Protein AF-0000000084493853 (afdb_homodimer)

Structure (mmCIF, N/CA/C/O backbone):
data_AF-0000000084493853-model_v1
#
loop_
_entity.id
_entity.type
_entity.pdbx_description
1 polymer 'Riboflavin biosynthesis protein RibD'
#
loop_
_atom_site.group_PDB
_atom_site.id
_atom_site.type_symbol
_atom_site.label_atom_id
_atom_site.label_alt_id
_atom_site.label_comp_id
_atom_site.label_asym_id
_atom_site.label_entity_id
_atom_site.label_seq_id
_atom_site.pdbx_PDB_ins_code
_atom_site.Cartn_x
_atom_site.Cartn_y
_atom_site.Cartn_z
_atom_site.occupancy
_atom_site.B_iso_or_equiv
_atom_site.auth_seq_id
_atom_site.auth_comp_id
_atom_site.auth_asym_i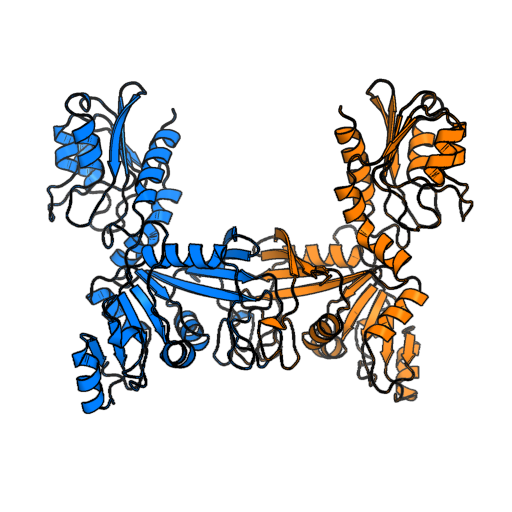d
_atom_site.auth_atom_id
_atom_site.pdbx_PDB_model_num
ATOM 1 N N . MET A 1 1 ? 32.688 21.094 0.429 1 74.06 1 MET A N 1
ATOM 2 C CA . MET A 1 1 ? 31.266 20.828 0.265 1 74.06 1 MET A CA 1
ATOM 3 C C . MET A 1 1 ? 30.656 21.766 -0.769 1 74.06 1 MET A C 1
ATOM 5 O O . MET A 1 1 ? 31.125 22.891 -0.943 1 74.06 1 MET A O 1
ATOM 9 N N . LYS A 1 2 ? 29.688 21.141 -1.555 1 86.5 2 LYS A N 1
ATOM 10 C CA . LYS A 1 2 ? 28.953 21.922 -2.557 1 86.5 2 LYS A CA 1
ATOM 11 C C . LYS A 1 2 ? 27.734 22.609 -1.949 1 86.5 2 LYS A C 1
ATOM 13 O O . LYS A 1 2 ? 27.344 22.297 -0.824 1 86.5 2 LYS A O 1
ATOM 18 N N . ASP A 1 3 ? 27.328 23.812 -2.479 1 94 3 ASP A N 1
ATOM 19 C CA . ASP A 1 3 ? 26.141 24.547 -2.029 1 94 3 ASP A CA 1
ATOM 20 C C . ASP A 1 3 ? 25.031 23.594 -1.615 1 94 3 ASP A C 1
ATOM 22 O O . ASP A 1 3 ? 24.375 23.812 -0.597 1 94 3 ASP A O 1
ATOM 26 N N . GLU A 1 4 ? 24.938 22.562 -2.34 1 94.12 4 GLU A N 1
ATOM 27 C CA . GLU A 1 4 ? 23.875 21.578 -2.094 1 94.12 4 GLU A CA 1
ATOM 28 C C . GLU A 1 4 ? 24.078 20.891 -0.749 1 94.12 4 GLU A C 1
ATOM 30 O O . GLU A 1 4 ? 23.094 20.594 -0.049 1 94.12 4 GLU A O 1
ATOM 35 N N . GLU A 1 5 ? 25.25 20.656 -0.415 1 91.38 5 GLU A N 1
ATOM 36 C CA . GLU A 1 5 ? 25.547 19.969 0.837 1 91.38 5 GLU A CA 1
ATOM 37 C C . GLU A 1 5 ? 25.25 20.859 2.041 1 91.38 5 GLU A C 1
ATOM 39 O O . GLU A 1 5 ? 24.688 20.391 3.041 1 91.38 5 GLU A O 1
ATOM 44 N N . TYR A 1 6 ? 25.656 22.125 1.976 1 92.56 6 TYR A N 1
ATOM 45 C CA . TYR A 1 6 ? 25.391 23.062 3.059 1 92.56 6 TYR A CA 1
ATOM 46 C C . TYR A 1 6 ? 23.891 23.297 3.207 1 92.56 6 TYR A C 1
ATOM 48 O O . TYR A 1 6 ? 23.359 23.344 4.324 1 92.56 6 TYR A O 1
ATOM 56 N N . MET A 1 7 ? 23.266 23.406 2.08 1 96.31 7 MET A N 1
ATOM 57 C CA . MET A 1 7 ? 21.828 23.578 2.113 1 96.31 7 MET A CA 1
ATOM 58 C C . MET A 1 7 ? 21.141 22.344 2.713 1 96.31 7 MET A C 1
ATOM 60 O O . MET A 1 7 ? 20.188 22.469 3.482 1 96.31 7 MET A O 1
ATOM 64 N N . LYS A 1 8 ? 21.594 21.156 2.348 1 94.06 8 LYS A N 1
ATOM 65 C CA . LYS A 1 8 ? 21.047 19.922 2.914 1 94.06 8 LYS A CA 1
ATOM 66 C C . LYS A 1 8 ? 21.141 19.938 4.438 1 94.06 8 LYS A C 1
ATOM 68 O O . LYS A 1 8 ? 20.219 19.484 5.125 1 94.06 8 LYS A O 1
ATOM 73 N N . LEU A 1 9 ? 22.219 20.438 4.898 1 89.25 9 LEU A N 1
ATOM 74 C CA . LEU A 1 9 ? 22.391 20.547 6.344 1 89.25 9 LEU A CA 1
ATOM 75 C C . LEU A 1 9 ? 21.375 21.516 6.941 1 89.25 9 LEU A C 1
ATOM 77 O O . LEU A 1 9 ? 20.75 21.203 7.961 1 89.25 9 LEU A O 1
ATOM 81 N N . ALA A 1 10 ? 21.188 22.688 6.352 1 94.19 10 ALA A N 1
ATOM 82 C CA . ALA A 1 10 ? 20.172 23.656 6.793 1 94.19 10 ALA A CA 1
ATOM 83 C C . ALA A 1 10 ? 18.781 23.031 6.793 1 94.19 10 ALA A C 1
ATOM 85 O O . ALA A 1 10 ? 18.016 23.203 7.746 1 94.19 10 ALA A O 1
ATOM 86 N N . LEU A 1 11 ? 18.547 22.297 5.758 1 95.19 11 LEU A N 1
ATOM 87 C CA . LEU A 1 11 ? 17.25 21.641 5.621 1 95.19 11 LEU A CA 1
ATOM 88 C C . LEU A 1 11 ? 17.047 20.609 6.734 1 95.19 11 LEU A C 1
ATOM 90 O O . LEU A 1 11 ? 15.953 20.531 7.309 1 95.19 11 LEU A O 1
ATOM 94 N N . ARG A 1 12 ? 18.047 19.875 7.043 1 89.56 12 ARG A N 1
ATOM 95 C CA . ARG A 1 12 ? 17.969 18.891 8.109 1 89.56 12 ARG A CA 1
ATOM 96 C C . ARG A 1 12 ? 17.688 19.547 9.453 1 89.56 12 ARG A C 1
ATOM 98 O O . ARG A 1 12 ? 16.875 19.062 10.242 1 89.56 12 ARG A O 1
ATOM 105 N N . MET A 1 13 ? 18.281 20.672 9.656 1 87.88 13 MET A N 1
ATOM 106 C CA . MET A 1 13 ? 18.062 21.422 10.891 1 87.88 13 MET A CA 1
ATOM 107 C C . MET A 1 13 ? 16.625 21.938 10.969 1 87.88 13 MET A C 1
ATOM 109 O O . MET A 1 13 ? 15.984 21.812 12.016 1 87.88 13 MET A O 1
ATOM 113 N N . ALA A 1 14 ? 16.203 22.438 9.891 1 92.12 14 ALA A N 1
ATOM 114 C CA . ALA A 1 14 ? 14.828 22.922 9.836 1 92.12 14 ALA A CA 1
ATOM 115 C C . ALA A 1 14 ? 13.844 21.797 10.117 1 92.12 14 ALA A C 1
ATOM 117 O O . ALA A 1 14 ? 12.93 21.953 10.938 1 92.12 14 ALA A O 1
ATOM 118 N N . LEU A 1 15 ? 14.062 20.672 9.539 1 90.25 15 LEU A N 1
ATOM 119 C CA . LEU A 1 15 ? 13.172 19.531 9.648 1 90.25 15 LEU A CA 1
ATOM 120 C C . LEU A 1 15 ? 13.086 19.031 11.094 1 90.25 15 LEU A C 1
ATOM 122 O O . LEU A 1 15 ? 12.047 18.531 11.523 1 90.25 15 LEU A O 1
ATOM 126 N N . SER A 1 16 ? 14.141 19.219 11.828 1 84.56 16 SER A N 1
ATOM 127 C CA . SER A 1 16 ? 14.188 18.766 13.211 1 84.56 16 SER A CA 1
ATOM 128 C C . SER A 1 16 ? 13.266 19.594 14.102 1 84.56 16 SER A C 1
ATOM 130 O O . SER A 1 16 ? 12.969 19.203 15.227 1 84.56 16 SER A O 1
ATOM 132 N N . MET A 1 17 ? 12.758 20.656 13.586 1 85.19 17 MET A N 1
ATOM 133 C CA . MET A 1 17 ? 11.906 21.562 14.367 1 85.19 17 MET A CA 1
ATOM 134 C C . MET A 1 17 ? 10.438 21.344 14.023 1 85.19 17 MET A C 1
ATOM 136 O O . MET A 1 17 ? 9.57 22.094 14.5 1 85.19 17 MET A O 1
ATOM 140 N N . LYS A 1 18 ? 10.172 20.359 13.25 1 86.75 18 LYS A N 1
ATOM 141 C CA . LYS A 1 18 ? 8.797 20.109 12.82 1 86.75 18 LYS A CA 1
ATOM 142 C C . LYS A 1 18 ? 7.871 19.922 14.016 1 86.75 18 LYS A C 1
ATOM 144 O O . LYS A 1 18 ? 8.156 19.125 14.914 1 86.75 18 LYS A O 1
ATOM 149 N N . GLY A 1 19 ? 6.738 20.781 14.023 1 82.56 19 GLY A N 1
ATOM 150 C CA . GLY A 1 19 ? 5.77 20.688 15.109 1 82.56 19 GLY A CA 1
ATOM 151 C C . GLY A 1 19 ? 6.008 21.703 16.203 1 82.56 19 GLY A C 1
ATOM 152 O O . GLY A 1 19 ? 5.148 21.906 17.062 1 82.56 19 GLY A O 1
ATOM 153 N N . GLN A 1 20 ? 7.094 22.375 16.125 1 80.75 20 GLN A N 1
ATOM 154 C CA . GLN A 1 20 ? 7.488 23.25 17.234 1 80.75 20 GLN A CA 1
ATOM 155 C C . GLN A 1 20 ? 7.277 24.719 16.875 1 80.75 20 GLN A C 1
ATOM 157 O O . GLN A 1 20 ? 7.117 25.562 17.766 1 80.75 20 GLN A O 1
ATOM 162 N N . THR A 1 21 ? 7.199 25 15.648 1 85.31 21 THR A N 1
ATOM 163 C CA . THR A 1 21 ? 7.262 26.406 15.258 1 85.31 21 THR A CA 1
ATOM 164 C C . THR A 1 21 ? 5.891 26.906 14.797 1 85.31 21 THR A C 1
ATOM 166 O O . THR A 1 21 ? 5.711 28.094 14.523 1 85.31 21 THR A O 1
ATOM 169 N N . ASN A 1 22 ? 4.926 26.031 14.758 1 85.19 22 ASN A N 1
ATOM 170 C CA . ASN A 1 22 ? 3.621 26.406 14.234 1 85.19 22 ASN A CA 1
ATOM 171 C C . ASN A 1 22 ? 3.057 27.625 14.969 1 85.19 22 ASN A C 1
ATOM 173 O O . ASN A 1 22 ? 3.223 27.75 16.188 1 85.19 22 ASN A O 1
ATOM 177 N N . PRO A 1 23 ? 2.533 28.547 14.242 1 88.62 23 PRO A N 1
ATOM 178 C CA . PRO A 1 23 ? 2.146 28.516 12.828 1 88.62 23 PRO A CA 1
ATOM 179 C C . PRO A 1 23 ? 3.232 29.078 11.914 1 88.62 23 PRO A C 1
ATOM 181 O O . PRO A 1 23 ? 2.982 29.312 10.727 1 88.62 23 PRO A O 1
ATOM 184 N N . ASN A 1 24 ? 4.375 29.422 12.492 1 85.75 24 ASN A N 1
ATOM 185 C CA . ASN A 1 24 ? 5.496 29.859 11.672 1 85.75 24 ASN A CA 1
ATOM 186 C C . ASN A 1 24 ? 6.098 28.703 10.883 1 85.75 24 ASN A C 1
ATOM 188 O O . ASN A 1 24 ? 5.922 27.547 11.258 1 85.75 24 ASN A O 1
ATOM 192 N N . PRO A 1 25 ? 6.789 28.984 9.828 1 90.88 25 PRO A N 1
ATOM 193 C CA . PRO A 1 25 ? 7.48 27.922 9.078 1 90.88 25 PRO A CA 1
ATOM 194 C C . PRO A 1 25 ? 8.719 27.406 9.805 1 90.88 25 PRO A C 1
ATOM 196 O O . PRO A 1 25 ? 9.219 28.047 10.727 1 90.88 25 PRO A O 1
ATOM 199 N N . ILE A 1 26 ? 9.047 26.203 9.43 1 91.38 26 ILE A N 1
ATOM 200 C CA . ILE A 1 26 ? 10.344 25.719 9.883 1 91.38 26 ILE A CA 1
ATOM 201 C C . ILE A 1 26 ? 11.445 26.219 8.953 1 91.38 26 ILE A C 1
ATOM 203 O O . ILE A 1 26 ? 11.305 26.156 7.727 1 91.38 26 ILE A O 1
ATOM 207 N N . VAL A 1 27 ? 12.516 26.781 9.523 1 93.31 27 VAL A N 1
ATOM 208 C CA . VAL A 1 27 ? 13.594 27.406 8.75 1 93.31 27 VAL A CA 1
ATOM 209 C C . VAL A 1 27 ? 14.945 27.016 9.344 1 93.31 27 VAL A C 1
ATOM 211 O O . VAL A 1 27 ? 15.102 26.969 10.57 1 93.31 27 VAL A O 1
ATOM 214 N N . GLY A 1 28 ? 15.82 26.594 8.516 1 94.44 28 GLY A N 1
ATOM 215 C CA . GLY A 1 28 ? 17.203 26.375 8.891 1 94.44 28 GLY A CA 1
ATOM 216 C C . GLY A 1 28 ? 18.172 27.281 8.164 1 94.44 28 GLY A C 1
ATOM 217 O O . GLY A 1 28 ? 17.875 27.781 7.078 1 94.44 28 GLY A O 1
ATOM 218 N N . ALA A 1 29 ? 19.344 27.5 8.852 1 96.06 29 ALA A N 1
ATOM 219 C CA . ALA A 1 29 ? 20.359 28.375 8.266 1 96.06 29 ALA A CA 1
ATOM 220 C C . ALA A 1 29 ? 21.766 27.922 8.648 1 96.06 29 ALA A C 1
ATOM 222 O O . ALA A 1 29 ? 21.969 27.422 9.758 1 96.06 29 ALA A O 1
ATOM 223 N N . VAL A 1 30 ? 22.641 28.094 7.715 1 95.12 30 VAL A N 1
ATOM 224 C CA . VAL A 1 30 ? 24.031 27.75 7.934 1 95.12 30 VAL A CA 1
ATOM 225 C C . VAL A 1 30 ? 24.922 28.875 7.391 1 95.12 30 VAL A C 1
ATOM 227 O O . VAL A 1 30 ? 24.688 29.391 6.301 1 95.12 30 VAL A O 1
ATOM 230 N N . VAL A 1 31 ? 25.906 29.281 8.188 1 95.62 31 VAL A N 1
ATOM 231 C CA . VAL A 1 31 ? 26.906 30.25 7.75 1 95.62 31 VAL A CA 1
ATOM 232 C C . VAL A 1 31 ? 28.234 29.531 7.469 1 95.62 31 VAL A C 1
ATOM 234 O O . VAL A 1 31 ? 28.719 28.766 8.305 1 95.62 31 VAL A O 1
ATOM 237 N N . VAL A 1 32 ? 28.75 29.734 6.305 1 95.38 32 VAL A N 1
ATOM 238 C CA . VAL A 1 32 ? 29.969 29.047 5.879 1 95.38 32 VAL A CA 1
ATOM 239 C C . VAL A 1 32 ? 31.016 30.078 5.469 1 95.38 32 VAL A C 1
ATOM 241 O O . VAL A 1 32 ? 30.719 31.031 4.754 1 95.38 32 VAL A O 1
ATOM 244 N N . LYS A 1 33 ? 32.219 29.922 5.934 1 94.31 33 LYS A N 1
ATOM 245 C CA . LYS A 1 33 ? 33.375 30.75 5.543 1 94.31 33 LYS A CA 1
ATOM 246 C C . LYS A 1 33 ? 34.594 29.891 5.227 1 94.31 33 LYS A C 1
ATOM 248 O O . LYS A 1 33 ? 35 29.078 6.051 1 94.31 33 LYS A O 1
ATOM 253 N N . ASN A 1 34 ? 35.125 30.047 4.074 1 91.75 34 ASN A N 1
ATOM 254 C CA . ASN A 1 34 ? 36.312 29.297 3.646 1 91.75 34 ASN A CA 1
ATOM 255 C C . ASN A 1 34 ? 36.094 27.797 3.811 1 91.75 34 ASN A C 1
ATOM 257 O O . ASN A 1 34 ? 36.969 27.109 4.355 1 91.75 34 ASN A O 1
ATOM 261 N N . GLY A 1 35 ? 34.875 27.406 3.5 1 91 35 GLY A N 1
ATOM 262 C CA . GLY A 1 35 ? 34.594 25.984 3.484 1 91 35 GLY A CA 1
ATOM 263 C C . GLY A 1 35 ? 34.281 25.422 4.859 1 91 35 GLY A C 1
ATOM 264 O O . GLY A 1 35 ? 34.031 24.219 5.008 1 91 35 GLY A O 1
ATOM 265 N N . GLN A 1 36 ? 34.25 26.281 5.805 1 90.75 36 GLN A N 1
ATOM 266 C CA . GLN A 1 36 ? 34 25.859 7.176 1 90.75 36 GLN A CA 1
ATOM 267 C C . GLN A 1 36 ? 32.656 26.406 7.668 1 90.75 36 GLN A C 1
ATOM 269 O O . GLN A 1 36 ? 32.344 27.578 7.422 1 90.75 36 GLN A O 1
ATOM 274 N N . ILE A 1 37 ? 31.969 25.516 8.297 1 92 37 ILE A N 1
ATOM 275 C CA . ILE A 1 37 ? 30.734 25.953 8.938 1 92 37 ILE A CA 1
ATOM 276 C C . ILE A 1 37 ? 31.047 26.719 10.211 1 92 37 ILE A C 1
ATOM 278 O O . ILE A 1 37 ? 31.688 26.203 11.117 1 92 37 ILE A O 1
ATOM 282 N N . ILE A 1 38 ? 30.578 27.922 10.289 1 92.5 38 ILE A N 1
ATOM 283 C CA . ILE A 1 38 ? 30.953 28.75 11.438 1 92.5 38 ILE A CA 1
ATOM 284 C C . ILE A 1 38 ? 29.703 29.172 12.203 1 92.5 38 ILE A C 1
ATOM 286 O O . ILE A 1 38 ? 29.797 29.828 13.234 1 92.5 38 ILE A O 1
ATOM 290 N N . GLY A 1 39 ? 28.531 28.781 11.719 1 92.88 39 GLY A N 1
ATOM 291 C CA . GLY A 1 39 ? 27.266 29.062 12.383 1 92.88 39 GLY A CA 1
ATOM 292 C C . GLY A 1 39 ? 26.125 28.234 11.844 1 92.88 39 GLY A C 1
ATOM 293 O O . GLY A 1 39 ? 26.094 27.891 10.656 1 92.88 39 GLY A O 1
ATOM 294 N N . MET A 1 40 ? 25.266 27.922 12.734 1 93.25 40 MET A N 1
ATOM 295 C CA . MET A 1 40 ? 24.047 27.203 12.383 1 93.25 40 MET A CA 1
ATOM 296 C C . MET A 1 40 ? 22.875 27.672 13.234 1 93.25 40 MET A C 1
ATOM 298 O O . MET A 1 40 ? 23.062 28.125 14.359 1 93.25 40 MET A O 1
ATOM 302 N N . GLY A 1 41 ? 21.719 27.531 12.633 1 91.62 41 GLY A N 1
ATOM 303 C CA . GLY A 1 41 ? 20.516 27.922 13.367 1 91.62 41 GLY A CA 1
ATOM 304 C C . GLY A 1 41 ? 19.234 27.375 12.766 1 91.62 41 GLY A C 1
ATOM 305 O O . GLY A 1 41 ? 19.203 27.031 11.586 1 91.62 41 GLY A O 1
ATOM 306 N N . ALA A 1 42 ? 18.266 27.281 13.695 1 91.19 42 ALA A N 1
ATOM 307 C CA . ALA A 1 42 ? 16.891 26.938 13.312 1 91.19 42 ALA A CA 1
ATOM 308 C C . ALA A 1 42 ? 15.883 27.812 14.039 1 91.19 42 ALA A C 1
ATOM 310 O O . ALA A 1 42 ? 16.188 28.391 15.094 1 91.19 42 ALA A O 1
ATOM 311 N N . HIS A 1 43 ? 14.805 28.047 13.32 1 88.56 43 HIS A N 1
ATOM 312 C CA . HIS A 1 43 ? 13.695 28.688 14.023 1 88.56 43 HIS A CA 1
ATOM 313 C C . HIS A 1 43 ? 13.125 27.781 15.102 1 88.56 43 HIS A C 1
ATOM 315 O O . HIS A 1 43 ? 12.742 26.641 14.82 1 88.56 43 HIS A O 1
ATOM 321 N N . LEU A 1 44 ? 13.117 28.234 16.312 1 76.62 44 LEU A N 1
ATOM 322 C CA . LEU A 1 44 ? 12.836 27.344 17.438 1 76.62 44 LEU A CA 1
ATOM 323 C C . LEU A 1 44 ? 11.391 27.469 17.891 1 76.62 44 LEU A C 1
ATOM 325 O O . LEU A 1 44 ? 10.766 26.469 18.266 1 76.62 44 LEU A O 1
ATOM 329 N N . LYS A 1 45 ? 10.906 28.672 17.859 1 83.94 45 LYS A N 1
ATOM 330 C CA . LYS A 1 45 ? 9.562 28.922 18.391 1 83.94 45 LYS A CA 1
ATOM 331 C C . LYS A 1 45 ? 8.961 30.172 17.766 1 83.94 45 LYS A C 1
ATOM 333 O O . LYS A 1 45 ? 9.664 31.172 17.562 1 83.94 45 LYS A O 1
ATOM 338 N N . ALA A 1 46 ? 7.688 30.062 17.594 1 80.12 46 ALA A N 1
ATOM 339 C CA . ALA A 1 46 ? 6.992 31.234 17.078 1 80.12 46 ALA A CA 1
ATOM 340 C C . ALA A 1 46 ? 7.176 32.438 18 1 80.12 46 ALA A C 1
ATOM 342 O O . ALA A 1 46 ? 7.062 32.312 19.219 1 80.12 46 ALA A O 1
ATOM 343 N N . GLY A 1 47 ? 7.52 33.5 17.344 1 77.75 47 GLY A N 1
ATOM 344 C CA . GLY A 1 47 ? 7.688 34.719 18.125 1 77.75 47 GLY A CA 1
ATOM 345 C C . GLY A 1 47 ? 9.117 34.938 18.594 1 77.75 47 GLY A C 1
ATOM 346 O O . GLY A 1 47 ? 9.422 35.969 19.203 1 77.75 47 GLY A O 1
ATOM 347 N N . THR A 1 48 ? 9.984 34 18.297 1 83.75 48 THR A N 1
ATOM 348 C CA . THR A 1 48 ? 11.391 34.156 18.688 1 83.75 48 THR A CA 1
ATOM 349 C C . THR A 1 48 ? 12.266 34.375 17.453 1 83.75 48 THR A C 1
ATOM 351 O O . THR A 1 48 ? 11.766 34.531 16.344 1 83.75 48 THR A O 1
ATOM 354 N N . ALA A 1 49 ? 13.492 34.469 17.734 1 85.5 49 ALA A N 1
ATOM 355 C CA . ALA A 1 49 ? 14.453 34.75 16.672 1 85.5 49 ALA A CA 1
ATOM 356 C C . ALA A 1 49 ? 14.398 33.688 15.57 1 85.5 49 ALA A C 1
ATOM 358 O O . ALA A 1 49 ? 14.258 32.5 15.859 1 85.5 49 ALA A O 1
ATOM 359 N N . HIS A 1 50 ? 14.555 34.125 14.352 1 90.81 50 HIS A N 1
ATOM 360 C CA . HIS A 1 50 ? 14.539 33.219 13.211 1 90.81 50 HIS A CA 1
ATOM 361 C C . HIS A 1 50 ? 15.883 32.5 13.055 1 90.81 50 HIS A C 1
ATOM 363 O O . HIS A 1 50 ? 16.828 32.781 13.781 1 90.81 50 HIS A O 1
ATOM 369 N N . ALA A 1 51 ? 15.93 31.547 12.172 1 91.38 51 ALA A N 1
ATOM 370 C CA . ALA A 1 51 ? 17.094 30.688 11.977 1 91.38 51 ALA A CA 1
ATOM 371 C C . ALA A 1 51 ? 18.328 31.516 11.625 1 91.38 51 ALA A C 1
ATOM 373 O O . ALA A 1 51 ? 19.422 31.25 12.133 1 91.38 51 ALA A O 1
ATOM 374 N N . GLU A 1 52 ? 18.125 32.5 10.758 1 93.94 52 GLU A N 1
ATOM 375 C CA . GLU A 1 52 ? 19.234 33.344 10.305 1 93.94 52 GLU A CA 1
ATOM 376 C C . GLU A 1 52 ? 19.891 34.094 11.484 1 93.94 52 GLU A C 1
ATOM 378 O O . GLU A 1 52 ? 21.125 34.188 11.547 1 93.94 52 GLU A O 1
ATOM 383 N N . VAL A 1 53 ? 19.047 34.562 12.352 1 91.06 53 VAL A N 1
ATOM 384 C CA . VAL A 1 53 ? 19.531 35.281 13.516 1 91.06 53 VAL A CA 1
ATOM 385 C C . VAL A 1 53 ? 20.438 34.406 14.359 1 91.06 53 VAL A C 1
ATOM 387 O O . VAL A 1 53 ? 21.547 34.781 14.719 1 91.06 53 VAL A O 1
ATOM 390 N N . HIS A 1 54 ? 20 33.188 14.578 1 89.12 54 HIS A N 1
ATOM 391 C CA . HIS A 1 54 ? 20.781 32.219 15.367 1 89.12 54 HIS A CA 1
ATOM 392 C C . HIS A 1 54 ? 22.109 31.906 14.68 1 89.12 54 HIS A C 1
ATOM 394 O O . HIS A 1 54 ? 23.156 31.891 15.312 1 89.12 54 HIS A O 1
ATOM 400 N N . ALA A 1 55 ? 22.047 31.641 13.438 1 92 55 ALA A N 1
ATOM 401 C CA . ALA A 1 55 ? 23.234 31.25 12.672 1 92 55 ALA A CA 1
ATOM 402 C C . ALA A 1 55 ? 24.266 32.375 12.648 1 92 55 ALA A C 1
ATOM 404 O O . ALA A 1 55 ? 25.453 32.156 12.867 1 92 55 ALA A O 1
ATOM 405 N N . ILE A 1 56 ? 23.828 33.625 12.422 1 94.44 56 ILE A N 1
ATOM 406 C CA . ILE A 1 56 ? 24.703 34.781 12.312 1 94.44 56 ILE A CA 1
ATOM 407 C C . ILE A 1 56 ? 25.297 35.125 13.68 1 94.44 56 ILE A C 1
ATOM 409 O O . ILE A 1 56 ? 26.484 35.438 13.789 1 94.44 56 ILE A O 1
ATOM 413 N N . ARG A 1 57 ? 24.469 35.031 14.695 1 90.81 57 ARG A N 1
ATOM 414 C CA . ARG A 1 57 ? 24.953 35.281 16.047 1 90.81 57 ARG A CA 1
ATOM 415 C C . ARG A 1 57 ? 26.047 34.281 16.422 1 90.81 57 ARG A C 1
ATOM 417 O O . ARG A 1 57 ? 27.047 34.656 17.047 1 90.81 57 ARG A O 1
ATOM 424 N N . MET A 1 58 ? 25.828 33.062 16.094 1 89.19 58 MET A N 1
ATOM 425 C CA . MET A 1 58 ? 26.828 32.031 16.359 1 89.19 58 MET A CA 1
ATOM 426 C C . MET A 1 58 ? 28.125 32.344 15.633 1 89.19 58 MET A C 1
ATOM 428 O O . MET A 1 58 ? 29.203 32.156 16.188 1 89.19 58 MET A O 1
ATOM 432 N N . ALA A 1 59 ? 28.047 32.781 14.406 1 92 59 ALA A N 1
ATOM 433 C CA . ALA A 1 59 ? 29.219 33.094 13.586 1 92 59 ALA A CA 1
ATOM 434 C C . ALA A 1 59 ? 29.953 34.312 14.133 1 92 59 ALA A C 1
ATOM 436 O O . ALA A 1 59 ? 31.172 34.438 13.969 1 92 59 ALA A O 1
ATOM 437 N N . GLY A 1 60 ? 29.188 35.219 14.734 1 93.12 60 GLY A N 1
ATOM 438 C CA . GLY A 1 60 ? 29.781 36.438 15.266 1 93.12 60 GLY A CA 1
ATOM 439 C C . GLY A 1 60 ? 30.422 37.312 14.195 1 93.12 60 GLY A C 1
ATOM 440 O O . GLY A 1 60 ? 29.859 37.469 13.109 1 93.12 60 GLY A O 1
ATOM 441 N N . ASN A 1 61 ? 31.578 37.781 14.57 1 93.69 61 ASN A N 1
ATOM 442 C CA . ASN A 1 61 ? 32.312 38.656 13.664 1 93.69 61 ASN A CA 1
ATOM 443 C C . ASN A 1 61 ? 32.781 37.906 12.422 1 93.69 61 ASN A C 1
ATOM 445 O O . ASN A 1 61 ? 33.031 38.531 11.383 1 93.69 61 ASN A O 1
ATOM 449 N N . GLU A 1 62 ? 32.844 36.688 12.547 1 93.94 62 GLU A N 1
ATOM 450 C CA . GLU A 1 62 ? 33.344 35.906 11.43 1 93.94 62 GLU A CA 1
ATOM 451 C C . GLU A 1 62 ? 32.312 35.844 10.305 1 93.94 62 GLU A C 1
ATOM 453 O O . GLU A 1 62 ? 32.625 35.406 9.188 1 93.94 62 GLU A O 1
ATOM 458 N N . ALA A 1 63 ? 31.156 36.344 10.578 1 96 63 ALA A N 1
ATOM 459 C CA . ALA A 1 63 ? 30.109 36.375 9.547 1 96 63 ALA A CA 1
ATOM 460 C C . ALA A 1 63 ? 30.5 37.281 8.383 1 96 63 ALA A C 1
ATOM 462 O O . ALA A 1 63 ? 30.031 37.094 7.258 1 96 63 ALA A O 1
ATOM 463 N N . ASN A 1 64 ? 31.359 38.188 8.727 1 96.56 64 ASN A N 1
ATOM 464 C CA . ASN A 1 64 ? 31.797 39.125 7.688 1 96.56 64 ASN A CA 1
ATOM 465 C C . ASN A 1 64 ? 32.5 38.406 6.539 1 96.56 64 ASN A C 1
ATOM 467 O O . ASN A 1 64 ? 33.5 37.688 6.754 1 96.56 64 ASN A O 1
ATOM 471 N N . GLY A 1 65 ? 31.906 38.562 5.363 1 96.69 65 GLY A N 1
ATOM 472 C CA . GLY A 1 65 ? 32.469 37.938 4.18 1 96.69 65 GLY A CA 1
ATOM 473 C C . GLY A 1 65 ? 32.031 36.5 3.979 1 96.69 65 GLY A C 1
ATOM 474 O O . GLY A 1 65 ? 32.5 35.844 3.055 1 96.69 65 GLY A O 1
ATOM 475 N N . ALA A 1 66 ? 31.172 36.031 4.766 1 96.69 66 ALA A N 1
ATOM 476 C CA . ALA A 1 66 ? 30.766 34.625 4.723 1 96.69 66 ALA A CA 1
ATOM 477 C C . ALA A 1 66 ? 29.547 34.438 3.809 1 96.69 66 ALA A C 1
ATOM 479 O O . ALA A 1 66 ? 29 35.406 3.287 1 96.69 66 ALA A O 1
ATOM 480 N N . ASP A 1 67 ? 29.219 33.125 3.553 1 97.5 67 ASP A N 1
ATOM 481 C CA . ASP A 1 67 ? 28 32.719 2.859 1 97.5 67 ASP A CA 1
ATOM 482 C C . ASP A 1 67 ? 26.922 32.281 3.85 1 97.5 67 ASP A C 1
ATOM 484 O O . ASP A 1 67 ? 27.219 31.594 4.828 1 97.5 67 ASP A O 1
ATOM 488 N N . LEU A 1 68 ? 25.719 32.688 3.523 1 97.81 68 LEU A N 1
ATOM 489 C CA . LEU A 1 68 ? 24.578 32.25 4.324 1 97.81 68 LEU A CA 1
ATOM 490 C C . LEU A 1 68 ? 23.641 31.375 3.506 1 97.81 68 LEU A C 1
ATOM 492 O O . LEU A 1 68 ? 23.219 31.75 2.414 1 97.81 68 LEU A O 1
ATOM 496 N N . TYR A 1 69 ? 23.453 30.219 3.975 1 97.44 69 TYR A N 1
ATOM 497 C CA . TYR A 1 69 ? 22.453 29.312 3.414 1 97.44 69 TYR A CA 1
ATOM 498 C C . TYR A 1 69 ? 21.172 29.328 4.258 1 97.44 69 TYR A C 1
ATOM 500 O O . TYR A 1 69 ? 21.234 29.109 5.469 1 97.44 69 TYR A O 1
ATOM 508 N N . VAL A 1 70 ? 20.062 29.594 3.615 1 97.06 70 VAL A N 1
ATOM 509 C CA . VAL A 1 70 ? 18.797 29.672 4.352 1 97.06 70 VAL A CA 1
ATOM 510 C C . VAL A 1 70 ? 17.703 28.969 3.557 1 97.06 70 VAL A C 1
ATOM 512 O O . VAL A 1 70 ? 17.656 29.062 2.328 1 97.06 70 VAL A O 1
ATOM 515 N N . THR A 1 71 ? 16.781 28.281 4.297 1 96.25 71 THR A N 1
ATOM 516 C CA . THR A 1 71 ? 15.844 27.391 3.639 1 96.25 71 THR A CA 1
ATOM 517 C C . THR A 1 71 ? 14.617 28.141 3.143 1 96.25 71 THR A C 1
ATOM 519 O O . THR A 1 71 ? 13.844 27.625 2.334 1 96.25 71 THR A O 1
ATOM 522 N N . LEU A 1 72 ? 14.422 29.344 3.588 1 95.06 72 LEU A N 1
ATOM 523 C CA . LEU A 1 72 ? 13.305 30.203 3.213 1 95.06 72 LEU A CA 1
ATOM 524 C C . LEU A 1 72 ? 13.742 31.656 3.082 1 95.06 72 LEU A C 1
ATOM 526 O O . LEU A 1 72 ? 14.602 32.125 3.84 1 95.06 72 LEU A O 1
ATOM 530 N N . GLU A 1 73 ? 13.172 32.406 2.184 1 94.38 73 GLU A N 1
ATOM 531 C CA . GLU A 1 73 ? 13.5 33.812 1.965 1 94.38 73 GLU A CA 1
ATOM 532 C C . GLU A 1 73 ? 13.445 34.594 3.27 1 94.38 73 GLU A C 1
ATOM 534 O O . GLU A 1 73 ? 12.438 34.562 3.979 1 94.38 73 GLU A O 1
ATOM 539 N N . PRO A 1 74 ? 14.484 35.281 3.586 1 93.25 74 PRO A N 1
ATOM 540 C CA . PRO A 1 74 ? 14.5 36.062 4.805 1 93.25 74 PRO A CA 1
ATOM 541 C C . PRO A 1 74 ? 13.43 37.188 4.793 1 93.25 74 PRO A C 1
ATOM 543 O O . PRO A 1 74 ? 13.18 37.781 3.75 1 93.25 74 PRO A O 1
ATOM 546 N N . CYS A 1 75 ? 12.852 37.375 5.918 1 88.88 75 CYS A N 1
ATOM 547 C CA . CYS A 1 75 ? 11.805 38.375 6.031 1 88.88 75 CYS A CA 1
ATOM 548 C C . CYS A 1 75 ? 12.375 39.781 5.922 1 88.88 75 CYS A C 1
ATOM 550 O O . CYS A 1 75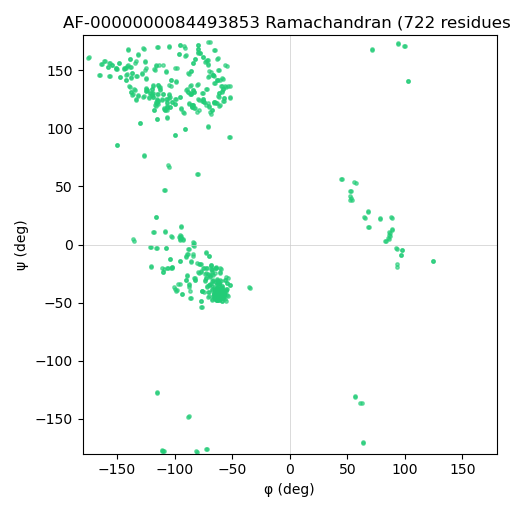 ? 13.484 40.062 6.387 1 88.88 75 CYS A O 1
ATOM 552 N N . SER A 1 76 ? 11.578 40.688 5.297 1 86.75 76 SER A N 1
ATOM 553 C CA . SER A 1 76 ? 12.039 42.062 5.059 1 86.75 76 SER A CA 1
ATOM 554 C C . SER A 1 76 ? 11.188 43.062 5.816 1 86.75 76 SER A C 1
ATOM 556 O O . SER A 1 76 ? 11.438 44.281 5.746 1 86.75 76 SER A O 1
ATOM 558 N N . HIS A 1 77 ? 10.219 42.562 6.465 1 79.44 77 HIS A N 1
ATOM 559 C CA . HIS A 1 77 ? 9.305 43.469 7.168 1 79.44 77 HIS A CA 1
ATOM 560 C C . HIS A 1 77 ? 9.422 43.281 8.68 1 79.44 77 HIS A C 1
ATOM 562 O O . HIS A 1 77 ? 9.82 42.219 9.156 1 79.44 77 HIS A O 1
ATOM 568 N N . PHE A 1 78 ? 9.07 44.344 9.312 1 71.62 78 PHE A N 1
ATOM 569 C CA . PHE A 1 78 ? 9.094 44.312 10.773 1 71.62 78 PHE A CA 1
ATOM 570 C C . PHE A 1 78 ? 7.859 43.594 11.32 1 71.62 78 PHE A C 1
ATOM 572 O O . PHE A 1 78 ? 6.73 43.969 11 1 71.62 78 PHE A O 1
ATOM 579 N N . GLY A 1 79 ? 8.055 42.562 11.93 1 68.06 79 GLY A N 1
ATOM 580 C CA . GLY A 1 79 ? 6.996 41.906 12.656 1 68.06 79 GLY A CA 1
ATOM 581 C C . GLY A 1 79 ? 7.234 41.875 14.156 1 68.06 79 GLY A C 1
ATOM 582 O O . GLY A 1 79 ? 7.461 42.906 14.773 1 68.06 79 GLY A O 1
ATOM 583 N N . LYS A 1 80 ? 7.172 40.75 14.789 1 71.88 80 LYS A N 1
ATOM 584 C CA . LYS A 1 80 ? 7.473 40.594 16.203 1 71.88 80 LYS A CA 1
ATOM 585 C C . LYS A 1 80 ? 8.961 40.781 16.484 1 71.88 80 LYS A C 1
ATOM 587 O O . LYS A 1 80 ? 9.352 41.219 17.578 1 71.88 80 LYS A O 1
ATOM 592 N N . THR A 1 81 ? 9.758 40.469 15.469 1 72.62 81 THR A N 1
ATOM 593 C CA . THR A 1 81 ? 11.203 40.656 15.484 1 72.62 81 THR A CA 1
ATOM 594 C C . THR A 1 81 ? 11.656 41.5 14.305 1 72.62 81 THR A C 1
ATOM 596 O O . THR A 1 81 ? 10.938 41.625 13.305 1 72.62 81 THR A O 1
ATOM 599 N N . PRO A 1 82 ? 12.719 42.156 14.523 1 80.06 82 PRO A N 1
ATOM 600 C CA . PRO A 1 82 ? 13.258 42.906 13.375 1 80.06 82 PRO A CA 1
ATOM 601 C C . PRO A 1 82 ? 13.508 42 12.164 1 80.06 82 PRO A C 1
ATOM 603 O O . PRO A 1 82 ? 13.656 40.781 12.312 1 80.06 82 PRO A O 1
ATOM 606 N N . PRO A 1 83 ? 13.461 42.656 11.047 1 87.38 83 PRO A N 1
ATOM 607 C CA . PRO A 1 83 ? 13.633 41.844 9.828 1 87.38 83 PRO A CA 1
ATOM 608 C C . PRO A 1 83 ? 15 41.156 9.766 1 87.38 83 PRO A C 1
ATOM 610 O O . PRO A 1 83 ? 16 41.75 10.18 1 87.38 83 PRO A O 1
ATOM 613 N N . CYS A 1 84 ? 14.992 40 9.297 1 90.69 84 CYS A N 1
ATOM 614 C CA . CYS A 1 84 ? 16.219 39.219 9.172 1 90.69 84 CYS A CA 1
ATOM 615 C C . CYS A 1 84 ? 17.156 39.844 8.133 1 90.69 84 CYS A C 1
ATOM 617 O O . CYS A 1 84 ? 18.375 39.75 8.266 1 90.69 84 CYS A O 1
ATOM 619 N N . THR A 1 85 ? 16.625 40.469 7.16 1 92.69 85 THR A N 1
ATOM 620 C CA . THR A 1 85 ? 17.438 41.094 6.117 1 92.69 85 THR A CA 1
ATOM 621 C C . THR A 1 85 ? 18.344 42.188 6.699 1 92.69 85 THR A C 1
ATOM 623 O O . THR A 1 85 ? 19.5 42.312 6.281 1 92.69 85 THR A O 1
ATOM 626 N N . ALA A 1 86 ? 17.812 42.906 7.605 1 91.19 86 ALA A N 1
ATOM 627 C CA . ALA A 1 86 ? 18.609 43.938 8.242 1 91.19 86 ALA A CA 1
ATOM 628 C C . ALA A 1 86 ? 19.828 43.375 8.953 1 91.19 86 ALA A C 1
ATOM 630 O O . ALA A 1 86 ? 20.922 43.906 8.836 1 91.19 86 ALA A O 1
ATOM 631 N N . LEU A 1 87 ? 19.562 42.344 9.656 1 92.44 87 LEU A N 1
ATOM 632 C CA . LEU A 1 87 ? 20.656 41.688 10.367 1 92.44 87 LEU A CA 1
ATOM 633 C C . LEU A 1 87 ? 21.672 41.125 9.383 1 92.44 87 LEU A C 1
ATOM 635 O O . LEU A 1 87 ? 22.875 41.188 9.625 1 92.44 87 LEU A O 1
ATOM 639 N N . ILE A 1 88 ? 21.203 40.531 8.336 1 95.75 88 ILE A N 1
ATOM 640 C CA . ILE A 1 88 ? 22.078 39.969 7.316 1 95.75 88 ILE A CA 1
ATOM 641 C C . ILE A 1 88 ? 22.953 41.062 6.723 1 95.75 88 ILE A C 1
ATOM 643 O O . ILE A 1 88 ? 24.172 40.875 6.609 1 95.75 88 ILE A O 1
ATOM 647 N N . CYS A 1 89 ? 22.391 42.156 6.438 1 94.38 89 CYS A N 1
ATOM 648 C CA . CYS A 1 89 ? 23.125 43.281 5.875 1 94.38 89 CYS A CA 1
ATOM 649 C C . CYS A 1 89 ? 24.156 43.812 6.855 1 94.38 89 CYS A C 1
ATOM 651 O O . CYS A 1 89 ? 25.297 44.094 6.473 1 94.38 89 CYS A O 1
ATOM 653 N N . LYS A 1 90 ? 23.781 43.906 8.062 1 94 90 LYS A N 1
ATOM 654 C CA . LYS A 1 90 ? 24.656 44.469 9.102 1 94 90 LYS A CA 1
ATOM 655 C C . LYS A 1 90 ? 25.812 43.531 9.406 1 94 90 LYS A C 1
ATOM 657 O O . LYS A 1 90 ? 26.891 43.969 9.805 1 94 90 LYS A O 1
ATOM 662 N N . SER A 1 91 ? 25.688 42.25 9.203 1 94.94 91 SER A N 1
ATOM 663 C CA . SER A 1 91 ? 26.656 41.25 9.602 1 94.94 91 SER A CA 1
ATOM 664 C C . SER A 1 91 ? 27.812 41.156 8.617 1 94.94 91 SER A C 1
ATOM 666 O O . SER A 1 91 ? 28.859 40.594 8.922 1 94.94 91 SER A O 1
ATOM 668 N N . GLY A 1 92 ? 27.625 41.719 7.43 1 95.5 92 GLY A N 1
ATOM 669 C CA . GLY A 1 92 ? 28.688 41.719 6.434 1 95.5 92 GLY A CA 1
ATOM 670 C C . GLY A 1 92 ? 28.688 40.469 5.574 1 95.5 92 GLY A C 1
ATOM 671 O O . GLY A 1 92 ? 29.656 40.219 4.852 1 95.5 92 GLY A O 1
ATOM 672 N N . ILE A 1 93 ? 27.703 39.656 5.648 1 97 93 ILE A N 1
ATOM 673 C CA . ILE A 1 93 ? 27.531 38.5 4.781 1 97 93 ILE A CA 1
ATOM 674 C C . ILE A 1 93 ? 27.656 38.938 3.32 1 97 93 ILE A C 1
ATOM 676 O O . ILE A 1 93 ? 27.109 39.969 2.926 1 97 93 ILE A O 1
ATOM 680 N N . LYS A 1 94 ? 28.375 38.125 2.592 1 97.06 94 LYS A N 1
ATOM 681 C CA . LYS A 1 94 ? 28.672 38.531 1.215 1 97.06 94 LYS A CA 1
ATOM 682 C C . LYS A 1 94 ? 27.688 37.875 0.241 1 97.06 94 LYS A C 1
ATOM 684 O O . LYS A 1 94 ? 27.375 38.438 -0.811 1 97.06 94 LYS A O 1
ATOM 689 N N . ARG A 1 95 ? 27.281 36.656 0.585 1 97.75 95 ARG A N 1
ATOM 690 C CA . ARG A 1 95 ? 26.438 35.844 -0.305 1 97.75 95 ARG A CA 1
ATOM 691 C C . ARG A 1 95 ? 25.359 35.125 0.478 1 97.75 95 ARG A C 1
ATOM 693 O O . ARG A 1 95 ? 25.641 34.562 1.551 1 97.75 95 ARG A O 1
ATOM 700 N N . VAL A 1 96 ? 24.141 35.188 -0.112 1 97.5 96 VAL A N 1
ATOM 701 C CA . VAL A 1 96 ? 23.031 34.438 0.495 1 97.5 96 VAL A CA 1
ATOM 702 C C . VAL A 1 96 ? 22.438 33.469 -0.512 1 97.5 96 VAL A C 1
ATOM 704 O O . VAL A 1 96 ? 22.109 33.844 -1.64 1 97.5 96 VAL A O 1
ATOM 707 N N . VAL A 1 97 ? 22.359 32.188 -0.104 1 97.5 97 VAL A N 1
ATOM 708 C CA . VAL A 1 97 ? 21.734 31.141 -0.899 1 97.5 97 VAL A CA 1
ATOM 709 C C . VAL A 1 97 ? 20.391 30.766 -0.281 1 97.5 97 VAL A C 1
ATOM 711 O O . VAL A 1 97 ? 20.328 30.312 0.863 1 97.5 97 VAL A O 1
ATOM 714 N N . ILE A 1 98 ? 19.328 30.938 -1.008 1 96.88 98 ILE A N 1
ATOM 715 C CA . ILE A 1 98 ? 17.969 30.75 -0.52 1 96.88 98 ILE A CA 1
ATOM 716 C C . ILE A 1 98 ? 17.344 29.547 -1.223 1 96.88 98 ILE A C 1
ATOM 718 O O . ILE A 1 98 ? 17.391 29.438 -2.451 1 96.88 98 ILE A O 1
ATOM 722 N N . ALA A 1 99 ? 16.703 28.688 -0.43 1 95.88 99 ALA A N 1
ATOM 723 C CA . ALA A 1 99 ? 16.094 27.5 -1.036 1 95.88 99 ALA A CA 1
ATOM 724 C C . ALA A 1 99 ? 14.789 27.859 -1.738 1 95.88 99 ALA A C 1
ATOM 726 O O . ALA A 1 99 ? 14.617 27.562 -2.926 1 95.88 99 ALA A O 1
ATOM 727 N N . VAL A 1 100 ? 13.891 28.5 -0.993 1 94.56 100 VAL A N 1
ATOM 728 C CA . VAL A 1 100 ? 12.57 28.766 -1.552 1 94.56 100 VAL A CA 1
ATOM 729 C C . VAL A 1 100 ? 12.125 30.188 -1.162 1 94.56 100 VAL A C 1
ATOM 731 O O . VAL A 1 100 ? 12.531 30.703 -0.116 1 94.56 100 VAL A O 1
ATOM 734 N N . LEU A 1 101 ? 11.289 30.766 -2.006 1 92.06 101 LEU A N 1
ATOM 735 C CA . LEU A 1 101 ? 10.773 32.125 -1.784 1 92.06 101 LEU A CA 1
ATOM 736 C C . LEU A 1 101 ? 9.594 32.094 -0.823 1 92.06 101 LEU A C 1
ATOM 738 O O . LEU A 1 101 ? 8.984 31.047 -0.604 1 92.06 101 LEU A O 1
ATOM 742 N N . ASP A 1 102 ? 9.391 33.25 -0.291 1 86.12 102 ASP A N 1
ATOM 743 C CA . ASP A 1 102 ? 8.203 33.406 0.544 1 86.12 102 ASP A CA 1
ATOM 744 C C . ASP A 1 102 ? 6.934 33.125 -0.25 1 86.12 102 ASP A C 1
ATOM 746 O O . ASP A 1 102 ? 6.812 33.5 -1.41 1 86.12 102 ASP A O 1
ATOM 750 N N . PRO A 1 103 ? 6.043 32.375 0.395 1 81.38 103 PRO A N 1
ATOM 751 C CA . PRO A 1 103 ? 4.828 32.031 -0.34 1 81.38 103 PRO A CA 1
ATOM 752 C C . PRO A 1 103 ? 3.873 33.188 -0.515 1 81.38 103 PRO A C 1
ATOM 754 O O . PRO A 1 103 ? 2.982 33.156 -1.368 1 81.38 103 PRO A O 1
ATOM 757 N N . ASN A 1 104 ? 3.932 34.188 0.366 1 79.38 104 ASN A N 1
ATOM 758 C CA . ASN A 1 104 ? 3.113 35.406 0.227 1 79.38 104 ASN A CA 1
ATOM 759 C C . ASN A 1 104 ? 3.557 36.25 -0.963 1 79.38 104 ASN A C 1
ATOM 761 O O . ASN A 1 104 ? 4.66 36.781 -0.963 1 79.38 104 ASN A O 1
ATOM 765 N N . PRO A 1 105 ? 2.652 36.281 -1.915 1 78.31 105 PRO A N 1
ATOM 766 C CA . PRO A 1 105 ? 3.029 37.031 -3.125 1 78.31 105 PRO A CA 1
ATOM 767 C C . PRO A 1 105 ? 3.482 38.438 -2.834 1 78.31 105 PRO A C 1
ATOM 769 O O . PRO A 1 105 ? 4.305 39 -3.566 1 78.31 105 PRO A O 1
ATOM 772 N N . LEU A 1 106 ? 2.98 39.031 -1.751 1 76.06 106 LEU A N 1
ATOM 773 C CA . LEU A 1 106 ? 3.33 40.406 -1.398 1 76.06 106 LEU A CA 1
ATOM 774 C C . LEU A 1 106 ? 4.719 40.469 -0.771 1 76.06 106 LEU A C 1
ATOM 776 O O . LEU A 1 106 ? 5.391 41.5 -0.835 1 76.06 106 LEU A O 1
ATOM 780 N N . ALA A 1 107 ? 5.109 39.375 -0.26 1 79 107 ALA A N 1
ATOM 781 C CA . ALA A 1 107 ? 6.383 39.344 0.452 1 79 107 ALA A CA 1
ATOM 782 C C . ALA A 1 107 ? 7.469 38.719 -0.399 1 79 107 ALA A C 1
ATOM 784 O O . ALA A 1 107 ? 8.656 38.969 -0.198 1 79 107 ALA A O 1
ATOM 785 N N . ALA A 1 108 ? 6.988 38 -1.374 1 86.38 108 ALA A N 1
ATOM 786 C CA . ALA A 1 108 ? 7.918 37.219 -2.186 1 86.38 108 ALA A CA 1
ATOM 787 C C . ALA A 1 108 ? 8.883 38.125 -2.945 1 86.38 108 ALA A C 1
ATOM 789 O O . ALA A 1 108 ? 8.453 39.062 -3.635 1 86.38 108 ALA A O 1
ATOM 790 N N . GLY A 1 109 ? 10.141 37.906 -2.686 1 88.56 109 GLY A N 1
ATOM 791 C CA . GLY A 1 109 ? 11.156 38.656 -3.426 1 88.56 109 GLY A CA 1
ATOM 792 C C . GLY A 1 109 ? 11.602 39.906 -2.732 1 88.56 109 GLY A C 1
ATOM 793 O O . GLY A 1 109 ? 12.648 40.469 -3.066 1 88.56 109 GLY A O 1
ATOM 794 N N . GLN A 1 110 ? 10.875 40.375 -1.857 1 88.69 110 GLN A N 1
ATOM 795 C CA . GLN A 1 110 ? 11.211 41.625 -1.195 1 88.69 110 GLN A CA 1
ATOM 796 C C . GLN A 1 110 ? 12.5 41.5 -0.386 1 88.69 110 GLN A C 1
ATOM 798 O O . GLN A 1 110 ? 13.336 42.406 -0.396 1 88.69 110 GLN A O 1
ATOM 803 N N . GLY A 1 111 ? 12.57 40.406 0.292 1 90.69 111 GLY A N 1
ATOM 804 C CA . GLY A 1 111 ? 13.805 40.156 1.021 1 90.69 111 GLY A CA 1
ATOM 805 C C . GLY A 1 111 ? 15.023 40.094 0.12 1 90.69 111 GLY A C 1
ATOM 806 O O . GLY A 1 111 ? 16.078 40.656 0.437 1 90.69 111 GLY A O 1
ATOM 807 N N . ILE A 1 112 ? 14.859 39.5 -0.925 1 93.25 112 ILE A N 1
ATOM 808 C CA . ILE A 1 112 ? 15.93 39.344 -1.906 1 93.25 112 ILE A CA 1
ATOM 809 C C . ILE A 1 112 ? 16.328 40.719 -2.445 1 93.25 112 ILE A C 1
ATOM 811 O O . ILE A 1 112 ? 17.516 41.031 -2.541 1 93.25 112 ILE A O 1
ATOM 815 N N . ALA A 1 113 ? 15.32 41.469 -2.775 1 93.38 113 ALA A N 1
ATOM 816 C CA . ALA A 1 113 ? 15.57 42.812 -3.303 1 93.38 113 ALA A CA 1
ATOM 817 C C . ALA A 1 113 ? 16.359 43.656 -2.307 1 93.38 113 ALA A C 1
ATOM 819 O O . ALA A 1 113 ? 17.297 44.375 -2.691 1 93.38 113 ALA A O 1
ATOM 820 N N . GLN A 1 114 ? 16.016 43.562 -1.126 1 93.25 114 GLN A N 1
ATOM 821 C CA . GLN A 1 114 ? 16.703 44.281 -0.082 1 93.25 114 GLN A CA 1
ATOM 822 C C . GLN A 1 114 ? 18.156 43.844 0.049 1 93.25 114 GLN A C 1
ATOM 824 O O . GLN A 1 114 ? 19.047 44.688 0.193 1 93.25 114 GLN A O 1
ATOM 829 N N . LEU A 1 115 ? 18.375 42.594 0.003 1 95.31 115 LEU A N 1
ATOM 830 C CA . LEU A 1 115 ? 19.734 42.031 0.106 1 95.31 115 LEU A CA 1
ATOM 831 C C . LEU A 1 115 ? 20.578 42.469 -1.08 1 95.31 115 LEU A C 1
ATOM 833 O O . LEU A 1 115 ? 21.719 42.906 -0.905 1 95.31 115 LEU A O 1
ATOM 837 N N . LYS A 1 116 ? 20 42.375 -2.232 1 95.69 116 LYS A N 1
ATOM 838 C CA . LYS A 1 116 ? 20.719 42.781 -3.438 1 95.69 116 LYS A CA 1
ATOM 839 C C . LYS A 1 116 ? 21.062 44.281 -3.412 1 95.69 116 LYS A C 1
ATOM 841 O O . LYS A 1 116 ? 22.156 44.688 -3.826 1 95.69 116 LYS A O 1
ATOM 846 N N . ARG A 1 117 ? 20.156 45.094 -2.973 1 94.56 117 ARG A N 1
ATOM 847 C CA . ARG A 1 117 ? 20.391 46.531 -2.857 1 94.56 117 ARG A CA 1
ATOM 848 C C . ARG A 1 117 ? 21.547 46.812 -1.916 1 94.56 117 ARG A C 1
ATOM 850 O O . ARG A 1 117 ? 22.266 47.812 -2.096 1 94.56 117 ARG A O 1
ATOM 857 N N . ALA A 1 118 ? 21.703 46 -0.998 1 94.38 118 ALA A N 1
ATOM 858 C CA . ALA A 1 118 ? 22.781 46.156 -0.024 1 94.38 118 ALA A CA 1
ATOM 859 C C . ALA A 1 118 ? 24.094 45.594 -0.565 1 94.38 118 ALA A C 1
ATOM 861 O O . ALA A 1 118 ? 25.109 45.594 0.142 1 94.38 118 ALA A O 1
ATOM 862 N N . GLY A 1 119 ? 24.094 45.094 -1.768 1 95.69 119 GLY A N 1
ATOM 863 C CA . GLY A 1 119 ? 25.312 44.594 -2.402 1 95.69 119 GLY A CA 1
ATOM 864 C C . GLY A 1 119 ? 25.594 43.125 -2.113 1 95.69 119 GLY A C 1
ATOM 865 O O . GLY A 1 119 ? 26.703 42.656 -2.34 1 95.69 119 GLY A O 1
ATOM 866 N N . ILE A 1 120 ? 24.688 42.438 -1.596 1 97.12 120 ILE A N 1
ATOM 867 C CA . ILE A 1 120 ? 24.859 41.031 -1.253 1 97.12 120 ILE A CA 1
ATOM 868 C C . ILE A 1 120 ? 24.469 40.156 -2.443 1 97.12 120 ILE A C 1
ATOM 870 O O . ILE A 1 120 ? 23.438 40.375 -3.082 1 97.12 120 ILE A O 1
ATOM 874 N N . GLU A 1 121 ? 25.266 39.188 -2.773 1 97.5 121 GLU A N 1
ATOM 875 C CA . GLU A 1 121 ? 24.938 38.219 -3.818 1 97.5 121 GLU A CA 1
ATOM 876 C C . GLU A 1 121 ? 23.859 37.25 -3.352 1 97.5 121 GLU A C 1
ATOM 878 O O . GLU A 1 121 ? 23.922 36.75 -2.234 1 97.5 121 GLU A O 1
ATOM 883 N N . VAL A 1 122 ? 22.859 37.031 -4.246 1 97.31 122 VAL A N 1
ATOM 884 C CA . VAL A 1 122 ? 21.766 36.188 -3.84 1 97.31 122 VAL A CA 1
ATOM 885 C C . VAL A 1 122 ? 21.562 35.094 -4.891 1 97.31 122 VAL A C 1
ATOM 887 O O . VAL A 1 122 ? 21.5 35.375 -6.09 1 97.31 122 VAL A O 1
ATOM 890 N N . GLU A 1 123 ? 21.547 33.906 -4.469 1 96.69 123 GLU A N 1
ATOM 891 C CA . GLU A 1 123 ? 21.188 32.75 -5.285 1 96.69 123 GLU A CA 1
ATOM 892 C C . GLU A 1 123 ? 19.953 32.031 -4.727 1 96.69 123 GLU A C 1
ATOM 894 O O . GLU A 1 123 ? 19.828 31.844 -3.516 1 96.69 123 GLU A O 1
ATOM 899 N N . VAL A 1 124 ? 19.016 31.656 -5.66 1 95.81 124 VAL A N 1
ATOM 900 C CA . VAL A 1 124 ? 17.75 31.062 -5.219 1 95.81 124 VAL A CA 1
ATOM 901 C C . VAL A 1 124 ? 17.547 29.703 -5.895 1 95.81 124 VAL A C 1
ATOM 903 O O . VAL A 1 124 ? 17.859 29.547 -7.078 1 95.81 124 VAL A O 1
ATOM 906 N N . GLY A 1 125 ? 17.141 28.719 -5.043 1 95.44 125 GLY A N 1
ATOM 907 C CA . GLY A 1 125 ? 16.656 27.516 -5.695 1 95.44 125 GLY A CA 1
ATOM 908 C C . GLY A 1 125 ? 17.375 26.25 -5.254 1 95.44 125 GLY A C 1
ATOM 909 O O . GLY A 1 125 ? 16.953 25.141 -5.566 1 95.44 125 GLY A O 1
ATOM 910 N N . VAL A 1 126 ? 18.516 26.484 -4.578 1 94.69 126 VAL A N 1
ATOM 911 C CA . VAL A 1 126 ? 19.25 25.312 -4.098 1 94.69 126 VAL A CA 1
ATOM 912 C C . VAL A 1 126 ? 18.453 24.609 -3.008 1 94.69 126 VAL A C 1
ATOM 914 O O . VAL A 1 126 ? 18.188 25.188 -1.951 1 94.69 126 VAL A O 1
ATOM 917 N N . GLY A 1 127 ? 18.016 23.328 -3.273 1 94.12 127 GLY A N 1
ATOM 918 C CA . GLY A 1 127 ? 17.203 22.594 -2.318 1 94.12 127 GLY A CA 1
ATOM 919 C C . GLY A 1 127 ? 15.742 23 -2.322 1 94.12 127 GLY A C 1
ATOM 920 O O . GLY A 1 127 ? 15.039 22.828 -1.326 1 94.12 127 GLY A O 1
ATOM 921 N N . LYS A 1 128 ? 15.359 23.562 -3.393 1 94.38 128 LYS A N 1
ATOM 922 C CA . LYS A 1 128 ? 14.039 24.172 -3.508 1 94.38 128 LYS A CA 1
ATOM 923 C C . LYS A 1 128 ? 12.938 23.141 -3.227 1 94.38 128 LYS A C 1
ATOM 925 O O . LYS A 1 128 ? 12.031 23.406 -2.434 1 94.38 128 LYS A O 1
ATOM 930 N N . GLU A 1 129 ? 12.977 21.969 -3.77 1 92.5 129 GLU A N 1
ATOM 931 C CA . GLU A 1 129 ? 11.93 20.969 -3.645 1 92.5 129 GLU A CA 1
ATOM 932 C C . GLU A 1 129 ? 11.766 20.5 -2.199 1 92.5 129 GLU A C 1
ATOM 934 O O . GLU A 1 129 ? 10.648 20.422 -1.685 1 92.5 129 GLU A O 1
ATOM 939 N N . ASP A 1 130 ? 12.828 20.25 -1.608 1 92 130 ASP A N 1
ATOM 940 C CA . ASP A 1 130 ? 12.812 19.812 -0.216 1 92 130 ASP A CA 1
ATOM 941 C C . ASP A 1 130 ? 12.273 20.906 0.698 1 92 130 ASP A C 1
ATOM 943 O O . ASP A 1 130 ? 11.461 20.641 1.589 1 92 130 ASP A O 1
ATOM 947 N N . ALA A 1 131 ? 12.727 22.109 0.447 1 92.94 131 ALA A N 1
ATOM 948 C CA . ALA A 1 131 ? 12.297 23.25 1.259 1 92.94 131 ALA A CA 1
ATOM 949 C C . ALA A 1 131 ? 10.805 23.5 1.103 1 92.94 131 ALA A C 1
ATOM 951 O O . ALA A 1 131 ? 10.109 23.797 2.082 1 92.94 131 ALA A O 1
ATOM 952 N N . TYR A 1 132 ? 10.398 23.375 -0.05 1 91.56 132 TYR A N 1
ATOM 953 C CA . TYR A 1 132 ? 8.977 23.547 -0.307 1 91.56 132 TYR A CA 1
ATOM 954 C C . TYR A 1 132 ? 8.156 22.484 0.4 1 91.56 132 TYR A C 1
ATOM 956 O O . TYR A 1 132 ? 7.191 22.781 1.102 1 91.56 132 TYR A O 1
ATOM 964 N N . THR A 1 133 ? 8.539 21.297 0.285 1 90.75 133 THR A N 1
ATOM 965 C CA . THR A 1 133 ? 7.816 20.156 0.838 1 90.75 133 THR A CA 1
ATOM 966 C C . THR A 1 133 ? 7.734 20.266 2.359 1 90.75 133 THR A C 1
ATOM 968 O O . THR A 1 133 ? 6.676 20.016 2.945 1 90.75 133 THR A O 1
ATOM 971 N N . MET A 1 134 ? 8.758 20.656 2.963 1 90.38 134 MET A N 1
ATOM 972 C CA . MET A 1 134 ? 8.781 20.672 4.422 1 90.38 134 MET A CA 1
ATOM 973 C C . MET A 1 134 ? 7.895 21.781 4.969 1 90.38 134 MET A C 1
ATOM 975 O O . MET A 1 134 ? 7.434 21.703 6.109 1 90.38 134 MET A O 1
ATOM 979 N N . ASN A 1 135 ? 7.578 22.797 4.145 1 92.88 135 ASN A N 1
ATOM 980 C CA . ASN A 1 135 ? 6.777 23.922 4.609 1 92.88 135 ASN A CA 1
ATOM 981 C C . ASN A 1 135 ? 5.441 24 3.875 1 92.88 135 ASN A C 1
ATOM 983 O O . ASN A 1 135 ? 4.809 25.062 3.836 1 92.88 135 ASN A O 1
ATOM 987 N N . GLU A 1 136 ? 5.016 22.938 3.373 1 93.81 136 GLU A N 1
ATOM 988 C CA . GLU A 1 136 ? 3.74 22.875 2.662 1 93.81 136 GLU A CA 1
ATOM 989 C C . GLU A 1 136 ? 2.59 23.328 3.555 1 93.81 136 GLU A C 1
ATOM 991 O O . GLU A 1 136 ? 1.726 24.094 3.119 1 93.81 136 GLU A O 1
ATOM 996 N N . PRO A 1 137 ? 2.555 22.875 4.785 1 94.38 137 PRO A N 1
ATOM 997 C CA . PRO A 1 137 ? 1.455 23.312 5.645 1 94.38 137 PRO A CA 1
ATOM 998 C C . PRO A 1 137 ? 1.426 24.844 5.82 1 94.38 137 PRO A C 1
ATOM 1000 O O . PRO A 1 137 ? 0.354 25.453 5.777 1 94.38 137 PRO A O 1
ATOM 1003 N N . PHE A 1 138 ? 2.578 25.484 5.914 1 91.69 138 PHE A N 1
ATOM 1004 C CA . PHE A 1 138 ? 2.674 26.938 6.055 1 91.69 138 PHE A CA 1
ATOM 1005 C C . PHE A 1 138 ? 2.213 27.625 4.781 1 91.69 138 PHE A C 1
ATOM 1007 O O . PHE A 1 138 ? 1.438 28.594 4.84 1 91.69 138 PHE A O 1
ATOM 1014 N N . PHE A 1 139 ? 2.75 27.109 3.697 1 93.06 139 PHE A N 1
ATOM 1015 C CA . PHE A 1 139 ? 2.389 27.688 2.412 1 93.06 139 PHE A CA 1
ATOM 1016 C C . PHE A 1 139 ? 0.885 27.609 2.18 1 93.06 139 PHE A C 1
ATOM 1018 O O . PHE A 1 139 ? 0.259 28.578 1.764 1 93.06 139 PHE A O 1
ATOM 1025 N N . HIS A 1 140 ? 0.299 26.516 2.512 1 94.5 140 HIS A N 1
ATOM 1026 C CA . HIS A 1 140 ? -1.142 26.328 2.377 1 94.5 140 HIS A CA 1
ATOM 1027 C C . HIS A 1 140 ? -1.905 27.297 3.271 1 94.5 140 HIS A C 1
ATOM 1029 O O . HIS A 1 140 ? -2.834 27.969 2.816 1 94.5 140 HIS A O 1
ATOM 1035 N N . PHE A 1 141 ? -1.497 27.359 4.465 1 93.94 141 PHE A N 1
ATOM 1036 C CA . PHE A 1 141 ? -2.17 28.172 5.461 1 93.94 141 PHE A CA 1
ATOM 1037 C C . PHE A 1 141 ? -2.143 29.641 5.059 1 93.94 141 PHE A C 1
ATOM 1039 O O . PHE A 1 141 ? -3.166 30.328 5.121 1 93.94 141 PHE A O 1
ATOM 1046 N N . ILE A 1 142 ? -1.044 30.094 4.609 1 90 142 ILE A N 1
ATOM 1047 C CA . ILE A 1 142 ? -0.877 31.5 4.254 1 90 142 ILE A CA 1
ATOM 1048 C C . ILE A 1 142 ? -1.709 31.828 3.014 1 90 142 ILE A C 1
ATOM 1050 O O . ILE A 1 142 ? -2.256 32.938 2.891 1 90 142 ILE A O 1
ATOM 1054 N N . GLN A 1 143 ? -1.812 30.875 2.17 1 90.56 143 GLN A N 1
ATOM 1055 C CA . GLN A 1 143 ? -2.496 31.109 0.9 1 90.56 143 GLN A CA 1
ATOM 1056 C C . GLN A 1 143 ? -4.008 30.984 1.062 1 90.56 143 GLN A C 1
ATOM 1058 O O . GLN A 1 143 ? -4.766 31.672 0.373 1 90.56 143 GLN A O 1
ATOM 1063 N N . THR A 1 144 ? -4.48 30.156 2.035 1 94.12 144 THR A N 1
ATOM 1064 C CA . THR A 1 144 ? -5.902 29.812 2.051 1 94.12 144 THR A CA 1
ATOM 1065 C C . THR A 1 144 ? -6.543 30.25 3.371 1 94.12 144 THR A C 1
ATOM 1067 O O . THR A 1 144 ? -7.77 30.297 3.482 1 94.12 144 THR A O 1
ATOM 1070 N N . ASN A 1 145 ? -5.715 30.453 4.348 1 95.12 145 ASN A N 1
ATOM 1071 C CA . ASN A 1 145 ? -6.172 30.766 5.695 1 95.12 145 ASN A CA 1
ATOM 1072 C C . ASN A 1 145 ? -6.961 29.609 6.301 1 95.12 145 ASN A C 1
ATOM 1074 O O . ASN A 1 145 ? -7.891 29.828 7.082 1 95.12 145 ASN A O 1
ATOM 1078 N N . THR A 1 146 ? -6.734 28.422 5.812 1 97.75 146 THR A N 1
ATOM 1079 C CA . THR A 1 146 ? -7.277 27.188 6.371 1 97.75 146 THR A CA 1
ATOM 1080 C C . THR A 1 146 ? -6.164 26.188 6.664 1 97.75 146 THR A C 1
ATOM 1082 O O . THR A 1 146 ? -5.074 26.281 6.094 1 97.75 146 THR A O 1
ATOM 1085 N N . PRO A 1 147 ? -6.441 25.281 7.535 1 98.44 147 PRO A N 1
ATOM 1086 C CA . PRO A 1 147 ? -5.379 24.359 7.922 1 98.44 147 PRO A CA 1
ATOM 1087 C C . PRO A 1 147 ? -5.012 23.375 6.801 1 98.44 147 PRO A C 1
ATOM 1089 O O . PRO A 1 147 ? -5.848 23.078 5.949 1 98.44 147 PRO A O 1
ATOM 1092 N N . TYR A 1 148 ? -3.699 23 6.84 1 97.94 148 TYR A N 1
ATOM 1093 C CA . TYR A 1 148 ? -3.242 21.844 6.078 1 97.94 148 TYR A CA 1
ATOM 1094 C C . TYR A 1 148 ? -3.775 20.547 6.684 1 97.94 148 TYR A C 1
ATOM 1096 O O . TYR A 1 148 ? -3.479 20.234 7.836 1 97.94 148 TYR A O 1
ATOM 1104 N N . VAL A 1 149 ? -4.574 19.812 5.895 1 98.75 149 VAL A N 1
ATOM 1105 C CA . VAL A 1 149 ? -5.289 18.656 6.434 1 98.75 149 VAL A CA 1
ATOM 1106 C C . VAL A 1 149 ? -4.578 17.359 6.027 1 98.75 149 VAL A C 1
ATOM 1108 O O . VAL A 1 149 ? -4.344 17.125 4.84 1 98.75 149 VAL A O 1
ATOM 1111 N N . THR A 1 150 ? -4.215 16.594 6.992 1 98.69 150 THR A N 1
ATOM 1112 C CA . THR A 1 150 ? -3.693 15.242 6.809 1 98.69 150 THR A CA 1
ATOM 1113 C C . THR A 1 150 ? -4.707 14.203 7.273 1 98.69 150 THR A C 1
ATOM 1115 O O . THR A 1 150 ? -5.059 14.156 8.453 1 98.69 150 THR A O 1
ATOM 1118 N N . ILE A 1 151 ? -5.188 13.406 6.352 1 98.81 151 ILE A N 1
ATOM 1119 C CA . ILE A 1 151 ? -6.004 12.258 6.738 1 98.81 151 ILE A CA 1
ATOM 1120 C C . ILE A 1 151 ? -5.102 11.086 7.109 1 98.81 151 ILE A C 1
ATOM 1122 O O . ILE A 1 151 ? -4.25 10.672 6.316 1 98.81 151 ILE A O 1
ATOM 1126 N N . LYS A 1 152 ? -5.238 10.648 8.312 1 98.56 152 LYS A N 1
ATOM 1127 C CA . LYS A 1 152 ? -4.473 9.484 8.758 1 98.56 152 LYS A CA 1
ATOM 1128 C C . LYS A 1 152 ? -5.391 8.305 9.062 1 98.56 152 LYS A C 1
ATOM 1130 O O . LYS A 1 152 ? -6.434 8.469 9.695 1 98.56 152 LYS A O 1
ATOM 1135 N N . SER A 1 153 ? -4.973 7.145 8.633 1 97.62 153 SER A N 1
ATOM 1136 C CA . SER A 1 153 ? -5.727 5.941 8.969 1 97.62 153 SER A CA 1
ATOM 1137 C C . SER A 1 153 ? -4.812 4.723 9.039 1 97.62 153 SER A C 1
ATOM 1139 O O . SER A 1 153 ? -3.701 4.738 8.508 1 97.62 153 SER A O 1
ATOM 1141 N N . ALA A 1 154 ? -5.199 3.779 9.859 1 97.62 154 ALA A N 1
ATOM 1142 C CA . ALA A 1 154 ? -4.68 2.414 9.844 1 97.62 154 ALA A CA 1
ATOM 1143 C C . ALA A 1 154 ? -5.691 1.447 9.234 1 97.62 154 ALA A C 1
ATOM 1145 O O . ALA A 1 154 ? -6.875 1.478 9.578 1 97.62 154 ALA A O 1
ATOM 1146 N N . ALA A 1 155 ? -5.211 0.706 8.328 1 98 155 ALA A N 1
ATOM 1147 C CA . ALA A 1 155 ? -6.137 -0.204 7.656 1 98 155 ALA A CA 1
ATOM 1148 C C . ALA A 1 155 ? -5.48 -1.554 7.383 1 98 155 ALA A C 1
ATOM 1150 O O . ALA A 1 155 ? -4.25 -1.655 7.344 1 98 155 ALA A O 1
ATOM 1151 N N . SER A 1 156 ? -6.312 -2.623 7.297 1 98.19 156 SER A N 1
ATOM 1152 C CA . SER A 1 156 ? -5.859 -3.908 6.777 1 98.19 156 SER A CA 1
ATOM 1153 C C . SER A 1 156 ? -5.488 -3.807 5.301 1 98.19 156 SER A C 1
ATOM 1155 O O . SER A 1 156 ? -5.777 -2.799 4.648 1 98.19 156 SER A O 1
ATOM 1157 N N . LEU A 1 157 ? -4.84 -4.801 4.793 1 98.31 157 LEU A N 1
ATOM 1158 C CA . LEU A 1 157 ? -4.414 -4.828 3.398 1 98.31 157 LEU A CA 1
ATOM 1159 C C . LEU A 1 157 ? -5.598 -4.605 2.465 1 98.31 157 LEU A C 1
ATOM 1161 O O . LEU A 1 157 ? -5.457 -3.975 1.415 1 98.31 157 LEU A O 1
ATOM 1165 N N . ASP A 1 158 ? -6.758 -5.094 2.887 1 97.88 158 ASP A N 1
ATOM 1166 C CA . ASP A 1 158 ? -7.949 -5.004 2.043 1 97.88 158 ASP A CA 1
ATOM 1167 C C . ASP A 1 158 ? -8.773 -3.762 2.383 1 97.88 158 ASP A C 1
ATOM 1169 O O . ASP A 1 158 ? -9.945 -3.67 2.016 1 97.88 158 ASP A O 1
ATOM 1173 N N . GLY A 1 159 ? -8.258 -2.773 3.1 1 97.56 159 GLY A N 1
ATOM 1174 C CA . GLY A 1 159 ? -8.812 -1.434 3.195 1 97.56 159 GLY A CA 1
ATOM 1175 C C . GLY A 1 159 ? -9.844 -1.292 4.297 1 97.56 159 GLY A C 1
ATOM 1176 O O . GLY A 1 159 ? -10.734 -0.443 4.219 1 97.56 159 GLY A O 1
ATOM 1177 N N . LYS A 1 160 ? -9.758 -2.195 5.305 1 98.06 160 LYS A N 1
ATOM 1178 C CA . LYS A 1 160 ? -10.703 -2.129 6.414 1 98.06 160 LYS A CA 1
ATOM 1179 C C . LYS A 1 160 ? -10.055 -1.522 7.656 1 98.06 160 LYS A C 1
ATOM 1181 O O . LYS A 1 160 ? -8.898 -1.812 7.965 1 98.06 160 LYS A O 1
ATOM 1186 N N . THR A 1 161 ? -10.844 -0.691 8.383 1 96.94 161 THR A N 1
ATOM 1187 C CA . THR A 1 161 ? -10.32 -0.04 9.578 1 96.94 161 THR A CA 1
ATOM 1188 C C . THR A 1 161 ? -10.852 -0.716 10.836 1 96.94 161 THR A C 1
ATOM 1190 O O . THR A 1 161 ? -10.375 -0.454 11.945 1 96.94 161 THR A O 1
ATOM 1193 N N . ALA A 1 162 ? -11.836 -1.555 10.719 1 95.88 162 ALA A N 1
ATOM 1194 C CA . ALA A 1 162 ? -12.414 -2.326 11.82 1 95.88 162 ALA A CA 1
ATOM 1195 C C . ALA A 1 162 ? -13.195 -3.525 11.297 1 95.88 162 ALA A C 1
ATOM 1197 O O . ALA A 1 162 ? -13.578 -3.564 10.125 1 95.88 162 ALA A O 1
ATOM 1198 N N . ALA A 1 163 ? -13.383 -4.52 12.141 1 96.62 163 ALA A N 1
ATOM 1199 C CA . ALA A 1 163 ? -14.234 -5.664 11.828 1 96.62 163 ALA A CA 1
ATOM 1200 C C . ALA A 1 163 ? -15.703 -5.258 11.812 1 96.62 163 ALA A C 1
ATOM 1202 O O . ALA A 1 163 ? -16.047 -4.105 12.086 1 96.62 163 ALA A O 1
ATOM 1203 N N . LYS A 1 164 ? -16.516 -6.129 11.445 1 94.94 164 LYS A N 1
ATOM 1204 C CA . LYS A 1 164 ? -17.922 -5.812 11.273 1 94.94 164 LYS A CA 1
ATOM 1205 C C . LYS A 1 164 ? -18.578 -5.402 12.594 1 94.94 164 LYS A C 1
ATOM 1207 O O . LYS A 1 164 ? -19.594 -4.711 12.609 1 94.94 164 LYS A O 1
ATOM 1212 N N . THR A 1 165 ? -17.969 -5.746 13.758 1 94.25 165 THR A N 1
ATOM 1213 C CA . THR A 1 165 ? -18.5 -5.402 15.07 1 94.25 165 THR A CA 1
ATOM 1214 C C . THR A 1 165 ? -17.969 -4.047 15.531 1 94.25 165 THR A C 1
ATOM 1216 O O . THR A 1 165 ? -18.359 -3.541 16.578 1 94.25 165 THR A O 1
ATOM 1219 N N . GLY A 1 166 ? -17.062 -3.564 14.773 1 92.75 166 GLY A N 1
ATOM 1220 C CA . GLY A 1 166 ? -16.422 -2.324 15.18 1 92.75 166 GLY A CA 1
ATOM 1221 C C . GLY A 1 166 ? -15.086 -2.541 15.883 1 92.75 166 GLY A C 1
ATOM 1222 O O . GLY A 1 166 ? -14.352 -1.585 16.141 1 92.75 166 GLY A O 1
ATOM 1223 N N . ASP A 1 167 ? -14.766 -3.822 16.109 1 94.06 167 ASP A N 1
ATOM 1224 C CA . ASP A 1 167 ? -13.477 -4.141 16.719 1 94.06 167 ASP A CA 1
ATOM 1225 C C . ASP A 1 167 ? -12.32 -3.676 15.828 1 94.06 167 ASP A C 1
ATOM 1227 O O . ASP A 1 167 ? -12.25 -4.035 14.656 1 94.06 167 ASP A O 1
ATOM 1231 N N . SER A 1 168 ? -11.398 -2.922 16.438 1 91.94 168 SER A N 1
ATOM 1232 C CA . SER A 1 168 ? -10.344 -2.346 15.609 1 91.94 168 SER A CA 1
ATOM 1233 C C . SER A 1 168 ? -8.977 -2.492 16.281 1 91.94 168 SER A C 1
ATOM 1235 O O . SER A 1 168 ? -7.98 -1.966 15.781 1 91.94 168 SER A O 1
ATOM 1237 N N . LYS A 1 169 ? -8.875 -3.209 17.484 1 85.19 169 LYS A N 1
ATOM 1238 C CA . LYS A 1 169 ? -7.625 -3.318 18.234 1 85.19 169 LYS A CA 1
ATOM 1239 C C . LYS A 1 169 ? -7.039 -4.723 18.109 1 85.19 169 LYS A C 1
ATOM 1241 O O . LYS A 1 169 ? -7.695 -5.707 18.453 1 85.19 169 LYS A O 1
ATOM 1246 N N . TRP A 1 170 ? -5.789 -4.672 17.656 1 86.19 170 TRP A N 1
ATOM 1247 C CA . TRP A 1 170 ? -4.973 -3.674 16.969 1 86.19 170 TRP A CA 1
ATOM 1248 C C . TRP A 1 170 ? -4.711 -4.09 15.531 1 86.19 170 TRP A C 1
ATOM 1250 O O . TRP A 1 170 ? -4.289 -5.219 15.266 1 86.19 170 TRP A O 1
ATOM 1260 N N . ILE A 1 171 ? -4.984 -3.154 14.688 1 93.56 171 ILE A N 1
ATOM 1261 C CA . ILE A 1 171 ? -4.758 -3.439 13.273 1 93.56 171 ILE A CA 1
ATOM 1262 C C . ILE A 1 171 ? -3.264 -3.35 12.961 1 93.56 171 ILE A C 1
ATOM 1264 O O . ILE A 1 171 ? -2.684 -4.281 12.398 1 93.56 171 ILE A O 1
ATOM 1268 N N . THR A 1 172 ? -2.623 -2.264 13.406 1 96.12 172 THR A N 1
ATOM 1269 C CA . THR A 1 172 ? -1.24 -2.018 13.008 1 96.12 172 THR A CA 1
ATOM 1270 C C . THR A 1 172 ? -0.288 -2.322 14.164 1 96.12 172 THR A C 1
ATOM 1272 O O . THR A 1 172 ? -0.724 -2.531 15.297 1 96.12 172 THR A O 1
ATOM 1275 N N . SER A 1 173 ? 1.014 -2.344 13.953 1 96.25 173 SER A N 1
ATOM 1276 C CA . SER A 1 173 ? 2.068 -2.717 14.891 1 96.25 173 SER A CA 1
ATOM 1277 C C . SER A 1 173 ? 2.357 -1.588 15.875 1 96.25 173 SER A C 1
ATOM 1279 O O . SER A 1 173 ? 1.931 -0.45 15.664 1 96.25 173 SER A O 1
ATOM 1281 N N . PRO A 1 174 ? 3.08 -1.928 16.969 1 96.19 174 PRO A N 1
ATOM 1282 C CA . PRO A 1 174 ? 3.506 -0.885 17.906 1 96.19 174 PRO A CA 1
ATOM 1283 C C . PRO A 1 174 ? 4.371 0.186 17.234 1 96.19 174 PRO A C 1
ATOM 1285 O O . PRO A 1 174 ? 4.285 1.362 17.609 1 96.19 174 PRO A O 1
ATOM 1288 N N . GLU A 1 175 ? 5.18 -0.231 16.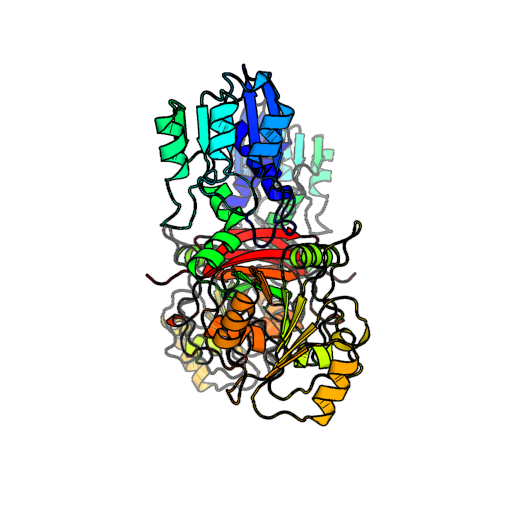297 1 96.69 175 GLU A N 1
ATOM 1289 C CA . GLU A 1 175 ? 6.031 0.719 15.578 1 96.69 175 GLU A CA 1
ATOM 1290 C C . GLU A 1 175 ? 5.195 1.749 14.828 1 96.69 175 GLU A C 1
ATOM 1292 O O . GLU A 1 175 ? 5.512 2.941 14.836 1 96.69 175 GLU A O 1
ATOM 1297 N N . SER A 1 176 ? 4.156 1.264 14.18 1 97.5 176 SER A N 1
ATOM 1298 C CA . SER A 1 176 ? 3.252 2.164 13.477 1 97.5 176 SER A CA 1
ATOM 1299 C C . SER A 1 176 ? 2.555 3.119 14.438 1 97.5 176 SER A C 1
ATOM 1301 O O . SER A 1 176 ? 2.439 4.316 14.164 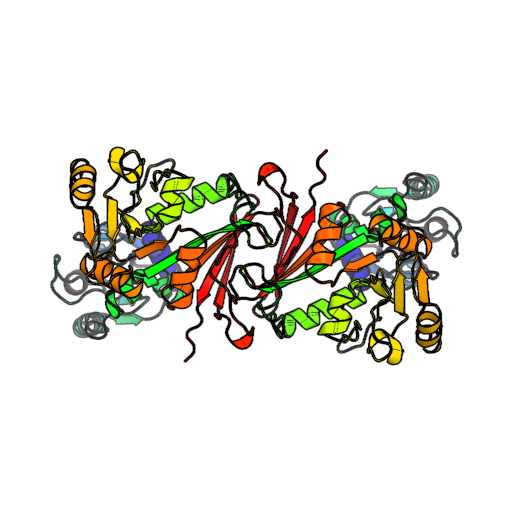1 97.5 176 SER A O 1
ATOM 1303 N N . ARG A 1 177 ? 2.104 2.631 15.531 1 95.88 177 ARG A N 1
ATOM 1304 C CA . ARG A 1 177 ? 1.412 3.457 16.516 1 95.88 177 ARG A CA 1
ATOM 1305 C C . ARG A 1 177 ? 2.34 4.527 17.078 1 95.88 177 ARG A C 1
ATOM 1307 O O . ARG A 1 177 ? 1.917 5.66 17.312 1 95.88 177 ARG A O 1
ATOM 1314 N N . LEU A 1 178 ? 3.592 4.195 17.281 1 95.88 178 LEU A N 1
ATOM 1315 C CA . LEU A 1 178 ? 4.574 5.184 17.703 1 95.88 178 LEU A CA 1
ATOM 1316 C C . LEU A 1 178 ? 4.75 6.27 16.656 1 95.88 178 LEU A C 1
ATOM 1318 O O . LEU A 1 178 ? 4.832 7.453 16.984 1 95.88 178 LEU A O 1
ATOM 1322 N N . ASP A 1 179 ? 4.836 5.82 15.461 1 96.69 179 ASP A N 1
ATOM 1323 C CA . ASP A 1 179 ? 4.957 6.766 14.352 1 96.69 179 ASP A CA 1
ATOM 1324 C C . ASP A 1 179 ? 3.766 7.723 14.312 1 96.69 179 ASP A C 1
ATOM 1326 O O . ASP A 1 179 ? 3.918 8.898 13.984 1 96.69 179 ASP A O 1
ATOM 1330 N N . VAL A 1 180 ? 2.578 7.246 14.617 1 97.12 180 VAL A N 1
ATOM 1331 C CA . VAL A 1 180 ? 1.366 8.062 14.648 1 97.12 180 VAL A CA 1
ATOM 1332 C C . VAL A 1 180 ? 1.494 9.141 15.711 1 97.12 180 VAL A C 1
ATOM 1334 O O . VAL A 1 180 ? 1.048 10.273 15.516 1 97.12 180 VAL A O 1
ATOM 1337 N N . HIS A 1 181 ? 2.08 8.797 16.828 1 96.75 181 HIS A N 1
ATOM 1338 C CA . HIS A 1 181 ? 2.273 9.789 17.875 1 96.75 181 HIS A CA 1
ATOM 1339 C C . HIS A 1 181 ? 3.182 10.914 17.406 1 96.75 181 HIS A C 1
ATOM 1341 O O . HIS A 1 181 ? 3.008 12.07 17.812 1 96.75 181 HIS A O 1
ATOM 1347 N N . GLN A 1 182 ? 4.125 10.609 16.562 1 94.06 182 GLN A N 1
ATOM 1348 C CA . GLN A 1 182 ? 4.953 11.648 15.969 1 94.06 182 GLN A CA 1
ATOM 1349 C C . GLN A 1 182 ? 4.117 12.594 15.109 1 94.06 182 GLN A C 1
ATOM 1351 O O . GLN A 1 182 ? 4.32 13.812 15.133 1 94.06 182 GLN A O 1
ATOM 1356 N N . LEU A 1 183 ? 3.182 12.047 14.359 1 96.25 183 LEU A N 1
ATOM 1357 C CA . LEU A 1 183 ? 2.275 12.859 13.555 1 96.25 183 LEU A CA 1
ATOM 1358 C C . LEU A 1 183 ? 1.441 13.781 14.438 1 96.25 183 LEU A C 1
ATOM 1360 O O . LEU A 1 183 ? 1.257 14.961 14.117 1 96.25 183 LEU A O 1
ATOM 1364 N N . ARG A 1 184 ? 0.944 13.18 15.516 1 96.94 184 ARG A N 1
ATOM 1365 C CA . ARG A 1 184 ? 0.152 13.984 16.453 1 96.94 184 ARG A CA 1
ATOM 1366 C C . ARG A 1 184 ? 0.963 15.156 16.984 1 96.94 184 ARG A C 1
ATOM 1368 O O . ARG A 1 184 ? 0.467 16.281 17.062 1 96.94 184 ARG A O 1
ATOM 1375 N N . HIS A 1 185 ? 2.207 14.906 17.297 1 94 185 HIS A N 1
ATOM 1376 C CA . HIS A 1 185 ? 3.115 15.93 17.812 1 94 185 HIS A CA 1
ATOM 1377 C C . HIS A 1 185 ? 3.322 17.047 16.797 1 94 185 HIS A C 1
ATOM 1379 O O . HIS A 1 185 ? 3.457 18.219 17.156 1 94 185 HIS A O 1
ATOM 1385 N N . GLU A 1 186 ? 3.27 16.703 15.602 1 93.25 186 GLU A N 1
ATOM 1386 C CA . GLU A 1 186 ? 3.648 17.625 14.531 1 93.25 186 GLU A CA 1
ATOM 1387 C C . GLU A 1 186 ? 2.453 18.438 14.055 1 93.25 186 GLU A C 1
ATOM 1389 O O . GLU A 1 186 ? 2.611 19.375 13.273 1 93.25 186 GLU A O 1
ATOM 1394 N N . HIS A 1 187 ? 1.27 18.141 14.445 1 96.81 187 HIS A N 1
ATOM 1395 C CA . HIS A 1 187 ? 0.077 18.859 14.016 1 96.81 187 HIS A CA 1
ATOM 1396 C C . HIS A 1 187 ? -0.484 19.719 15.133 1 96.81 187 HIS A C 1
ATOM 1398 O O . HIS A 1 187 ? -0.39 19.359 16.312 1 96.81 187 HIS A O 1
ATOM 1404 N N . ASP A 1 188 ? -1.089 20.828 14.766 1 96.56 188 ASP A N 1
ATOM 1405 C CA . ASP A 1 188 ? -1.673 21.75 15.734 1 96.56 188 ASP A CA 1
ATOM 1406 C C . ASP A 1 188 ? -2.912 21.156 16.391 1 96.56 188 ASP A C 1
ATOM 1408 O O . ASP A 1 188 ? -3.186 21.406 17.562 1 96.56 188 ASP A O 1
ATOM 1412 N N . ALA A 1 189 ? -3.613 20.406 15.594 1 98.31 189 ALA A N 1
ATOM 1413 C CA . ALA A 1 189 ? -4.875 19.859 16.078 1 98.31 189 ALA A CA 1
ATOM 1414 C C . ALA A 1 189 ? -5.09 18.438 15.562 1 98.31 189 ALA A C 1
ATOM 1416 O O . ALA A 1 189 ? -4.516 18.047 14.547 1 98.31 189 ALA A O 1
ATOM 1417 N N . ILE A 1 190 ? -5.82 17.672 16.328 1 98.69 190 ILE A N 1
ATOM 1418 C CA . ILE A 1 190 ? -6.281 16.344 15.945 1 98.69 190 ILE A CA 1
ATOM 1419 C C . ILE A 1 190 ? -7.809 16.312 15.938 1 98.69 190 ILE A C 1
ATOM 1421 O O . ILE A 1 190 ? -8.453 16.828 16.844 1 98.69 190 ILE A O 1
ATOM 1425 N N . LEU A 1 191 ? -8.352 15.812 14.859 1 98.81 191 LEU A N 1
ATOM 1426 C CA . LEU A 1 191 ? -9.797 15.875 14.656 1 98.81 191 LEU A CA 1
ATOM 1427 C C . LEU A 1 191 ? -10.391 14.469 14.531 1 98.81 191 LEU A C 1
ATOM 1429 O O . LEU A 1 191 ? -9.852 13.625 13.82 1 98.81 191 LEU A O 1
ATOM 1433 N N . THR A 1 192 ? -11.477 14.211 15.227 1 98.25 192 THR A N 1
ATOM 1434 C CA . THR A 1 192 ? -12.203 12.953 15.148 1 98.25 192 THR A CA 1
ATOM 1435 C C . THR A 1 192 ? -13.711 13.195 15.195 1 98.25 192 THR A C 1
ATOM 1437 O O . THR A 1 192 ? -14.156 14.336 15.375 1 98.25 192 THR A O 1
ATOM 1440 N N . GLY A 1 193 ? -14.453 12.18 14.883 1 97.56 193 GLY A N 1
ATOM 1441 C CA . GLY A 1 193 ? -15.906 12.234 14.992 1 97.56 193 GLY A CA 1
ATOM 1442 C C . GLY A 1 193 ? -16.438 11.656 16.297 1 97.56 193 GLY A C 1
ATOM 1443 O O . GLY A 1 193 ? -15.75 10.867 16.953 1 97.56 193 GLY A O 1
ATOM 1444 N N . VAL A 1 194 ? -17.656 11.977 16.578 1 97.56 194 VAL A N 1
ATOM 1445 C CA . VAL A 1 194 ? -18.281 11.609 17.844 1 97.56 194 VAL A CA 1
ATOM 1446 C C . VAL A 1 194 ? -18.344 10.094 17.969 1 97.56 194 VAL A C 1
ATOM 1448 O O . VAL A 1 194 ? -18.219 9.539 19.062 1 97.56 194 VAL A O 1
ATOM 1451 N N . ASN A 1 195 ? -18.562 9.398 16.875 1 94.06 195 ASN A N 1
ATOM 1452 C CA . ASN A 1 195 ? -18.672 7.945 16.938 1 94.06 195 ASN A CA 1
ATOM 1453 C C . ASN A 1 195 ? -17.391 7.305 17.453 1 94.06 195 ASN A C 1
ATOM 1455 O O . ASN A 1 195 ? -17.438 6.316 18.188 1 94.06 195 ASN A O 1
ATOM 1459 N N . THR A 1 196 ? -16.297 7.836 17.031 1 94.12 196 THR A N 1
ATOM 1460 C CA . THR A 1 196 ? -15.016 7.344 17.516 1 94.12 196 THR A CA 1
ATOM 1461 C C . THR A 1 196 ? -14.891 7.559 19.031 1 94.12 196 THR A C 1
ATOM 1463 O O . THR A 1 196 ? -14.398 6.691 19.75 1 94.12 196 THR A O 1
ATOM 1466 N N . ILE A 1 197 ? -15.328 8.695 19.516 1 96.62 197 ILE A N 1
ATOM 1467 C CA . ILE A 1 197 ? -15.289 9 20.938 1 96.62 197 ILE A CA 1
ATOM 1468 C C . ILE A 1 197 ? -16.156 7.992 21.703 1 96.62 197 ILE A C 1
ATOM 1470 O O . ILE A 1 197 ? -15.711 7.43 22.703 1 96.62 197 ILE A O 1
ATOM 1474 N N . ILE A 1 198 ? -17.359 7.77 21.219 1 95.38 198 ILE A N 1
ATOM 1475 C CA . ILE A 1 198 ? -18.312 6.914 21.906 1 95.38 198 ILE A CA 1
ATOM 1476 C C . ILE A 1 198 ? -17.797 5.477 21.922 1 95.38 198 ILE A C 1
ATOM 1478 O O . ILE A 1 198 ? -17.891 4.801 22.953 1 95.38 198 ILE A O 1
ATOM 1482 N N . HIS A 1 199 ? -17.203 5.047 20.875 1 90.56 199 HIS A N 1
ATOM 1483 C CA . HIS A 1 199 ? -16.828 3.643 20.734 1 90.56 199 HIS A CA 1
ATOM 1484 C C . HIS A 1 199 ? -15.461 3.373 21.359 1 90.56 199 HIS A C 1
ATOM 1486 O O . HIS A 1 199 ? -15.258 2.342 22 1 90.56 199 HIS A O 1
ATOM 1492 N N . ASP A 1 200 ? -14.516 4.262 21.203 1 91.94 200 ASP A N 1
ATOM 1493 C CA . ASP A 1 200 ? -13.133 3.963 21.562 1 91.94 200 ASP A CA 1
ATOM 1494 C C . ASP A 1 200 ? -12.711 4.746 22.812 1 91.94 200 ASP A C 1
ATOM 1496 O O . ASP A 1 200 ? -11.695 4.434 23.438 1 91.94 200 ASP A O 1
ATOM 1500 N N . ASN A 1 201 ? -13.383 5.828 23.156 1 96.31 201 ASN A N 1
ATOM 1501 C CA . ASN A 1 201 ? -13.062 6.73 24.266 1 96.31 201 ASN A CA 1
ATOM 1502 C C . ASN A 1 201 ? -11.57 7.062 24.297 1 96.31 201 ASN A C 1
ATOM 1504 O O . ASN A 1 201 ? -10.922 6.895 25.328 1 96.31 201 ASN A O 1
ATOM 1508 N N . PRO A 1 202 ? -11.047 7.582 23.219 1 96.25 202 PRO A N 1
ATOM 1509 C CA . PRO A 1 202 ? -9.609 7.828 23.109 1 96.25 202 PRO A CA 1
ATOM 1510 C C . PRO A 1 202 ? -9.164 9.047 23.906 1 96.25 202 PRO A C 1
ATOM 1512 O O . PRO A 1 202 ? -9.992 9.875 24.297 1 96.25 202 PRO A O 1
ATOM 1515 N N . HIS A 1 203 ? -7.883 9.156 24.203 1 96.62 203 HIS A N 1
ATOM 1516 C CA . HIS A 1 203 ? -7.305 10.328 24.844 1 96.62 203 HIS A CA 1
ATOM 1517 C C . HIS A 1 203 ? -6.859 11.367 23.828 1 96.62 203 HIS A C 1
ATOM 1519 O O . HIS A 1 203 ? -6.77 12.555 24.141 1 96.62 203 HIS A O 1
ATOM 1525 N N . LEU A 1 204 ? -6.508 10.938 22.562 1 97.19 204 LEU A N 1
ATOM 1526 C CA . LEU A 1 204 ? -6.062 11.789 21.469 1 97.19 204 LEU A CA 1
ATOM 1527 C C . LEU A 1 204 ? -4.898 12.672 21.906 1 97.19 204 LEU A C 1
ATOM 1529 O O . LEU A 1 204 ? -4.906 13.883 21.672 1 97.19 204 LEU A O 1
ATOM 1533 N N . THR A 1 205 ? -3.965 12.047 22.562 1 96.5 205 THR A N 1
ATOM 1534 C CA . THR A 1 205 ? -2.756 12.711 23.031 1 96.5 205 THR A CA 1
ATOM 1535 C C . THR A 1 205 ? -1.521 12.148 22.328 1 96.5 205 THR A C 1
ATOM 1537 O O . THR A 1 205 ? -1.618 11.188 21.578 1 96.5 205 THR A O 1
ATOM 1540 N N . THR A 1 206 ? -0.448 12.844 22.562 1 94.38 206 THR A N 1
ATOM 1541 C CA . THR A 1 206 ? 0.861 12.406 22.094 1 94.38 206 THR A CA 1
ATOM 1542 C C . THR A 1 206 ? 1.604 11.648 23.188 1 94.38 206 THR A C 1
ATOM 1544 O O . THR A 1 206 ? 1.697 12.125 24.328 1 94.38 206 THR A O 1
ATOM 1547 N N . ARG A 1 207 ? 2.064 10.445 22.891 1 93.12 207 ARG A N 1
ATOM 1548 C CA . ARG A 1 207 ? 2.824 9.625 23.828 1 93.12 207 ARG A CA 1
ATOM 1549 C C . ARG A 1 207 ? 4.145 9.172 23.219 1 93.12 207 ARG A C 1
ATOM 1551 O O . ARG A 1 207 ? 4.285 8.023 22.812 1 93.12 207 ARG A O 1
ATOM 1558 N N . LEU A 1 208 ? 5.012 10.062 23.203 1 88.5 208 LEU A N 1
ATOM 1559 C CA . LEU A 1 208 ? 6.363 9.781 22.734 1 88.5 208 LEU A CA 1
ATOM 1560 C C . LEU A 1 208 ? 7.312 9.547 23.906 1 88.5 208 LEU A C 1
ATOM 1562 O O . LEU A 1 208 ? 7.113 10.086 24.984 1 88.5 208 LEU A O 1
ATOM 1566 N N . PRO A 1 209 ? 8.352 8.75 23.656 1 83.75 209 PRO A N 1
ATOM 1567 C CA . PRO A 1 209 ? 9.281 8.438 24.75 1 83.75 209 PRO A CA 1
ATOM 1568 C C . PRO A 1 209 ? 9.875 9.688 25.391 1 83.75 209 PRO A C 1
ATOM 1570 O O . PRO A 1 209 ? 10.07 9.727 26.609 1 83.75 209 PRO A O 1
ATOM 1573 N N . ARG A 1 210 ? 10.117 10.875 24.734 1 83.31 210 ARG A N 1
ATOM 1574 C CA . ARG A 1 210 ? 10.734 12.078 25.266 1 83.31 210 ARG A CA 1
ATOM 1575 C C . ARG A 1 210 ? 9.711 13.195 25.438 1 83.31 210 ARG A C 1
ATOM 1577 O O . ARG A 1 210 ? 10.07 14.359 25.609 1 83.31 210 ARG A O 1
ATOM 1584 N N . GLY A 1 211 ? 8.531 12.688 25.297 1 84.12 211 GLY A N 1
ATOM 1585 C CA . GLY A 1 211 ? 7.48 13.688 25.406 1 84.12 211 GLY A CA 1
ATOM 1586 C C . GLY A 1 211 ? 7.055 14.258 24.062 1 84.12 211 GLY A C 1
ATOM 1587 O O . GLY A 1 211 ? 7.633 13.914 23.031 1 84.12 211 GLY A O 1
ATOM 1588 N N . GLY A 1 212 ? 6.008 15.047 24.172 1 86.94 212 GLY A N 1
ATOM 1589 C CA . GLY A 1 212 ? 5.504 15.664 22.953 1 86.94 212 GLY A CA 1
ATOM 1590 C C . GLY A 1 212 ? 4.371 16.641 23.203 1 86.94 212 GLY A C 1
ATOM 1591 O O . GLY A 1 212 ? 3.83 16.703 24.312 1 86.94 212 GLY A O 1
ATOM 1592 N N . LYS A 1 213 ? 4.215 17.453 22.203 1 91.5 213 LYS A N 1
ATOM 1593 C CA . LYS A 1 213 ? 3.119 18.406 22.266 1 91.5 213 LYS A CA 1
ATOM 1594 C C . LYS A 1 213 ? 1.789 17.75 21.906 1 91.5 213 LYS A C 1
ATOM 1596 O O . LYS A 1 213 ? 1.696 17.016 20.922 1 91.5 213 LYS A O 1
ATOM 1601 N N . ASN A 1 214 ? 0.817 17.906 22.859 1 95.69 214 ASN A N 1
ATOM 1602 C CA . ASN A 1 214 ? -0.524 17.422 22.547 1 95.69 214 ASN A CA 1
ATOM 1603 C C . ASN A 1 214 ? -1.242 18.375 21.594 1 95.69 214 ASN A C 1
ATOM 1605 O O . ASN A 1 214 ? -1.253 19.594 21.797 1 95.69 214 ASN A O 1
ATOM 1609 N N . PRO A 1 215 ? -1.777 17.844 20.578 1 97.38 215 PRO A N 1
ATOM 1610 C CA . PRO A 1 215 ? -2.596 18.688 19.719 1 97.38 215 PRO A CA 1
ATOM 1611 C C . PRO A 1 215 ? -3.922 19.094 20.359 1 97.38 215 PRO A C 1
ATOM 1613 O O . PRO A 1 215 ? -4.391 18.422 21.281 1 97.38 215 PRO A O 1
ATOM 1616 N N . ILE A 1 216 ? -4.426 20.219 19.875 1 98 216 ILE A N 1
ATOM 1617 C CA . ILE A 1 216 ? -5.793 20.562 20.25 1 98 216 ILE A CA 1
ATOM 1618 C C . ILE A 1 216 ? -6.754 19.5 19.75 1 98 216 ILE A C 1
ATOM 1620 O O . ILE A 1 216 ? -6.652 19.047 18.609 1 98 216 ILE A O 1
ATOM 1624 N N . ARG A 1 217 ? -7.629 19.016 20.641 1 98.75 217 ARG A N 1
ATOM 1625 C CA . ARG A 1 217 ? -8.586 17.984 20.266 1 98.75 217 ARG A CA 1
ATOM 1626 C C . ARG A 1 217 ? -9.859 18.594 19.688 1 98.75 217 ARG A C 1
ATOM 1628 O O . ARG A 1 217 ? -10.492 19.422 20.328 1 98.75 217 ARG A O 1
ATOM 1635 N N . ILE A 1 218 ? -10.141 18.203 18.438 1 98.81 218 ILE A N 1
ATOM 1636 C CA . ILE A 1 218 ? -11.359 18.656 17.781 1 98.81 218 ILE A CA 1
ATOM 1637 C C . ILE A 1 218 ? -12.328 17.5 17.609 1 98.81 218 ILE A C 1
ATOM 1639 O O . ILE A 1 218 ? -11.977 16.453 17.047 1 98.81 218 ILE A O 1
ATOM 1643 N N . VAL A 1 219 ? -13.555 17.641 18.109 1 98.75 219 VAL A N 1
ATOM 1644 C CA . VAL A 1 219 ? -14.586 16.609 17.969 1 98.75 219 VAL A CA 1
ATOM 1645 C C . VAL A 1 219 ? -15.75 17.156 17.141 1 98.75 219 VAL A C 1
ATOM 1647 O O . VAL A 1 219 ? -16.344 18.172 17.5 1 98.75 219 VAL A O 1
ATOM 1650 N N . LEU A 1 220 ? -16.016 16.547 16.047 1 98.62 220 LEU A N 1
ATOM 1651 C CA . LEU A 1 220 ? -17.219 16.875 15.281 1 98.62 220 LEU A CA 1
ATOM 1652 C C . LEU A 1 220 ? -18.422 16.109 15.812 1 98.62 220 LEU A C 1
ATOM 1654 O O . LEU A 1 220 ? -18.469 14.883 15.742 1 98.62 220 LEU A O 1
ATOM 1658 N N . ASP A 1 221 ? -19.391 16.812 16.281 1 98.31 221 ASP A N 1
ATOM 1659 C CA . ASP A 1 221 ? -20.547 16.234 16.953 1 98.31 221 ASP A CA 1
ATOM 1660 C C . ASP A 1 221 ? -21.797 17.094 16.75 1 98.31 221 ASP A C 1
ATOM 1662 O O . ASP A 1 221 ? -22.172 17.875 17.625 1 98.31 221 ASP A O 1
ATOM 1666 N N . THR A 1 222 ? -22.453 16.828 15.625 1 97.88 222 THR A N 1
ATOM 1667 C CA . THR A 1 222 ? -23.562 17.656 15.18 1 97.88 222 THR A CA 1
ATOM 1668 C C . THR A 1 222 ? -24.594 17.828 16.281 1 97.88 222 THR A C 1
ATOM 1670 O O . THR A 1 222 ? -25.141 18.922 16.484 1 97.88 222 THR A O 1
ATOM 1673 N N . HIS A 1 223 ? -24.844 16.859 17.125 1 97.31 223 HIS A N 1
ATOM 1674 C CA . HIS A 1 223 ? -25.938 16.875 18.078 1 97.31 223 HIS A CA 1
ATOM 1675 C C . HIS A 1 223 ? -25.422 16.797 19.516 1 97.31 223 HIS A C 1
ATOM 1677 O O . HIS A 1 223 ? -26.172 16.516 20.438 1 97.31 223 HIS A O 1
ATOM 1683 N N . LEU A 1 224 ? -24.156 16.938 19.719 1 98 224 LEU A N 1
ATOM 1684 C CA . LEU A 1 224 ? -23.5 16.922 21.031 1 98 224 LEU A CA 1
ATOM 1685 C C . LEU A 1 224 ? -23.781 15.617 21.766 1 98 224 LEU A C 1
ATOM 1687 O O . LEU A 1 224 ? -24.188 15.625 22.922 1 98 224 LEU A O 1
ATOM 1691 N N . ARG A 1 225 ? -23.516 14.555 21.109 1 97.5 225 ARG A N 1
ATOM 1692 C CA . ARG A 1 225 ? -23.734 13.219 21.656 1 97.5 225 ARG A CA 1
ATOM 1693 C C . ARG A 1 225 ? -22.562 12.773 22.516 1 97.5 225 ARG A C 1
ATOM 1695 O O . ARG A 1 225 ? -22.625 11.758 23.203 1 97.5 225 ARG A O 1
ATOM 1702 N N . THR A 1 226 ? -21.453 13.477 22.531 1 98.12 226 THR A N 1
ATOM 1703 C CA . THR A 1 226 ? -20.25 13.125 23.266 1 98.12 226 THR A CA 1
ATOM 1704 C C . THR A 1 226 ? -20.578 12.961 24.75 1 98.12 226 THR A C 1
ATOM 1706 O O . THR A 1 226 ? -21.062 13.891 25.391 1 98.12 226 THR A O 1
ATOM 1709 N N . PRO A 1 227 ? -20.266 11.812 25.281 1 97.88 227 PRO A N 1
ATOM 1710 C CA . PRO A 1 227 ? -20.531 11.633 26.719 1 97.88 227 PRO A CA 1
ATOM 1711 C C . PRO A 1 227 ? -19.656 12.523 27.594 1 97.88 227 PRO A C 1
ATOM 1713 O O . PRO A 1 227 ? -18.469 12.695 27.312 1 97.88 227 PRO A O 1
ATOM 1716 N N . VAL A 1 228 ? -20.25 12.945 28.688 1 97.44 228 VAL A N 1
ATOM 1717 C CA . VAL A 1 228 ? -19.531 13.836 29.594 1 97.44 228 VAL A CA 1
ATOM 1718 C C . VAL A 1 228 ? -18.375 13.094 30.25 1 97.44 228 VAL A C 1
ATOM 1720 O O . VAL A 1 228 ? -17.344 13.695 30.562 1 97.44 228 VAL A O 1
ATOM 1723 N N . GLU A 1 229 ? -18.484 11.781 30.344 1 97.44 229 GLU A N 1
ATOM 1724 C CA . GLU A 1 229 ? -17.484 10.969 31.047 1 97.44 229 GLU A CA 1
ATOM 1725 C C . GLU A 1 229 ? -16.312 10.641 30.125 1 97.44 229 GLU A C 1
ATOM 1727 O O . GLU A 1 229 ? -15.359 9.984 30.547 1 97.44 229 GLU A O 1
ATOM 1732 N N . SER A 1 230 ? -16.359 11.094 28.906 1 98.12 230 SER A N 1
ATOM 1733 C CA . SER A 1 230 ? -15.32 10.773 27.953 1 98.12 230 SER A CA 1
ATOM 1734 C C . SER A 1 230 ? -13.961 11.312 28.406 1 98.12 230 SER A C 1
ATOM 1736 O O . SER A 1 230 ? -13.891 12.367 29.031 1 98.12 230 SER A O 1
ATOM 1738 N N . ASN A 1 231 ? -12.867 10.625 28.016 1 98.12 231 ASN A N 1
ATOM 1739 C CA . ASN A 1 231 ? -11.508 11.031 28.344 1 98.12 231 ASN A CA 1
ATOM 1740 C C . ASN A 1 231 ? -11.203 12.438 27.828 1 98.12 231 ASN A C 1
ATOM 1742 O O . ASN A 1 231 ? -10.625 13.258 28.547 1 98.12 231 ASN A O 1
ATOM 1746 N N . VAL A 1 232 ? -11.656 12.758 26.641 1 98.06 232 VAL A N 1
ATOM 1747 C CA . VAL A 1 232 ? -11.32 14.016 25.984 1 98.06 232 VAL A CA 1
ATOM 1748 C C . VAL A 1 232 ? -11.969 15.18 26.734 1 98.06 232 VAL A C 1
ATOM 1750 O O . VAL A 1 232 ? -11.602 16.344 26.531 1 98.06 232 VAL A O 1
ATOM 1753 N N . ILE A 1 233 ? -12.938 14.828 27.531 1 97.94 233 ILE A N 1
ATOM 1754 C CA . ILE A 1 233 ? -13.633 15.859 28.297 1 97.94 233 ILE A CA 1
ATOM 1755 C C . ILE A 1 233 ? -13 15.992 29.672 1 97.94 233 ILE A C 1
ATOM 1757 O O . ILE A 1 233 ? -12.695 17.094 30.125 1 97.94 233 ILE A O 1
ATOM 1761 N N . GLN A 1 234 ? -12.688 14.945 30.297 1 97.44 234 GLN A N 1
ATOM 1762 C CA . GLN A 1 234 ? -12.438 14.977 31.734 1 97.44 234 GLN A CA 1
ATOM 1763 C C . GLN A 1 234 ? -10.945 14.938 32.031 1 97.44 234 GLN A C 1
ATOM 1765 O O . GLN A 1 234 ? -10.516 15.344 33.125 1 97.44 234 GLN A O 1
ATOM 1770 N N . ASP A 1 235 ? -10.109 14.508 31.156 1 95.94 235 ASP A N 1
ATOM 1771 C CA . ASP A 1 235 ? -8.727 14.211 31.531 1 95.94 235 ASP A CA 1
ATOM 1772 C C . ASP A 1 235 ? -7.898 15.484 31.625 1 95.94 235 ASP A C 1
ATOM 1774 O O . ASP A 1 235 ? -6.824 15.5 32.219 1 95.94 235 ASP A O 1
ATOM 1778 N N . GLY A 1 236 ? -8.336 16.531 30.906 1 94.56 236 GLY A N 1
ATOM 1779 C CA . GLY A 1 236 ? -7.664 17.812 30.969 1 94.56 236 GLY A CA 1
ATOM 1780 C C . GLY A 1 236 ? -6.281 17.797 30.344 1 94.56 236 GLY A C 1
ATOM 1781 O O . GLY A 1 236 ? -5.477 18.703 30.578 1 94.56 236 GLY A O 1
ATOM 1782 N N . ALA A 1 237 ? -5.957 16.812 29.594 1 94.38 237 ALA A N 1
ATOM 1783 C CA . ALA A 1 237 ? -4.613 16.625 29.047 1 94.38 237 ALA A CA 1
ATOM 1784 C C . ALA A 1 237 ? -4.332 17.625 27.938 1 94.38 237 ALA A C 1
ATOM 1786 O O . ALA A 1 237 ? -3.18 18 27.703 1 94.38 237 ALA A O 1
ATOM 1787 N N . ALA A 1 238 ? -5.344 18.047 27.25 1 96.19 238 ALA A N 1
ATOM 1788 C CA . ALA A 1 238 ? -5.246 18.984 26.141 1 96.19 238 ALA A CA 1
ATOM 1789 C C . ALA A 1 238 ? -6.551 19.75 25.953 1 96.19 238 ALA A C 1
ATOM 1791 O O . ALA A 1 238 ? -7.609 19.312 26.406 1 96.19 238 ALA A O 1
ATOM 1792 N N . LYS A 1 239 ? -6.445 20.938 25.375 1 97.62 239 LYS A N 1
ATOM 1793 C CA . LYS A 1 239 ? -7.648 21.688 25.047 1 97.62 239 LYS A CA 1
ATOM 1794 C C . LYS A 1 239 ? -8.555 20.891 24.109 1 97.62 239 LYS A C 1
ATOM 1796 O O . LYS A 1 239 ? -8.078 20.219 23.188 1 97.62 239 LYS A O 1
ATOM 1801 N N . THR A 1 240 ? -9.828 20.859 24.406 1 98.62 240 THR A N 1
ATOM 1802 C CA . THR A 1 240 ? -10.805 20.156 23.578 1 98.62 240 THR A CA 1
ATOM 1803 C C . THR A 1 240 ? -11.883 21.125 23.094 1 98.62 240 THR A C 1
ATOM 1805 O O . THR A 1 240 ? -12.383 21.938 23.859 1 98.62 240 THR A O 1
ATOM 1808 N N . ILE A 1 241 ? -12.141 21.109 21.828 1 98.75 241 ILE A N 1
ATOM 1809 C CA . ILE A 1 241 ? -13.219 21.875 21.219 1 98.75 241 ILE A CA 1
ATOM 1810 C C . ILE A 1 241 ? -14.211 20.922 20.547 1 98.75 241 ILE A C 1
ATOM 1812 O O . ILE A 1 241 ? -13.812 20.078 19.734 1 98.75 241 ILE A O 1
ATOM 1816 N N . ILE A 1 242 ? -15.469 21.031 20.859 1 98.75 242 ILE A N 1
ATOM 1817 C CA . ILE A 1 242 ? -16.531 20.25 20.219 1 98.75 242 ILE A CA 1
ATOM 1818 C C . ILE A 1 242 ? -17.328 21.156 19.281 1 98.75 242 ILE A C 1
ATOM 1820 O O . ILE A 1 242 ? -17.938 22.141 19.719 1 98.75 242 ILE A O 1
ATOM 1824 N N . PHE A 1 243 ? -17.281 20.859 18 1 98.75 243 PHE A N 1
ATOM 1825 C CA . PHE A 1 243 ? -18.094 21.578 17.016 1 98.75 243 PHE A CA 1
ATOM 1826 C C . PHE A 1 243 ? -19.453 20.922 16.859 1 98.75 243 PHE A C 1
ATOM 1828 O O . PHE A 1 243 ? -19.547 19.719 16.625 1 98.75 243 PHE A O 1
ATOM 1835 N N . THR A 1 244 ? -20.516 21.719 16.906 1 98.44 244 THR A N 1
ATOM 1836 C CA . THR A 1 244 ? -21.875 21.172 16.844 1 98.44 244 THR A CA 1
ATOM 1837 C C . THR A 1 244 ? -22.719 21.938 15.828 1 98.44 244 THR A C 1
ATOM 1839 O O . THR A 1 244 ? -22.297 22.984 15.32 1 98.44 244 THR A O 1
ATOM 1842 N N . GLY A 1 245 ? -23.812 21.312 15.469 1 97.44 245 GLY A N 1
ATOM 1843 C CA . GLY A 1 245 ? -24.844 22.062 14.766 1 97.44 245 GLY A CA 1
ATOM 1844 C C . GLY A 1 245 ? -25.594 23.031 15.656 1 97.44 245 GLY A C 1
ATOM 1845 O O . GLY A 1 245 ? -25.281 23.156 16.844 1 97.44 245 GLY A O 1
ATOM 1846 N N . ARG A 1 246 ? -26.594 23.656 15.047 1 95.5 246 ARG A N 1
ATOM 1847 C CA . ARG A 1 246 ? -27.266 24.766 15.727 1 95.5 246 ARG A CA 1
ATOM 1848 C C . ARG A 1 246 ? -28.156 24.234 16.844 1 95.5 246 ARG A C 1
ATOM 1850 O O . ARG A 1 246 ? -28.359 24.922 17.844 1 95.5 246 ARG A O 1
ATOM 1857 N N . GLU A 1 247 ? -28.734 23.125 16.812 1 94.69 247 GLU A N 1
ATOM 1858 C CA . GLU A 1 247 ? -29.703 22.609 17.781 1 94.69 247 GLU A CA 1
ATOM 1859 C C . GLU A 1 247 ? -29.047 21.656 18.766 1 94.69 247 GLU A C 1
ATOM 1861 O O . GLU A 1 247 ? -28.969 20.453 18.516 1 94.69 247 GLU A O 1
ATOM 1866 N N . ILE A 1 248 ? -28.641 22.203 19.906 1 94.19 248 ILE A N 1
ATOM 1867 C CA . ILE A 1 248 ? -28.031 21.375 20.922 1 94.19 248 ILE A CA 1
ATOM 1868 C C . ILE A 1 248 ? -28.625 21.688 22.297 1 94.19 248 ILE A C 1
ATOM 1870 O O . ILE A 1 248 ? -29.219 22.75 22.484 1 94.19 248 ILE A O 1
ATOM 1874 N N . ASN A 1 249 ? -28.531 20.766 23.219 1 95.31 249 ASN A N 1
ATOM 1875 C CA . ASN A 1 249 ? -29.047 20.891 24.578 1 95.31 249 ASN A CA 1
ATOM 1876 C C . ASN A 1 249 ? -28.141 21.781 25.438 1 95.31 249 ASN A C 1
ATOM 1878 O O . ASN A 1 249 ? -27 21.422 25.734 1 95.31 249 ASN A O 1
ATOM 1882 N N . GLU A 1 250 ? -28.734 22.797 25.984 1 95.44 250 GLU A N 1
ATOM 1883 C CA . GLU A 1 250 ? -27.953 23.781 26.734 1 95.44 250 GLU A CA 1
ATOM 1884 C C . GLU A 1 250 ? -27.469 23.203 28.062 1 95.44 250 GLU A C 1
ATOM 1886 O O . GLU A 1 250 ? -26.391 23.562 28.531 1 95.44 250 GLU A O 1
ATOM 1891 N N . ASN A 1 251 ? -28.266 22.406 28.672 1 96.44 251 ASN A N 1
ATOM 1892 C CA . ASN A 1 251 ? -27.844 21.781 29.922 1 96.44 251 ASN A CA 1
ATOM 1893 C C . ASN A 1 251 ? -26.594 20.938 29.734 1 96.44 251 ASN A C 1
ATOM 1895 O O . ASN A 1 251 ? -25.703 20.938 30.578 1 96.44 251 ASN A O 1
ATOM 1899 N N . LYS A 1 252 ? -26.594 20.234 28.656 1 96.56 252 LYS A N 1
ATOM 1900 C CA . LYS A 1 252 ? -25.422 19.406 28.359 1 96.56 252 LYS A CA 1
ATOM 1901 C C . LYS A 1 252 ? -24.203 20.281 28.062 1 96.56 252 LYS A C 1
ATOM 1903 O O . LYS A 1 252 ? -23.078 19.922 28.438 1 96.56 252 LYS A O 1
ATOM 1908 N N . VAL A 1 253 ? -24.422 21.328 27.391 1 97.44 253 VAL A N 1
ATOM 1909 C CA . VAL A 1 253 ? -23.344 22.266 27.094 1 97.44 253 VAL A CA 1
ATOM 1910 C C . VAL A 1 253 ? -22.688 22.719 28.406 1 97.44 253 VAL A C 1
ATOM 1912 O O . VAL A 1 253 ? -21.469 22.688 28.531 1 97.44 253 VAL A O 1
ATOM 1915 N N . GLU A 1 254 ? -23.453 23.078 29.344 1 97.06 254 GLU A N 1
ATOM 1916 C CA . GLU A 1 254 ? -22.953 23.547 30.625 1 97.06 254 GLU A CA 1
ATOM 1917 C C . GLU A 1 254 ? -22.188 22.453 31.359 1 97.06 254 GLU A C 1
ATOM 1919 O O . GLU A 1 254 ? -21.141 22.719 31.953 1 97.06 254 GLU A O 1
ATOM 1924 N N . ALA A 1 255 ? -22.75 21.328 31.266 1 96.88 255 ALA A N 1
ATOM 1925 C CA . ALA A 1 255 ? -22.109 20.188 31.938 1 96.88 255 ALA A CA 1
ATOM 1926 C C . ALA A 1 255 ? -20.719 19.938 31.375 1 96.88 255 ALA A C 1
ATOM 1928 O O . ALA A 1 255 ? -19.797 19.578 32.094 1 96.88 255 ALA A O 1
ATOM 1929 N N . ILE A 1 256 ? -20.562 20.078 30.062 1 97.56 256 ILE A N 1
ATOM 1930 C CA . ILE A 1 256 ? -19.297 19.797 29.375 1 97.56 256 ILE A CA 1
ATOM 1931 C C . ILE A 1 256 ? -18.328 20.953 29.625 1 97.56 256 ILE A C 1
ATOM 1933 O O . ILE A 1 256 ? -17.141 20.719 29.891 1 97.56 256 ILE A O 1
ATOM 1937 N N . GLN A 1 257 ? -18.797 22.125 29.609 1 97 257 GLN A N 1
ATOM 1938 C CA . GLN A 1 257 ? -17.953 23.312 29.719 1 97 257 GLN A CA 1
ATOM 1939 C C . GLN A 1 257 ? -17.344 23.422 31.109 1 97 257 GLN A C 1
ATOM 1941 O O . GLN A 1 257 ? -16.297 24.078 31.281 1 97 257 GLN A O 1
ATOM 1946 N N . GLN A 1 258 ? -17.953 22.766 32.094 1 96.12 258 GLN A N 1
ATOM 1947 C CA . GLN A 1 258 ? -17.422 22.75 33.469 1 96.12 258 GLN A CA 1
ATOM 1948 C C . GLN A 1 258 ? -16.031 22.141 33.5 1 96.12 258 GLN A C 1
ATOM 1950 O O . GLN A 1 258 ? -15.234 22.422 34.406 1 96.12 258 GLN A O 1
ATOM 1955 N N . TYR A 1 259 ? -15.758 21.359 32.562 1 97.06 259 TYR A N 1
ATOM 1956 C CA . TYR A 1 259 ? -14.477 20.672 32.531 1 97.06 259 TYR A CA 1
ATOM 1957 C C . TYR A 1 259 ? -13.477 21.453 31.656 1 97.06 259 TYR A C 1
ATOM 1959 O O . TYR A 1 259 ? -12.398 20.938 31.344 1 97.06 259 TYR A O 1
ATOM 1967 N N . GLY A 1 260 ? -13.828 22.625 31.234 1 96.56 260 GLY A N 1
ATOM 1968 C CA . GLY A 1 260 ? -12.922 23.469 30.453 1 96.56 260 GLY A CA 1
ATOM 1969 C C . GLY A 1 260 ? -12.984 23.172 28.969 1 96.56 260 GLY A C 1
ATOM 1970 O O . GLY A 1 260 ? -12.164 23.688 28.188 1 96.56 260 GLY A O 1
ATOM 1971 N N . VAL A 1 261 ? -13.891 22.375 28.531 1 98.06 261 VAL A N 1
ATOM 1972 C CA . VAL A 1 261 ? -14.062 22.031 27.125 1 98.06 261 VAL A CA 1
ATOM 1973 C C . VAL A 1 261 ? -14.906 23.094 26.422 1 98.06 261 VAL A C 1
ATOM 1975 O O . VAL A 1 261 ? -15.898 23.562 26.984 1 98.06 261 VAL A O 1
ATOM 1978 N N . GLU A 1 262 ? -14.438 23.5 25.312 1 98.38 262 GLU A N 1
ATOM 1979 C CA . GLU A 1 262 ? -15.195 24.469 24.531 1 98.38 262 GLU A CA 1
ATOM 1980 C C . GLU A 1 262 ? -16.219 23.781 23.641 1 98.38 262 GLU A C 1
ATOM 1982 O O . GLU A 1 262 ? -15.906 22.797 22.953 1 98.38 262 GLU A O 1
ATOM 1987 N N . VAL A 1 263 ? -17.469 24.219 23.688 1 98.5 263 VAL A N 1
ATOM 1988 C CA . VAL A 1 263 ? -18.516 23.781 22.766 1 98.5 263 VAL A CA 1
ATOM 1989 C C . VAL A 1 263 ? -18.859 24.922 21.812 1 98.5 263 VAL A C 1
ATOM 1991 O O . VAL A 1 263 ? -19.266 26 22.25 1 98.5 263 VAL A O 1
ATOM 1994 N N . PHE A 1 264 ? -18.625 24.703 20.531 1 98.25 264 PHE A N 1
ATOM 1995 C CA . PHE A 1 264 ? -18.844 25.734 19.516 1 98.25 264 PHE A CA 1
ATOM 1996 C C . PHE A 1 264 ? -19.953 25.328 18.547 1 98.25 264 PHE A C 1
ATOM 1998 O O . PHE A 1 264 ? -19.734 24.484 17.672 1 98.25 264 PHE A O 1
ATOM 2005 N N . PRO A 1 265 ? -21.156 25.938 18.594 1 97.94 265 PRO A N 1
ATOM 2006 C CA . PRO A 1 265 ? -22.25 25.656 17.656 1 97.94 265 PRO A CA 1
ATOM 2007 C C . PRO A 1 265 ? -22.156 26.469 16.375 1 97.94 265 PRO A C 1
ATOM 2009 O O . PRO A 1 265 ? -21.922 27.688 16.422 1 97.94 265 PRO A O 1
ATOM 2012 N N . PHE A 1 266 ? -22.25 25.812 15.227 1 98 266 PHE A N 1
ATOM 2013 C CA . PHE A 1 266 ? -22.406 26.516 13.953 1 98 266 PHE A CA 1
ATOM 2014 C C . PHE A 1 266 ? -23.859 26.953 13.75 1 98 266 PHE A C 1
ATOM 2016 O O . PHE A 1 266 ? -24.75 26.484 14.461 1 98 266 PHE A O 1
ATOM 2023 N N . SER A 1 267 ? -24.078 27.875 12.773 1 96.5 267 SER A N 1
ATOM 2024 C CA . SER A 1 267 ? -25.438 28.328 12.461 1 96.5 267 SER A CA 1
ATOM 2025 C C . SER A 1 267 ? -26.188 27.297 11.633 1 96.5 267 SER A C 1
ATOM 2027 O O . SER A 1 267 ? -27.422 27.344 11.547 1 96.5 267 SER A O 1
ATOM 2029 N N . THR A 1 268 ? -25.469 26.375 11.055 1 96.44 268 THR A N 1
ATOM 2030 C CA . THR A 1 268 ? -26.062 25.344 10.203 1 96.44 268 THR A CA 1
ATOM 2031 C C . THR A 1 268 ? -26.578 24.188 11.047 1 96.44 268 THR A C 1
ATOM 2033 O O . THR A 1 268 ? -26.125 23.984 12.188 1 96.44 268 THR A O 1
ATOM 2036 N N . GLN A 1 269 ? -27.547 23.453 10.5 1 96 269 GLN A N 1
ATOM 2037 C CA . GLN A 1 269 ? -28.125 22.297 11.188 1 96 269 GLN A CA 1
ATOM 2038 C C . GLN A 1 269 ? -27.078 21.203 11.375 1 96 269 GLN A C 1
ATOM 2040 O O . GLN A 1 269 ? -27.062 20.531 12.414 1 96 269 GLN A O 1
ATOM 2045 N N . THR A 1 270 ? -26.281 21.062 10.344 1 96.38 270 THR A N 1
ATOM 2046 C CA . THR A 1 270 ? -25.234 20.047 10.383 1 96.38 270 THR A CA 1
ATOM 2047 C C . THR A 1 270 ? -23.859 20.688 10.297 1 96.38 270 THR A C 1
ATOM 2049 O O . THR A 1 270 ? -23.719 21.797 9.766 1 96.38 270 THR A O 1
ATOM 2052 N N . VAL A 1 271 ? -22.891 20.047 10.898 1 97.31 271 VAL A N 1
ATOM 2053 C CA . VAL A 1 271 ? -21.516 20.516 10.82 1 97.31 271 VAL A CA 1
ATOM 2054 C C . VAL A 1 271 ? -20.969 20.281 9.422 1 97.31 271 VAL A C 1
ATOM 2056 O O . VAL A 1 271 ? -20.953 19.156 8.93 1 97.31 271 VAL A O 1
ATOM 2059 N N . LEU A 1 272 ? -20.562 21.328 8.805 1 97.62 272 LEU A N 1
ATOM 2060 C CA . LEU A 1 272 ? -20 21.234 7.465 1 97.62 272 LEU A CA 1
ATOM 2061 C C . LEU A 1 272 ? -18.469 21.391 7.512 1 97.62 272 LEU A C 1
ATOM 2063 O O . LEU A 1 272 ? -17.953 22.266 8.203 1 97.62 272 LEU A O 1
ATOM 2067 N N . ILE A 1 273 ? -17.766 20.547 6.734 1 98.12 273 ILE A N 1
ATOM 2068 C CA . ILE A 1 273 ? -16.312 20.484 6.785 1 98.12 273 ILE A CA 1
ATOM 2069 C C . ILE A 1 273 ? -15.727 21.844 6.418 1 98.12 273 ILE A C 1
ATOM 2071 O O . ILE A 1 273 ? -14.828 22.344 7.102 1 98.12 273 ILE A O 1
ATOM 2075 N N . PRO A 1 274 ? -16.219 22.531 5.379 1 97.88 274 PRO A N 1
ATOM 2076 C CA . PRO A 1 274 ? -15.656 23.844 5.055 1 97.88 274 PRO A CA 1
ATOM 2077 C C . PRO A 1 274 ? -15.781 24.844 6.203 1 97.88 274 PRO A C 1
ATOM 2079 O O . PRO A 1 274 ? -14.859 25.641 6.445 1 97.88 274 PRO A O 1
ATOM 2082 N N . ASP A 1 275 ? -16.906 24.797 6.926 1 98.06 275 ASP A N 1
ATOM 2083 C CA . ASP A 1 275 ? -17.109 25.688 8.062 1 98.06 275 ASP A CA 1
ATOM 2084 C C . ASP A 1 275 ? -16.109 25.375 9.18 1 98.06 275 ASP A C 1
ATOM 2086 O O . ASP A 1 275 ? -15.586 26.297 9.82 1 98.06 275 ASP A O 1
ATOM 2090 N N . VAL A 1 276 ? -15.922 24.125 9.398 1 98.69 276 VAL A N 1
ATOM 2091 C CA . VAL A 1 276 ? -14.969 23.688 10.414 1 98.69 276 VAL A CA 1
ATOM 2092 C C . VAL A 1 276 ? -13.578 24.219 10.086 1 98.69 276 VAL A C 1
ATOM 2094 O O . VAL A 1 276 ? -12.914 24.812 10.938 1 98.69 276 VAL A O 1
ATOM 2097 N N . LEU A 1 277 ? -13.117 24.062 8.836 1 98.62 277 LEU A N 1
ATOM 2098 C CA . LEU A 1 277 ? -11.781 24.469 8.422 1 98.62 277 LEU A CA 1
ATOM 2099 C C . LEU A 1 277 ? -11.625 25.984 8.508 1 98.62 277 LEU A C 1
ATOM 2101 O O . LEU A 1 277 ? -10.57 26.484 8.914 1 98.62 277 LEU A O 1
ATOM 2105 N N . ASN A 1 278 ? -12.664 26.688 8.117 1 98.31 278 ASN A N 1
ATOM 2106 C CA . ASN A 1 278 ? -12.633 28.141 8.25 1 98.31 278 ASN A CA 1
ATOM 2107 C C . ASN A 1 278 ? -12.492 28.562 9.703 1 98.31 278 ASN A C 1
ATOM 2109 O O . ASN A 1 278 ? -11.719 29.469 10.008 1 98.31 278 ASN A O 1
ATOM 2113 N N . GLU A 1 279 ? -13.266 27.969 10.539 1 98.31 279 GLU A N 1
ATOM 2114 C CA . GLU A 1 279 ? -13.195 28.297 11.953 1 98.31 279 GLU A CA 1
ATOM 2115 C C . GLU A 1 279 ? -11.812 27.984 12.531 1 98.31 279 GLU A C 1
ATOM 2117 O O . GLU A 1 279 ? -11.266 28.781 13.297 1 98.31 279 GLU A O 1
ATOM 2122 N N . LEU A 1 280 ? -11.273 26.859 12.211 1 98.56 280 LEU A N 1
ATOM 2123 C CA . LEU A 1 280 ? -9.93 26.5 12.664 1 98.56 280 LEU A CA 1
ATOM 2124 C C . LEU A 1 280 ? -8.898 27.5 12.164 1 98.56 280 LEU A C 1
ATOM 2126 O O . LEU A 1 280 ? -7.992 27.891 12.898 1 98.56 280 LEU A O 1
ATOM 2130 N N . GLY A 1 281 ? -9.008 27.859 10.883 1 97.5 281 GLY A N 1
ATOM 2131 C CA . GLY A 1 281 ? -8.141 28.891 10.352 1 97.5 281 GLY A CA 1
ATOM 2132 C C . GLY A 1 281 ? -8.195 30.188 11.141 1 97.5 281 GLY A C 1
ATOM 2133 O O . GLY A 1 281 ? -7.156 30.781 11.445 1 97.5 281 GLY A O 1
ATOM 2134 N N . SER A 1 282 ? -9.375 30.594 11.508 1 97.31 282 SER A N 1
ATOM 2135 C CA . SER A 1 282 ? -9.562 31.844 12.258 1 97.31 282 SER A CA 1
ATOM 2136 C C . SER A 1 282 ? -8.914 31.75 13.633 1 97.31 282 SER A C 1
ATOM 2138 O O . SER A 1 282 ? -8.609 32.781 14.25 1 97.31 282 SER A O 1
ATOM 2140 N N . ARG A 1 283 ? -8.703 30.547 14.047 1 96.75 283 ARG A N 1
ATOM 2141 C CA . ARG A 1 283 ? -8.078 30.312 15.344 1 96.75 283 ARG A CA 1
ATOM 2142 C C . ARG A 1 283 ? -6.574 30.109 15.195 1 96.75 283 ARG A C 1
ATOM 2144 O O . ARG A 1 283 ? -5.906 29.688 16.141 1 96.75 283 ARG A O 1
ATOM 2151 N N . ASN A 1 284 ? -6.059 30.281 14.055 1 94.62 284 ASN A N 1
ATOM 2152 C CA . ASN A 1 284 ? -4.637 30.188 13.727 1 94.62 284 ASN A CA 1
ATOM 2153 C C . ASN A 1 284 ? -4.125 28.75 13.859 1 94.62 284 ASN A C 1
ATOM 2155 O O . ASN A 1 284 ? -2.996 28.531 14.305 1 94.62 284 ASN A O 1
ATOM 2159 N N . ILE A 1 285 ? -5.004 27.828 13.656 1 96.44 285 ILE A N 1
ATOM 2160 C CA . ILE A 1 285 ? -4.59 26.438 13.562 1 96.44 285 ILE A CA 1
ATOM 2161 C C . ILE A 1 285 ? -4.102 26.141 12.148 1 96.44 285 ILE A C 1
ATOM 2163 O O . ILE A 1 285 ? -4.883 26.172 11.195 1 96.44 285 ILE A O 1
ATOM 2167 N N . MET A 1 286 ? -2.82 25.781 11.992 1 95.81 286 MET A N 1
ATOM 2168 C CA . MET A 1 286 ? -2.18 25.688 10.688 1 95.81 286 MET A CA 1
ATOM 2169 C C . MET A 1 286 ? -2.334 24.281 10.109 1 95.81 286 MET A C 1
ATOM 2171 O O . MET A 1 286 ? -2.373 24.094 8.891 1 95.81 286 MET A O 1
ATOM 2175 N N . SER A 1 287 ? -2.396 23.344 10.977 1 97.44 287 SER A N 1
ATOM 2176 C CA . SER A 1 287 ? -2.43 21.969 10.508 1 97.44 287 SER A CA 1
ATOM 2177 C C . SER A 1 287 ? -3.357 21.109 11.375 1 97.44 287 SER A C 1
ATOM 2179 O O . SER A 1 287 ? -3.453 21.328 12.586 1 97.44 287 SER A O 1
ATOM 2181 N N . VAL A 1 288 ? -4.07 20.203 10.703 1 98.5 288 VAL A N 1
ATOM 2182 C CA . VAL A 1 288 ? -4.996 19.312 11.414 1 98.5 288 VAL A CA 1
ATOM 2183 C C . VAL A 1 288 ? -4.777 17.875 10.961 1 98.5 288 VAL A C 1
ATOM 2185 O O . VAL A 1 288 ? -4.676 17.594 9.758 1 98.5 288 VAL A O 1
ATOM 2188 N N . LEU A 1 289 ? -4.598 17 11.922 1 98.62 289 LEU A N 1
ATOM 2189 C CA . LEU A 1 289 ? -4.551 15.555 11.695 1 98.62 289 LEU A CA 1
ATOM 2190 C C . LEU A 1 289 ? -5.934 14.938 11.867 1 98.62 289 LEU A C 1
ATOM 2192 O O . LEU A 1 289 ? -6.473 14.914 12.977 1 98.62 289 LEU A O 1
ATOM 2196 N N . VAL A 1 290 ? -6.484 14.43 10.789 1 98.75 290 VAL A N 1
ATOM 2197 C CA . VAL A 1 290 ? -7.809 13.828 10.852 1 98.75 290 VAL A CA 1
ATOM 2198 C C . VAL A 1 290 ? -7.684 12.336 11.141 1 98.75 290 VAL A C 1
ATOM 2200 O O . VAL A 1 290 ? -7.336 11.555 10.258 1 98.75 290 VAL A O 1
ATOM 2203 N N . GLU A 1 291 ? -7.879 12.023 12.375 1 96.88 291 GLU A N 1
ATOM 2204 C CA . GLU A 1 291 ? -7.965 10.641 12.82 1 96.88 291 GLU A CA 1
ATOM 2205 C C . GLU A 1 291 ? -9.406 10.242 13.125 1 96.88 291 GLU A C 1
ATOM 2207 O O . GLU A 1 291 ? -9.758 9.984 14.281 1 96.88 291 GLU A O 1
ATOM 2212 N N . GLY A 1 292 ? -10.188 10.203 12.164 1 91.25 292 GLY A N 1
ATOM 2213 C CA . GLY A 1 292 ? -11.602 9.938 12.359 1 91.25 292 GLY A CA 1
ATOM 2214 C C . GLY A 1 292 ? -12.031 8.57 11.859 1 91.25 292 GLY A C 1
ATOM 2215 O O . GLY A 1 292 ? -11.188 7.734 11.531 1 91.25 292 GLY A O 1
ATOM 2216 N N . GLY A 1 293 ? -13.289 8.367 11.984 1 93.25 293 GLY A N 1
ATOM 2217 C CA . GLY A 1 293 ? -13.867 7.152 11.438 1 93.25 293 GLY A CA 1
ATOM 2218 C C . GLY A 1 293 ? -14.117 7.223 9.945 1 93.25 293 GLY A C 1
ATOM 2219 O O . GLY A 1 293 ? -13.805 8.227 9.305 1 93.25 293 GLY A O 1
ATOM 2220 N N . SER A 1 294 ? -14.641 6.184 9.477 1 96 294 SER A N 1
ATOM 2221 C CA . SER A 1 294 ? -14.906 5.98 8.055 1 96 294 SER A CA 1
ATOM 2222 C C . SER A 1 294 ? -15.734 7.121 7.477 1 96 294 SER A C 1
ATOM 2224 O O . SER A 1 294 ? -15.43 7.641 6.402 1 96 294 SER A O 1
ATOM 2226 N N . GLU A 1 295 ? -16.688 7.621 8.219 1 95.38 295 GLU A N 1
ATOM 2227 C CA . GLU A 1 295 ? -17.609 8.656 7.738 1 95.38 295 GLU A CA 1
ATOM 2228 C C . GLU A 1 295 ? -16.922 10.016 7.707 1 95.38 295 GLU A C 1
ATOM 2230 O O . GLU A 1 295 ? -17.188 10.828 6.812 1 95.38 295 GLU A O 1
ATOM 2235 N N . ILE A 1 296 ? -16.141 10.281 8.695 1 97.19 296 ILE A N 1
ATOM 2236 C CA . ILE A 1 296 ? -15.391 11.539 8.734 1 97.19 296 ILE A CA 1
ATOM 2237 C C . ILE A 1 296 ? -14.43 11.602 7.551 1 97.19 296 ILE A C 1
ATOM 2239 O O . ILE A 1 296 ? -14.367 12.617 6.852 1 97.19 296 ILE A O 1
ATOM 2243 N N . HIS A 1 297 ? -13.68 10.484 7.324 1 98.06 297 HIS A N 1
ATOM 2244 C CA . HIS A 1 297 ? -12.773 10.438 6.184 1 98.06 297 HIS A CA 1
ATOM 2245 C C . HIS A 1 297 ? -13.516 10.688 4.875 1 98.06 297 HIS A C 1
ATOM 2247 O O . HIS A 1 297 ? -13.062 11.477 4.039 1 98.06 297 HIS A O 1
ATOM 2253 N N . ALA A 1 298 ? -14.68 10.07 4.75 1 97.56 298 ALA A N 1
ATOM 2254 C CA . ALA A 1 298 ? -15.484 10.234 3.541 1 97.56 298 ALA A CA 1
ATOM 2255 C C . ALA A 1 298 ? -15.883 11.695 3.344 1 97.56 298 ALA A C 1
ATOM 2257 O O . ALA A 1 298 ? -15.859 12.203 2.223 1 97.56 298 ALA A O 1
ATOM 2258 N N . SER A 1 299 ? -16.25 12.367 4.375 1 97 299 SER A N 1
ATOM 2259 C CA . SER A 1 299 ? -16.656 13.766 4.305 1 97 299 SER A CA 1
ATOM 2260 C C . SER A 1 299 ? -15.531 14.656 3.818 1 97 299 SER A C 1
ATOM 2262 O O . SER A 1 299 ? -15.742 15.539 2.98 1 97 299 SER A O 1
ATOM 2264 N N . PHE A 1 300 ? -14.344 14.445 4.344 1 98.12 300 PHE A N 1
ATOM 2265 C CA . PHE A 1 300 ? -13.203 15.25 3.926 1 98.12 300 PHE A CA 1
ATOM 2266 C C . PHE A 1 300 ? -12.867 14.992 2.461 1 98.12 300 PHE A C 1
ATOM 2268 O O . PHE A 1 300 ? -12.57 15.922 1.714 1 98.12 300 PHE A O 1
ATOM 2275 N N . VAL A 1 301 ? -12.898 13.703 2.031 1 97.44 301 VAL A N 1
ATOM 2276 C CA . VAL A 1 301 ? -12.586 13.336 0.654 1 97.44 301 VAL A CA 1
ATOM 2277 C C . VAL A 1 301 ? -13.633 13.93 -0.287 1 97.44 301 VAL A C 1
ATOM 2279 O O . VAL A 1 301 ? -13.289 14.531 -1.309 1 97.44 301 VAL A O 1
ATOM 2282 N N . LYS A 1 302 ? -14.852 13.828 0.076 1 95.19 302 LYS A N 1
ATOM 2283 C CA . LYS A 1 302 ? -15.969 14.312 -0.735 1 95.19 302 LYS A CA 1
ATOM 2284 C C . LYS A 1 302 ? -15.875 15.82 -0.948 1 95.19 302 LYS A C 1
ATOM 2286 O O . LYS A 1 302 ? -16.234 16.328 -2.014 1 95.19 302 LYS A O 1
ATOM 2291 N N . ASN A 1 303 ? -15.383 16.531 0.034 1 95.94 303 ASN A N 1
ATOM 2292 C CA . ASN A 1 303 ? -15.32 17.984 -0.02 1 95.94 303 ASN A CA 1
ATOM 2293 C C . ASN A 1 303 ? -13.969 18.469 -0.536 1 95.94 303 ASN A C 1
ATOM 2295 O O . ASN A 1 303 ? -13.664 19.656 -0.485 1 95.94 303 ASN A O 1
ATOM 2299 N N . ASP A 1 304 ? -13.125 17.578 -0.953 1 96.44 304 ASP A N 1
ATOM 2300 C CA . ASP A 1 304 ? -11.781 17.922 -1.396 1 96.44 304 ASP A CA 1
ATOM 2301 C C . ASP A 1 304 ? -11.047 18.75 -0.344 1 96.44 304 ASP A C 1
ATOM 2303 O O . ASP A 1 304 ? -10.414 19.75 -0.67 1 96.44 304 ASP A O 1
ATOM 2307 N N . ALA A 1 305 ? -11.25 18.344 0.917 1 97.81 305 ALA A N 1
ATOM 2308 C CA . ALA A 1 305 ? -10.758 19.125 2.043 1 97.81 305 ALA A CA 1
ATOM 2309 C C . ALA A 1 305 ? -9.57 18.438 2.715 1 97.81 305 ALA A C 1
ATOM 2311 O O . ALA A 1 305 ? -9.539 18.312 3.939 1 97.81 305 ALA A O 1
ATOM 2312 N N . PHE A 1 306 ? -8.617 17.984 1.915 1 98.31 306 PHE A N 1
ATOM 2313 C CA . PHE A 1 306 ? -7.398 17.391 2.449 1 98.31 306 PHE A CA 1
ATOM 2314 C C . PHE A 1 306 ? -6.23 17.609 1.497 1 98.31 306 PHE A C 1
ATOM 2316 O O . PHE A 1 306 ? -6.426 17.75 0.288 1 98.31 306 PHE A O 1
ATOM 2323 N N . GLN A 1 307 ? -5.016 17.656 2.066 1 98 307 GLN A N 1
ATOM 2324 C CA . GLN A 1 307 ? -3.818 17.891 1.263 1 98 307 GLN A CA 1
ATOM 2325 C C . GLN A 1 307 ? -2.967 16.625 1.182 1 98 307 GLN A C 1
ATOM 2327 O O . GLN A 1 307 ? -2.146 16.469 0.272 1 98 307 GLN A O 1
ATOM 2332 N N . GLN A 1 308 ? -3.115 15.719 2.17 1 97.88 308 GLN A N 1
ATOM 2333 C CA . GLN A 1 308 ? -2.396 14.453 2.072 1 97.88 308 GLN A CA 1
ATOM 2334 C C . GLN A 1 308 ? -3.082 13.367 2.898 1 97.88 308 GLN A C 1
ATOM 2336 O O . GLN A 1 308 ? -3.869 13.664 3.797 1 97.88 308 GLN A O 1
ATOM 2341 N N . ILE A 1 309 ? -2.84 12.133 2.527 1 98.62 309 ILE A N 1
ATOM 2342 C CA . ILE A 1 309 ? -3.246 10.93 3.246 1 98.62 309 ILE A CA 1
ATOM 2343 C C . ILE A 1 309 ? -2.01 10.172 3.721 1 98.62 309 ILE A C 1
ATOM 2345 O O . ILE A 1 309 ? -1.067 9.961 2.951 1 98.62 309 ILE A O 1
ATOM 2349 N N . VAL A 1 310 ? -1.944 9.922 5 1 98.62 310 VAL A N 1
ATOM 2350 C CA . VAL A 1 310 ? -0.968 8.992 5.559 1 98.62 310 VAL A CA 1
ATOM 2351 C C . VAL A 1 310 ? -1.665 7.695 5.973 1 98.62 310 VAL A C 1
ATOM 2353 O O . VAL A 1 310 ? -2.436 7.68 6.938 1 98.62 310 VAL A O 1
ATOM 2356 N N . LEU A 1 311 ? -1.416 6.652 5.262 1 98.69 311 LEU A N 1
ATOM 2357 C CA . LEU A 1 311 ? -2.094 5.379 5.484 1 98.69 311 LEU A CA 1
ATOM 2358 C C . LEU A 1 311 ? -1.109 4.32 5.965 1 98.69 311 LEU A C 1
ATOM 2360 O O . LEU A 1 311 ? -0.071 4.098 5.336 1 98.69 311 LEU A O 1
ATOM 2364 N N . TYR A 1 312 ? -1.386 3.746 7.105 1 98.56 312 TYR A N 1
ATOM 2365 C CA . TYR A 1 312 ? -0.658 2.578 7.586 1 98.56 312 TYR A CA 1
ATOM 2366 C C . TYR A 1 312 ? -1.38 1.291 7.207 1 98.56 312 TYR A C 1
ATOM 2368 O O . TYR A 1 312 ? -2.508 1.053 7.645 1 98.56 312 TYR A O 1
ATOM 2376 N N . ILE A 1 313 ? -0.757 0.479 6.414 1 98.62 313 ILE A N 1
ATOM 2377 C CA . ILE A 1 313 ? -1.358 -0.765 5.945 1 98.62 313 ILE A CA 1
ATOM 2378 C C . ILE A 1 313 ? -0.757 -1.946 6.699 1 98.62 313 ILE A C 1
ATOM 2380 O O . ILE A 1 313 ? 0.451 -2.184 6.637 1 98.62 313 ILE A O 1
ATOM 2384 N N . ALA A 1 314 ? -1.569 -2.672 7.41 1 98.62 314 ALA A N 1
ATOM 2385 C CA . ALA A 1 314 ? -1.143 -3.857 8.148 1 98.62 314 ALA A CA 1
ATOM 2386 C C . ALA A 1 314 ? -1.213 -5.105 7.273 1 98.62 314 ALA A C 1
ATOM 2388 O O . ALA A 1 314 ? -2.082 -5.215 6.406 1 98.62 314 ALA A O 1
ATOM 2389 N N . PRO A 1 315 ? -0.333 -6.043 7.48 1 98.31 315 PRO A N 1
ATOM 2390 C CA . PRO A 1 315 ? -0.349 -7.293 6.719 1 98.31 315 PRO A CA 1
ATOM 2391 C C . PRO A 1 315 ? -1.375 -8.289 7.246 1 98.31 315 PRO A C 1
ATOM 2393 O O . PRO A 1 315 ? -1.019 -9.422 7.602 1 98.31 315 PRO A O 1
ATOM 2396 N N . ILE A 1 316 ? -2.615 -7.898 7.227 1 98.25 316 ILE A N 1
ATOM 2397 C CA . ILE A 1 316 ? -3.727 -8.758 7.625 1 98.25 316 ILE A CA 1
ATOM 2398 C C . ILE A 1 316 ? -4.898 -8.562 6.668 1 98.25 316 ILE A C 1
ATOM 2400 O O . ILE A 1 316 ? -4.965 -7.559 5.953 1 98.25 316 ILE A O 1
ATOM 2404 N N . ILE A 1 317 ? -5.781 -9.516 6.637 1 98.19 317 ILE A N 1
ATOM 2405 C CA . ILE A 1 317 ? -7.035 -9.43 5.898 1 98.19 317 ILE A CA 1
ATOM 2406 C C . ILE A 1 317 ? -8.211 -9.531 6.867 1 98.19 317 ILE A C 1
ATOM 2408 O O . ILE A 1 317 ? -8.391 -10.555 7.535 1 98.19 317 ILE A O 1
ATOM 2412 N N . ILE A 1 318 ? -8.938 -8.508 6.945 1 97.25 318 ILE A N 1
ATOM 2413 C CA . ILE A 1 318 ? -10.156 -8.523 7.742 1 97.25 318 ILE A CA 1
ATOM 2414 C C . ILE A 1 318 ? -11.312 -9.055 6.902 1 97.25 318 ILE A C 1
ATOM 2416 O O . ILE A 1 318 ? -12.031 -9.961 7.332 1 97.25 318 ILE A O 1
ATOM 2420 N N . GLY A 1 319 ? -11.375 -8.508 5.656 1 94.5 319 GLY A N 1
ATOM 2421 C CA . GLY A 1 319 ? -12.383 -8.961 4.703 1 94.5 319 GLY A CA 1
ATOM 2422 C C . GLY A 1 319 ? -13.789 -8.523 5.059 1 94.5 319 GLY A C 1
ATOM 2423 O O . GLY A 1 319 ? -14.016 -7.965 6.137 1 94.5 319 GLY A O 1
ATOM 2424 N N . GLY A 1 320 ? -14.719 -8.719 4.027 1 94.12 320 GLY A N 1
ATOM 2425 C CA . GLY A 1 320 ? -16.141 -8.633 4.309 1 94.12 320 GLY A CA 1
ATOM 2426 C C . GLY A 1 320 ? -16.766 -7.324 3.865 1 94.12 320 GLY A C 1
ATOM 2427 O O . GLY A 1 320 ? -16.188 -6.254 4.07 1 94.12 320 GLY A O 1
ATOM 2428 N N . LYS A 1 321 ? -17.906 -7.43 3.373 1 94.94 321 LYS A N 1
ATOM 2429 C CA . LYS A 1 321 ? -18.688 -6.273 2.945 1 94.94 321 LYS A CA 1
ATOM 2430 C C . LYS A 1 321 ? -19.25 -5.512 4.145 1 94.94 321 LYS A C 1
ATOM 2432 O O . LYS A 1 321 ? -19.594 -4.332 4.035 1 94.94 321 LYS A O 1
ATOM 2437 N N . GLU A 1 322 ? -19.312 -6.215 5.281 1 95.62 322 GLU A N 1
ATOM 2438 C CA . GLU A 1 322 ? -19.922 -5.59 6.453 1 95.62 322 GLU A CA 1
ATOM 2439 C C . GLU A 1 322 ? -18.859 -4.957 7.352 1 95.62 322 GLU A C 1
ATOM 2441 O O . GLU A 1 322 ? -19.203 -4.242 8.297 1 95.62 322 GLU A O 1
ATOM 2446 N N . ALA A 1 323 ? -17.625 -5.285 7.148 1 96.44 323 ALA A N 1
ATOM 2447 C CA . ALA A 1 323 ? -16.547 -4.633 7.891 1 96.44 323 ALA A CA 1
ATOM 2448 C C . ALA A 1 323 ? -16.5 -3.141 7.578 1 96.44 323 ALA A C 1
ATOM 2450 O O . ALA A 1 323 ? -17.062 -2.689 6.574 1 96.44 323 ALA A O 1
ATOM 2451 N N . ILE A 1 324 ? -15.883 -2.348 8.43 1 96 324 ILE A N 1
ATOM 2452 C CA . ILE A 1 324 ? -15.867 -0.895 8.297 1 96 324 ILE A CA 1
ATOM 2453 C C . ILE A 1 324 ? -14.742 -0.475 7.355 1 96 324 ILE A C 1
ATOM 2455 O O . ILE A 1 324 ? -13.562 -0.718 7.641 1 96 324 ILE A O 1
ATOM 2459 N N . PRO A 1 325 ? -15.07 0.171 6.262 1 97.31 325 PRO A N 1
ATOM 2460 C CA . PRO A 1 325 ? -14.039 0.563 5.297 1 97.31 325 PRO A CA 1
ATOM 2461 C C . PRO A 1 325 ? -13.289 1.828 5.711 1 97.31 325 PRO A C 1
ATOM 2463 O O . PRO A 1 325 ? -13.758 2.566 6.586 1 97.31 325 PRO A O 1
ATOM 2466 N N . PHE A 1 326 ? -12.188 2.133 5.043 1 96.75 326 PHE A N 1
ATOM 2467 C CA . PHE A 1 326 ? -11.375 3.326 5.234 1 96.75 326 PHE A CA 1
ATOM 2468 C C . PHE A 1 326 ? -12.172 4.582 4.91 1 96.75 326 PHE A C 1
ATOM 2470 O O . PHE A 1 326 ? -12.148 5.555 5.672 1 96.75 326 PHE A O 1
ATOM 2477 N N . ILE A 1 327 ? -12.836 4.48 3.844 1 97.69 327 ILE A N 1
ATOM 2478 C CA . ILE A 1 327 ? -13.688 5.578 3.404 1 97.69 327 ILE A CA 1
ATOM 2479 C C . ILE A 1 327 ? -15.148 5.129 3.402 1 97.69 327 ILE A C 1
ATOM 2481 O O . ILE A 1 327 ? -15.516 4.191 2.693 1 97.69 327 ILE A O 1
ATOM 2485 N N . GLY A 1 328 ? -15.961 5.816 4.133 1 96.5 328 GLY A N 1
ATOM 2486 C CA . GLY A 1 328 ? -17.359 5.434 4.305 1 96.5 328 GLY A CA 1
ATOM 2487 C C . GLY A 1 328 ? -18.266 6.008 3.238 1 96.5 328 GLY A C 1
ATOM 2488 O O . GLY A 1 328 ? -17.906 6.039 2.059 1 96.5 328 GLY A O 1
ATOM 2489 N N . GLU A 1 329 ? -19.5 6.297 3.621 1 94.12 329 GLU A N 1
ATOM 2490 C CA . GLU A 1 329 ? -20.547 6.766 2.729 1 94.12 329 GLU A CA 1
ATOM 2491 C C . GLU A 1 329 ? -20.891 5.715 1.675 1 94.12 329 GLU A C 1
ATOM 2493 O O . GLU A 1 329 ? -20.562 4.539 1.836 1 94.12 329 GLU A O 1
ATOM 2498 N N . THR A 1 330 ? -21.688 6.035 0.67 1 92.5 330 THR A N 1
ATOM 2499 C CA . THR A 1 330 ? -22.25 5.055 -0.251 1 92.5 330 THR A CA 1
ATOM 2500 C C . THR A 1 330 ? -21.25 4.688 -1.338 1 92.5 330 THR A C 1
ATOM 2502 O O . THR A 1 330 ? -21.188 3.535 -1.769 1 92.5 330 THR A O 1
ATOM 2505 N N . GLY A 1 331 ? -20.375 5.57 -1.748 1 90.75 331 GLY A N 1
ATOM 2506 C CA . GLY A 1 331 ? -19.422 5.332 -2.818 1 90.75 331 GLY A CA 1
ATOM 2507 C C . GLY A 1 331 ? -19.844 5.926 -4.148 1 90.75 331 GLY A C 1
ATOM 2508 O O . GLY A 1 331 ? -20.984 6.391 -4.285 1 90.75 331 GLY A O 1
ATOM 2509 N N . ILE A 1 332 ? -19 5.918 -5.09 1 94 332 ILE A N 1
ATOM 2510 C CA . ILE A 1 332 ? -19.234 6.512 -6.398 1 94 332 ILE A CA 1
ATOM 2511 C C . ILE A 1 332 ? -19.828 5.473 -7.344 1 94 332 ILE A C 1
ATOM 2513 O O . ILE A 1 332 ? -19.719 4.27 -7.102 1 94 332 ILE A O 1
ATOM 2517 N N . GLU A 1 333 ? -20.406 5.938 -8.406 1 94.62 333 GLU A N 1
ATOM 2518 C CA . GLU A 1 333 ? -21.078 5.051 -9.352 1 94.62 333 GLU A CA 1
ATOM 2519 C C . GLU A 1 333 ? -20.109 4.512 -10.398 1 94.62 333 GLU A C 1
ATOM 2521 O O . GLU A 1 333 ? -20.25 3.387 -10.875 1 94.62 333 GLU A O 1
ATOM 2526 N N . PHE A 1 334 ? -19.141 5.406 -10.734 1 95.88 334 PHE A N 1
ATOM 2527 C CA . PHE A 1 334 ? -18.188 5.039 -11.773 1 95.88 334 PHE A CA 1
ATOM 2528 C C . PHE A 1 334 ? -16.766 5.359 -11.336 1 95.88 334 PHE A C 1
ATOM 2530 O O . PHE A 1 334 ? -16.516 6.395 -10.719 1 95.88 334 PHE A O 1
ATOM 2537 N N . VAL A 1 335 ? -15.852 4.52 -11.758 1 95.56 335 VAL A N 1
ATOM 2538 C CA . VAL A 1 335 ? -14.445 4.641 -11.383 1 95.56 335 VAL A CA 1
ATOM 2539 C C . VAL A 1 335 ? -13.883 5.969 -11.891 1 95.56 335 VAL A C 1
ATOM 2541 O O . VAL A 1 335 ? -13.047 6.59 -11.234 1 95.56 335 VAL A O 1
ATOM 2544 N N . LYS A 1 336 ? -14.375 6.422 -13.039 1 94.88 336 LYS A N 1
ATOM 2545 C CA . LYS A 1 336 ? -13.891 7.676 -13.617 1 94.88 336 LYS A CA 1
ATOM 2546 C C . LYS A 1 336 ? -14.141 8.844 -12.664 1 94.88 336 LYS A C 1
ATOM 2548 O O . LYS A 1 336 ? -13.523 9.906 -12.797 1 94.88 336 LYS A O 1
ATOM 2553 N N . HIS A 1 337 ? -15.086 8.711 -11.695 1 95.19 337 HIS A N 1
ATOM 2554 C CA . HIS A 1 337 ? -15.414 9.766 -10.742 1 95.19 337 HIS A CA 1
ATOM 2555 C C . HIS A 1 337 ? -14.602 9.625 -9.461 1 95.19 337 HIS A C 1
ATOM 2557 O O . HIS A 1 337 ? -14.773 10.398 -8.516 1 95.19 337 HIS A O 1
ATOM 2563 N N . ALA A 1 338 ? -13.711 8.695 -9.398 1 97 338 ALA A N 1
ATOM 2564 C CA . ALA A 1 338 ? -12.898 8.461 -8.203 1 97 338 ALA A CA 1
ATOM 2565 C C . ALA A 1 338 ? -11.953 9.633 -7.945 1 97 338 ALA A C 1
ATOM 2567 O O . ALA A 1 338 ? -11.516 10.305 -8.883 1 97 338 ALA A O 1
ATOM 2568 N N . LYS A 1 339 ? -11.711 9.906 -6.688 1 97.06 339 LYS A N 1
ATOM 2569 C CA . LYS A 1 339 ? -10.719 10.914 -6.332 1 97.06 339 LYS A CA 1
ATOM 2570 C C . LYS A 1 339 ? -9.312 10.461 -6.742 1 97.06 339 LYS A C 1
ATOM 2572 O O . LYS A 1 339 ? -8.852 9.398 -6.332 1 97.06 339 LYS A O 1
ATOM 2577 N N . LYS A 1 340 ? -8.656 11.25 -7.555 1 97.69 340 LYS A N 1
ATOM 2578 C CA . LYS A 1 340 ? -7.324 10.906 -8.047 1 97.69 340 LYS A CA 1
ATOM 2579 C C . LYS A 1 340 ? -6.242 11.359 -7.07 1 97.69 340 LYS A C 1
ATOM 2581 O O . LYS A 1 340 ? -6.332 12.453 -6.504 1 97.69 340 LYS A O 1
ATOM 2586 N N . LEU A 1 341 ? -5.277 10.5 -6.852 1 98.31 341 LEU A N 1
ATOM 2587 C CA . LEU A 1 341 ? -4.152 10.758 -5.957 1 98.31 341 LEU A CA 1
ATOM 2588 C C . LEU A 1 341 ? -2.826 10.516 -6.664 1 98.31 341 LEU A C 1
ATOM 2590 O O . LEU A 1 341 ? -2.803 10.039 -7.801 1 98.31 341 LEU A O 1
ATOM 2594 N N . SER A 1 342 ? -1.755 10.922 -6.059 1 97.88 342 SER A N 1
ATOM 2595 C CA . SER A 1 342 ? -0.385 10.547 -6.387 1 97.88 342 SER A CA 1
ATOM 2596 C C . SER A 1 342 ? 0.336 9.969 -5.176 1 97.88 342 SER A C 1
ATOM 2598 O O . SER A 1 342 ? 0.24 10.508 -4.07 1 97.88 342 SER A O 1
ATOM 2600 N N . PHE A 1 343 ? 1.008 8.82 -5.367 1 97.69 343 PHE A N 1
ATOM 2601 C CA . PHE A 1 343 ? 1.818 8.273 -4.289 1 97.69 343 PHE A CA 1
ATOM 2602 C C . PHE A 1 343 ? 3.115 9.055 -4.129 1 97.69 343 PHE A C 1
ATOM 2604 O O . PHE A 1 343 ? 3.867 9.227 -5.094 1 97.69 343 PHE A O 1
ATOM 2611 N N . GLU A 1 344 ? 3.363 9.539 -2.924 1 96.06 344 GLU A N 1
ATOM 2612 C CA . GLU A 1 344 ? 4.547 10.352 -2.664 1 96.06 344 GLU A CA 1
ATOM 2613 C C . GLU A 1 344 ? 5.668 9.516 -2.053 1 96.06 344 GLU A C 1
ATOM 2615 O O . GLU A 1 344 ? 6.844 9.734 -2.342 1 96.06 344 GLU A O 1
ATOM 2620 N N . SER A 1 345 ? 5.309 8.641 -1.2 1 95.56 345 SER A N 1
ATOM 2621 C CA . SER A 1 345 ? 6.301 7.766 -0.593 1 95.56 345 SER A CA 1
ATOM 2622 C C . SER A 1 345 ? 5.656 6.496 -0.049 1 95.56 345 SER A C 1
ATOM 2624 O O . SER A 1 345 ? 4.457 6.477 0.243 1 95.56 345 SER A O 1
ATOM 2626 N N . ILE A 1 346 ? 6.41 5.43 0.009 1 97.12 346 ILE A N 1
ATOM 2627 C CA . ILE A 1 346 ? 6.055 4.148 0.609 1 97.12 346 ILE A CA 1
ATOM 2628 C C . ILE A 1 346 ? 7.23 3.619 1.426 1 97.12 346 ILE A C 1
ATOM 2630 O O . ILE A 1 346 ? 8.367 3.592 0.945 1 97.12 346 ILE A O 1
ATOM 2634 N N . GLU A 1 347 ? 7.016 3.252 2.643 1 95.69 347 GLU A N 1
ATOM 2635 C CA . GLU A 1 347 ? 8.094 2.727 3.479 1 95.69 347 GLU A CA 1
ATOM 2636 C C . GLU A 1 347 ? 7.562 1.7 4.477 1 95.69 347 GLU A C 1
ATOM 2638 O O . GLU A 1 347 ? 6.379 1.715 4.82 1 95.69 347 GLU A O 1
ATOM 2643 N N . TYR A 1 348 ? 8.438 0.847 4.91 1 96.81 348 TYR A N 1
ATOM 2644 C CA . TYR A 1 348 ? 8.094 -0.094 5.973 1 96.81 348 TYR A CA 1
ATOM 2645 C C . TYR A 1 348 ? 8.164 0.576 7.34 1 96.81 348 TYR A C 1
ATOM 2647 O O . TYR A 1 348 ? 9.078 1.368 7.605 1 96.81 348 TYR A O 1
ATOM 2655 N N . VAL A 1 349 ? 7.281 0.34 8.164 1 97.69 349 VAL A N 1
ATOM 2656 C CA . VAL A 1 349 ? 7.273 0.671 9.586 1 97.69 349 VAL A CA 1
ATOM 2657 C C . VAL A 1 349 ? 6.914 -0.569 10.398 1 97.69 349 VAL A C 1
ATOM 2659 O O . VAL A 1 349 ? 5.742 -0.931 10.508 1 97.69 349 VAL A O 1
ATOM 2662 N N . GLY A 1 350 ? 7.961 -1.148 11.039 1 97 350 GLY A N 1
ATOM 2663 C CA . GLY A 1 350 ? 7.727 -2.488 11.555 1 97 350 GLY A CA 1
ATOM 2664 C C . GLY A 1 350 ? 7.273 -3.467 10.492 1 97 350 GLY A C 1
ATOM 2665 O O . GLY A 1 350 ? 7.922 -3.611 9.453 1 97 350 GLY A O 1
ATOM 2666 N N . LYS A 1 351 ? 6.234 -4.148 10.812 1 97.31 351 LYS A N 1
ATOM 2667 C CA . LYS A 1 351 ? 5.699 -5.109 9.852 1 97.31 351 LYS A CA 1
ATOM 2668 C C . LYS A 1 351 ? 4.691 -4.441 8.922 1 97.31 351 LYS A C 1
ATOM 2670 O O . LYS A 1 351 ? 4.184 -5.078 7.992 1 97.31 351 LYS A O 1
ATOM 2675 N N . ASP A 1 352 ? 4.383 -3.219 9.125 1 98.5 352 ASP A N 1
ATOM 2676 C CA . ASP A 1 352 ? 3.379 -2.488 8.352 1 98.5 352 ASP A CA 1
ATOM 2677 C C . ASP A 1 352 ? 4.027 -1.696 7.223 1 98.5 352 ASP A C 1
ATOM 2679 O O . ASP A 1 352 ? 5.25 -1.681 7.086 1 98.5 352 ASP A O 1
ATOM 2683 N N . ILE A 1 353 ? 3.18 -1.161 6.391 1 98.5 353 ILE A N 1
ATOM 2684 C CA . ILE A 1 353 ? 3.59 -0.223 5.352 1 98.5 353 ILE A CA 1
ATOM 2685 C C . ILE A 1 353 ? 2.979 1.149 5.625 1 98.5 353 ILE A C 1
ATOM 2687 O O . ILE A 1 353 ? 1.8 1.252 5.977 1 98.5 353 ILE A O 1
ATOM 2691 N N . LYS A 1 354 ? 3.809 2.168 5.609 1 98.5 354 LYS A N 1
ATOM 2692 C CA . LYS A 1 354 ? 3.354 3.555 5.656 1 98.5 354 LYS A CA 1
ATOM 2693 C C . LYS A 1 354 ? 3.346 4.176 4.262 1 98.5 354 LYS A C 1
ATOM 2695 O O . LYS A 1 354 ? 4.379 4.227 3.594 1 98.5 354 LYS A O 1
ATOM 2700 N N . LEU A 1 355 ? 2.189 4.621 3.842 1 98.5 355 LEU A N 1
ATOM 2701 C CA . LEU A 1 355 ? 2.014 5.184 2.508 1 98.5 355 LEU A CA 1
ATOM 2702 C C . LEU A 1 355 ? 1.543 6.633 2.59 1 98.5 355 LEU A C 1
ATOM 2704 O O . LEU A 1 355 ? 0.616 6.949 3.34 1 98.5 355 LEU A O 1
ATOM 2708 N N . LEU A 1 356 ? 2.244 7.547 1.879 1 98.06 356 LEU A N 1
ATOM 2709 C CA . LEU A 1 356 ? 1.853 8.945 1.756 1 98.06 356 LEU A CA 1
ATOM 2710 C C . LEU A 1 356 ? 1.307 9.234 0.361 1 98.06 356 LEU A C 1
ATOM 2712 O O . LEU A 1 356 ? 1.974 8.969 -0.64 1 98.06 356 LEU A O 1
ATOM 2716 N N . ALA A 1 357 ? 0.075 9.727 0.311 1 98.44 357 ALA A N 1
ATOM 2717 C CA . ALA A 1 357 ? -0.556 10.07 -0.959 1 98.44 357 ALA A CA 1
ATOM 2718 C C . ALA A 1 357 ? -1.112 11.492 -0.923 1 98.44 357 ALA A C 1
ATOM 2720 O O . ALA A 1 357 ? -1.528 11.977 0.132 1 98.44 357 ALA A O 1
ATOM 2721 N N . LYS A 1 358 ? -1.086 12.18 -2.076 1 98 358 LYS A N 1
ATOM 2722 C CA . LYS A 1 358 ? -1.623 13.531 -2.201 1 98 358 LYS A CA 1
ATOM 2723 C C . LYS A 1 358 ? -2.654 13.609 -3.322 1 98 358 LYS A C 1
ATOM 2725 O O . LYS A 1 358 ? -2.523 12.93 -4.344 1 98 358 LYS A O 1
ATOM 2730 N N . PRO A 1 359 ? -3.678 14.383 -3.1 1 97.56 359 PRO A N 1
ATOM 2731 C CA . PRO A 1 359 ? -4.645 14.555 -4.188 1 97.56 359 PRO A CA 1
ATOM 2732 C C . PRO A 1 359 ? -4.051 15.266 -5.398 1 97.56 359 PRO A C 1
ATOM 2734 O O . PRO A 1 359 ? -3.195 16.141 -5.25 1 97.56 359 PRO A O 1
ATOM 2737 N N . ILE A 1 360 ? -4.441 14.727 -6.512 1 94.31 360 ILE A N 1
ATOM 2738 C CA . ILE A 1 360 ? -4.062 15.414 -7.742 1 94.31 360 ILE A CA 1
ATOM 2739 C C . ILE A 1 360 ? -5.078 16.516 -8.055 1 94.31 360 ILE A C 1
ATOM 2741 O O . ILE A 1 360 ? -6.285 16.266 -8.031 1 94.31 360 ILE A O 1
ATOM 2745 N N . LYS A 1 361 ? -4.539 17.75 -8.102 1 75.25 361 LYS A N 1
ATOM 2746 C CA . LYS A 1 361 ? -5.414 18.875 -8.406 1 75.25 361 LYS A CA 1
ATOM 2747 C C . LYS A 1 361 ? -5.848 18.859 -9.867 1 75.25 361 LYS A C 1
ATOM 2749 O O . LYS A 1 361 ? -5.039 18.578 -10.758 1 75.25 361 LYS A O 1
ATOM 2754 N N . GLU A 1 362 ? -7.086 18.422 -10.227 1 62.25 362 GLU A N 1
ATOM 2755 C CA . GLU A 1 362 ? -7.57 18.516 -11.602 1 62.25 362 GLU A CA 1
ATOM 2756 C C . GLU A 1 362 ? -7.438 19.938 -12.133 1 62.25 362 GLU A C 1
ATOM 2758 O O . GLU A 1 362 ? -7.805 20.891 -11.453 1 62.25 362 GLU A O 1
ATOM 2763 N N . GLY A 1 363 ? -6.305 20.375 -12.836 1 45.78 363 GLY A N 1
ATOM 2764 C CA . GLY A 1 363 ? -6.305 21.641 -13.555 1 45.78 363 GLY A CA 1
ATOM 2765 C C . GLY A 1 363 ? -7.551 21.844 -14.391 1 45.78 363 GLY A C 1
ATOM 2766 O O . GLY A 1 363 ? -8.258 20.891 -14.719 1 45.78 363 GLY A O 1
ATOM 2767 N N . MET B 1 1 ? 35.5 -13.609 -9.805 1 73.75 1 MET B N 1
ATOM 2768 C CA . MET B 1 1 ? 34.156 -13.688 -9.266 1 73.75 1 MET B CA 1
ATOM 2769 C C . MET B 1 1 ? 34.062 -14.719 -8.141 1 73.75 1 MET B C 1
ATOM 2771 O O . MET B 1 1 ? 34.812 -15.695 -8.133 1 73.75 1 MET B O 1
ATOM 2775 N N . LYS B 1 2 ? 33.219 -14.32 -7.094 1 86.94 2 LYS B N 1
ATOM 2776 C CA . LYS B 1 2 ? 32.969 -15.219 -5.965 1 86.94 2 LYS B CA 1
ATOM 2777 C C . LYS B 1 2 ? 31.828 -16.188 -6.258 1 86.94 2 LYS B C 1
ATOM 2779 O O . LYS B 1 2 ? 31.094 -16 -7.227 1 86.94 2 LYS B O 1
ATOM 2784 N N . ASP B 1 3 ? 31.859 -17.422 -5.676 1 94.12 3 ASP B N 1
ATOM 2785 C CA . ASP B 1 3 ? 30.812 -18.438 -5.832 1 94.12 3 ASP B CA 1
ATOM 2786 C C . ASP B 1 3 ? 29.438 -17.797 -5.914 1 94.12 3 ASP B C 1
ATOM 2788 O O . ASP B 1 3 ? 28.609 -18.188 -6.738 1 94.12 3 ASP B O 1
ATOM 2792 N N . GLU B 1 4 ? 29.312 -16.781 -5.16 1 94.12 4 GLU B N 1
ATOM 2793 C CA . GLU B 1 4 ? 28.016 -16.094 -5.098 1 94.12 4 GLU B CA 1
ATOM 2794 C C . GLU B 1 4 ? 27.688 -15.414 -6.426 1 94.12 4 GLU B C 1
ATOM 2796 O O . GLU B 1 4 ? 26.531 -15.383 -6.844 1 94.12 4 GLU B O 1
ATOM 2801 N N . GLU B 1 5 ? 28.656 -14.922 -7.047 1 91.31 5 GLU B N 1
ATOM 2802 C CA . GLU B 1 5 ? 28.453 -14.219 -8.312 1 91.31 5 GLU B CA 1
ATOM 2803 C C . GLU B 1 5 ? 28.078 -15.195 -9.422 1 91.31 5 GLU B C 1
ATOM 2805 O O . GLU B 1 5 ? 27.188 -14.906 -10.234 1 91.31 5 GLU B O 1
ATOM 2810 N N . TYR B 1 6 ? 28.781 -16.328 -9.508 1 92.56 6 TYR B N 1
ATOM 2811 C CA . TYR B 1 6 ? 28.469 -17.344 -10.516 1 92.56 6 TYR B CA 1
ATOM 2812 C C . TYR B 1 6 ? 27.078 -17.922 -10.281 1 92.56 6 TYR B C 1
ATOM 2814 O O . TYR B 1 6 ? 26.312 -18.125 -11.227 1 92.56 6 TYR B O 1
ATOM 2822 N N . MET B 1 7 ? 26.812 -18.125 -9.031 1 96.25 7 MET B N 1
ATOM 2823 C CA . MET B 1 7 ? 25.484 -18.625 -8.695 1 96.25 7 MET B CA 1
ATOM 2824 C C . MET B 1 7 ? 24.406 -17.625 -9.062 1 96.25 7 MET B C 1
ATOM 2826 O O . MET B 1 7 ? 23.344 -18 -9.562 1 96.25 7 MET B O 1
ATOM 2830 N N . LYS B 1 8 ? 24.641 -16.344 -8.789 1 94 8 LYS B N 1
ATOM 2831 C CA . LYS B 1 8 ? 23.703 -15.297 -9.156 1 94 8 LYS B CA 1
ATOM 2832 C C . LYS B 1 8 ? 23.391 -15.328 -10.656 1 94 8 LYS B C 1
ATOM 2834 O O . LYS B 1 8 ? 22.25 -15.133 -11.07 1 94 8 LYS B O 1
ATOM 2839 N N . LEU B 1 9 ? 24.406 -15.594 -11.391 1 89.12 9 LEU B N 1
ATOM 2840 C CA . LEU B 1 9 ? 24.219 -15.703 -12.836 1 89.12 9 LEU B CA 1
ATOM 2841 C C . LEU B 1 9 ? 23.344 -16.891 -13.18 1 89.12 9 LEU B C 1
ATOM 2843 O O . LEU B 1 9 ? 22.422 -16.781 -13.992 1 89.12 9 LEU B O 1
ATOM 2847 N N . ALA B 1 10 ? 23.594 -18.062 -12.586 1 94.12 10 ALA B N 1
ATOM 2848 C CA . ALA B 1 10 ? 22.75 -19.25 -12.789 1 94.12 10 ALA B CA 1
ATOM 2849 C C . ALA B 1 10 ? 21.297 -18.969 -12.406 1 94.12 10 ALA B C 1
ATOM 2851 O O . ALA B 1 10 ? 20.391 -19.344 -13.133 1 94.12 10 ALA B O 1
ATOM 2852 N N . LEU B 1 11 ? 21.172 -18.266 -11.32 1 95.19 11 LEU B N 1
ATOM 2853 C CA . LEU B 1 11 ? 19.844 -17.922 -10.836 1 95.19 11 LEU B CA 1
ATOM 2854 C C . LEU B 1 11 ? 19.125 -17.016 -11.828 1 95.19 11 LEU B C 1
ATOM 2856 O O . LEU B 1 11 ? 17.938 -17.203 -12.102 1 95.19 11 LEU B O 1
ATOM 2860 N N . ARG B 1 12 ? 19.812 -16.078 -12.359 1 89.44 12 ARG B N 1
ATOM 2861 C CA . ARG B 1 12 ? 19.234 -15.172 -13.344 1 89.44 12 ARG B CA 1
ATOM 2862 C C . ARG B 1 12 ? 18.781 -15.93 -14.594 1 89.44 12 ARG B C 1
ATOM 2864 O O . ARG B 1 12 ? 17.703 -15.664 -15.133 1 89.44 12 ARG B O 1
ATOM 2871 N N . MET B 1 13 ? 19.562 -16.891 -14.977 1 87.75 13 MET B N 1
ATOM 2872 C CA . MET B 1 13 ? 19.203 -17.719 -16.125 1 87.75 13 MET B CA 1
ATOM 2873 C C . MET B 1 13 ? 17.953 -18.547 -15.852 1 87.75 13 MET B C 1
ATOM 2875 O O . MET B 1 13 ? 17.062 -18.609 -16.688 1 87.75 13 MET B O 1
ATOM 2879 N N . ALA B 1 14 ? 17.953 -19.094 -14.719 1 92 14 ALA B N 1
ATOM 2880 C CA . ALA B 1 14 ? 16.797 -19.891 -14.32 1 92 14 ALA B CA 1
ATOM 2881 C C . ALA B 1 14 ? 15.531 -19.031 -14.312 1 92 14 ALA B C 1
ATOM 2883 O O . ALA B 1 14 ? 14.5 -19.406 -14.867 1 92 14 ALA B O 1
ATOM 2884 N N . LEU B 1 15 ? 15.633 -17.859 -13.773 1 90.12 15 LEU B N 1
ATOM 2885 C CA . LEU B 1 15 ? 14.5 -16.953 -13.609 1 90.12 15 LEU B CA 1
ATOM 2886 C C . LEU B 1 15 ? 13.938 -16.547 -14.969 1 90.12 15 LEU B C 1
ATOM 2888 O O . LEU B 1 15 ? 12.734 -16.312 -15.109 1 90.12 15 LEU B O 1
ATOM 2892 N N . SER B 1 16 ? 14.781 -16.5 -15.953 1 84.38 16 SER B N 1
ATOM 2893 C CA . SER B 1 16 ? 14.367 -16.078 -17.297 1 84.38 16 SER B CA 1
ATOM 2894 C C . SER B 1 16 ? 13.469 -17.125 -17.938 1 84.38 16 SER B C 1
ATOM 2896 O O . SER B 1 16 ? 12.812 -16.859 -18.953 1 84.38 16 SER B O 1
ATOM 2898 N N . MET B 1 17 ? 13.359 -18.281 -17.344 1 85.06 17 MET B N 1
ATOM 2899 C CA . MET B 1 17 ? 12.578 -19.359 -17.906 1 85.06 17 MET B CA 1
ATOM 2900 C C . MET B 1 17 ? 11.234 -19.5 -17.188 1 85.06 17 MET B C 1
ATOM 2902 O O . MET B 1 17 ? 10.477 -20.438 -17.453 1 85.06 17 MET B O 1
ATOM 2906 N N . LYS B 1 18 ? 10.961 -18.578 -16.344 1 86.56 18 LYS B N 1
ATOM 2907 C CA . LYS B 1 18 ? 9.727 -18.641 -15.562 1 86.56 18 LYS B CA 1
ATOM 2908 C C . LYS B 1 18 ? 8.5 -18.719 -16.469 1 86.56 18 LYS B C 1
ATOM 2910 O O . LYS B 1 18 ? 8.352 -17.891 -17.391 1 86.56 18 LYS B O 1
ATOM 2915 N N . GLY B 1 19 ? 7.637 -19.797 -16.219 1 82.25 19 GLY B N 1
ATOM 2916 C CA . GLY B 1 19 ? 6.43 -19.969 -17.016 1 82.25 19 GLY B CA 1
ATOM 2917 C C . GLY B 1 19 ? 6.602 -20.938 -18.156 1 82.25 19 GLY B C 1
ATOM 2918 O O . GLY B 1 19 ? 5.621 -21.359 -18.781 1 82.25 19 GLY B O 1
ATOM 2919 N N . GLN B 1 20 ? 7.797 -21.344 -18.391 1 80.38 20 GLN B N 1
ATOM 2920 C CA . GLN B 1 20 ? 8.078 -22.125 -19.594 1 80.38 20 GLN B CA 1
ATOM 2921 C C . GLN B 1 20 ? 8.32 -23.594 -19.234 1 80.38 20 GLN B C 1
ATOM 2923 O O . GLN B 1 20 ? 8.125 -24.484 -20.078 1 80.38 20 GLN B O 1
ATOM 2928 N N . THR B 1 21 ? 8.641 -23.859 -18.047 1 85.31 21 THR B N 1
ATOM 2929 C CA . THR B 1 21 ? 9.125 -25.203 -17.719 1 85.31 21 THR B CA 1
ATOM 2930 C C . THR B 1 21 ? 8.07 -25.969 -16.938 1 85.31 21 THR B C 1
ATOM 2932 O O . THR B 1 21 ? 8.25 -27.156 -16.656 1 85.31 21 THR B O 1
ATOM 2935 N N . ASN B 1 22 ? 6.969 -25.344 -16.625 1 85.12 22 ASN B N 1
ATOM 2936 C CA . ASN B 1 22 ? 5.969 -26.016 -15.797 1 85.12 22 ASN B CA 1
ATOM 2937 C C . ASN B 1 22 ? 5.531 -27.344 -16.406 1 85.12 22 ASN B C 1
ATOM 2939 O O . ASN B 1 22 ? 5.402 -27.469 -17.625 1 85.12 22 ASN B O 1
ATOM 2943 N N . PRO B 1 23 ? 5.434 -28.344 -15.594 1 88.62 23 PRO B N 1
ATOM 2944 C CA . PRO B 1 23 ? 5.426 -28.359 -14.125 1 88.62 23 PRO B CA 1
ATOM 2945 C C . PRO B 1 23 ? 6.812 -28.625 -13.531 1 88.62 23 PRO B C 1
ATOM 2947 O O . PRO B 1 23 ? 6.934 -28.875 -12.336 1 88.62 23 PRO B O 1
ATOM 2950 N N . ASN B 1 24 ? 7.816 -28.703 -14.398 1 85.69 24 ASN B N 1
ATOM 2951 C CA . ASN B 1 24 ? 9.18 -28.844 -13.906 1 85.69 24 ASN B CA 1
ATOM 2952 C C . ASN B 1 24 ? 9.68 -27.547 -13.266 1 85.69 24 ASN B C 1
ATOM 2954 O O . ASN B 1 24 ? 9.141 -26.469 -13.531 1 85.69 24 ASN B O 1
ATOM 2958 N N . PRO B 1 25 ? 10.664 -27.641 -12.43 1 90.88 25 PRO B N 1
ATOM 2959 C CA . PRO B 1 25 ? 11.258 -26.422 -11.852 1 90.88 25 PRO B CA 1
ATOM 2960 C C . PRO B 1 25 ? 12.102 -25.641 -12.859 1 90.88 25 PRO B C 1
ATOM 2962 O O . PRO B 1 25 ? 12.484 -26.188 -13.898 1 90.88 25 PRO B O 1
ATOM 2965 N N . ILE B 1 26 ? 12.242 -24.391 -12.547 1 91.31 26 ILE B N 1
ATOM 2966 C CA . ILE B 1 26 ? 13.227 -23.625 -13.305 1 91.31 26 ILE B CA 1
ATOM 2967 C C . ILE B 1 26 ? 14.617 -23.844 -12.703 1 91.31 26 ILE B C 1
ATOM 2969 O O . ILE B 1 26 ? 14.789 -23.766 -11.484 1 91.31 26 ILE B O 1
ATOM 2973 N N . VAL B 1 27 ? 15.602 -24.156 -13.547 1 93.25 27 VAL B N 1
ATOM 2974 C CA . VAL B 1 27 ? 16.953 -24.484 -13.102 1 93.25 27 VAL B CA 1
ATOM 2975 C C . VAL B 1 27 ? 17.984 -23.812 -14.016 1 93.25 27 VAL B C 1
ATOM 2977 O O . VAL B 1 27 ? 17.797 -23.766 -15.234 1 93.25 27 VAL B O 1
ATOM 2980 N N . GLY B 1 28 ? 18.906 -23.188 -13.43 1 94.25 28 GLY B N 1
ATOM 2981 C CA . GLY B 1 28 ? 20.062 -22.641 -14.141 1 94.25 28 GLY B CA 1
ATOM 2982 C C . GLY B 1 28 ? 21.375 -23.281 -13.711 1 94.25 28 GLY B C 1
ATOM 2983 O O . GLY B 1 28 ? 21.484 -23.812 -12.602 1 94.25 28 GLY B O 1
ATOM 2984 N N . ALA B 1 29 ? 22.344 -23.25 -14.68 1 96 29 ALA B N 1
ATOM 2985 C CA . ALA B 1 29 ? 23.656 -23.844 -14.398 1 96 29 ALA B CA 1
ATOM 2986 C C . ALA B 1 29 ? 24.766 -23.078 -15.125 1 96 29 ALA B C 1
ATOM 2988 O O . ALA B 1 29 ? 24.547 -22.578 -16.234 1 96 29 ALA B O 1
ATOM 2989 N N . VAL B 1 30 ? 25.859 -23 -14.453 1 95 30 VAL B N 1
ATOM 2990 C CA . VAL B 1 30 ? 27.047 -22.359 -15.016 1 95 30 VAL B CA 1
ATOM 2991 C C . VAL B 1 30 ? 28.281 -23.203 -14.758 1 95 30 VAL B C 1
ATOM 2993 O O . VAL B 1 30 ? 28.453 -23.734 -13.656 1 95 30 VAL B O 1
ATOM 2996 N N . VAL B 1 31 ? 29.078 -23.406 -15.789 1 95.5 31 VAL B N 1
ATOM 2997 C CA . VAL B 1 31 ? 30.359 -24.094 -15.656 1 95.5 31 VAL B CA 1
ATOM 2998 C C . VAL B 1 31 ? 31.5 -23.094 -15.703 1 95.5 31 VAL B C 1
ATOM 3000 O O . VAL B 1 31 ? 31.562 -22.25 -16.609 1 95.5 31 VAL B O 1
ATOM 3003 N N . VAL B 1 32 ? 32.344 -23.141 -14.719 1 95.31 32 VAL B N 1
ATOM 3004 C CA . VAL B 1 32 ? 33.438 -22.172 -14.594 1 95.31 32 VAL B CA 1
ATOM 3005 C C . VAL B 1 32 ? 34.75 -22.906 -14.508 1 95.31 32 VAL B C 1
ATOM 3007 O O . VAL B 1 32 ? 34.906 -23.875 -13.766 1 95.31 32 VAL B O 1
ATOM 3010 N N . LYS B 1 33 ? 35.75 -22.484 -15.266 1 94.25 33 LYS B N 1
ATOM 3011 C CA . LYS B 1 33 ? 37.094 -23.016 -15.211 1 94.25 33 LYS B CA 1
ATOM 3012 C C . LYS B 1 33 ? 38.125 -21.875 -15.188 1 94.25 33 LYS B C 1
ATOM 3014 O O . LYS B 1 33 ? 38.125 -21.016 -16.062 1 94.25 33 LYS B O 1
ATOM 3019 N N . ASN B 1 34 ? 38.969 -21.875 -14.211 1 91.75 34 ASN B N 1
ATOM 3020 C CA . ASN B 1 34 ? 40 -20.859 -14.078 1 91.75 34 ASN B CA 1
ATOM 3021 C C . ASN B 1 34 ? 39.438 -19.453 -14.141 1 91.75 34 ASN B C 1
ATOM 3023 O O . ASN B 1 34 ? 39.938 -18.594 -14.867 1 91.75 34 ASN B O 1
ATOM 3027 N N . GLY B 1 35 ? 38.25 -19.344 -13.508 1 90.94 35 GLY B N 1
ATOM 3028 C CA . GLY B 1 35 ? 37.656 -18.031 -13.375 1 90.94 35 GLY B CA 1
ATOM 3029 C C . GLY B 1 35 ? 36.875 -17.594 -14.602 1 90.94 35 GLY B C 1
ATOM 3030 O O . GLY B 1 35 ? 36.312 -16.5 -14.641 1 90.94 35 GLY B O 1
ATOM 3031 N N . GLN B 1 36 ? 36.812 -18.484 -15.555 1 90.75 36 GLN B N 1
ATOM 3032 C CA . GLN B 1 36 ? 36.125 -18.172 -16.797 1 90.75 36 GLN B CA 1
ATOM 3033 C C . GLN B 1 36 ? 34.875 -19.031 -16.938 1 90.75 36 GLN B C 1
ATOM 3035 O O . GLN B 1 36 ? 34.906 -20.234 -16.656 1 90.75 36 GLN B O 1
ATOM 3040 N N . ILE B 1 37 ? 33.844 -18.344 -17.344 1 91.75 37 ILE B N 1
ATOM 3041 C CA . ILE B 1 37 ? 32.625 -19.062 -17.656 1 91.75 37 ILE B CA 1
ATOM 3042 C C . ILE B 1 37 ? 32.781 -19.781 -18.984 1 91.75 37 ILE B C 1
ATOM 3044 O O . ILE B 1 37 ? 33 -19.156 -20.016 1 91.75 37 ILE B O 1
ATOM 3048 N N . ILE B 1 38 ? 32.594 -21.062 -18.969 1 92.31 38 ILE B N 1
ATOM 3049 C CA . ILE B 1 38 ? 32.844 -21.812 -20.203 1 92.31 38 ILE B CA 1
ATOM 3050 C C . ILE B 1 38 ? 31.578 -22.531 -20.625 1 92.31 38 ILE B C 1
ATOM 3052 O O . ILE B 1 38 ? 31.547 -23.188 -21.672 1 92.31 38 ILE B O 1
ATOM 3056 N N . GLY B 1 39 ? 30.516 -22.422 -19.859 1 92.81 39 GLY B N 1
ATOM 3057 C CA . GLY B 1 39 ? 29.219 -23.016 -20.188 1 92.81 39 GLY B CA 1
ATOM 3058 C C . GLY B 1 39 ? 28.094 -22.453 -19.344 1 92.81 39 GLY B C 1
ATOM 3059 O O . GLY B 1 39 ? 28.281 -22.109 -18.172 1 92.81 39 GLY B O 1
ATOM 3060 N N . MET B 1 40 ? 27 -22.375 -19.984 1 93.06 40 MET B N 1
ATOM 3061 C CA . MET B 1 40 ? 25.781 -21.938 -19.312 1 93.06 40 MET B CA 1
ATOM 3062 C C . MET B 1 40 ? 24.562 -22.703 -19.844 1 93.06 40 MET B C 1
ATOM 3064 O O . MET B 1 40 ? 24.562 -23.141 -20.984 1 93.06 40 MET B O 1
ATOM 3068 N N . GLY B 1 41 ? 23.594 -22.828 -18.953 1 91.5 41 GLY B N 1
ATOM 3069 C CA . GLY B 1 41 ? 22.391 -23.516 -19.359 1 91.5 41 GLY B CA 1
ATOM 3070 C C . GLY B 1 41 ? 21.219 -23.266 -18.438 1 91.5 41 GLY B C 1
ATOM 3071 O O . GLY B 1 41 ? 21.406 -22.906 -17.281 1 91.5 41 GLY B O 1
ATOM 3072 N N . ALA B 1 42 ? 20.031 -23.438 -19.078 1 90.88 42 ALA B N 1
ATOM 3073 C CA . ALA B 1 42 ? 18.766 -23.406 -18.344 1 90.88 42 ALA B CA 1
ATOM 3074 C C . ALA B 1 42 ? 17.828 -24.516 -18.812 1 90.88 42 ALA B C 1
ATOM 3076 O O . ALA B 1 42 ? 17.969 -25.031 -19.922 1 90.88 42 ALA B O 1
ATOM 3077 N N . HIS B 1 43 ? 17.062 -24.969 -17.844 1 88.56 43 HIS B N 1
ATOM 3078 C CA . HIS B 1 43 ? 15.992 -25.859 -18.25 1 88.56 43 HIS B CA 1
ATOM 3079 C C . HIS B 1 43 ? 14.961 -25.141 -19.125 1 88.56 43 HIS B C 1
ATOM 3081 O O . HIS B 1 43 ? 14.414 -24.125 -18.719 1 88.56 43 HIS B O 1
ATOM 3087 N N . LEU B 1 44 ? 14.75 -25.641 -20.312 1 76.19 44 LEU B N 1
ATOM 3088 C CA . LEU B 1 44 ? 13.992 -24.875 -21.281 1 76.19 44 LEU B CA 1
ATOM 3089 C C . LEU B 1 44 ? 12.547 -25.359 -21.359 1 76.19 44 LEU B C 1
ATOM 3091 O O . LEU B 1 44 ? 11.633 -24.547 -21.531 1 76.19 44 LEU B O 1
ATOM 3095 N N . LYS B 1 45 ? 12.383 -26.625 -21.234 1 83.81 45 LYS B N 1
ATOM 3096 C CA . LYS B 1 45 ? 11.055 -27.203 -21.406 1 83.81 45 LYS B CA 1
ATOM 3097 C C . LYS B 1 45 ? 10.945 -28.547 -20.703 1 83.81 45 LYS B C 1
ATOM 3099 O O . LYS B 1 45 ? 11.883 -29.344 -20.719 1 83.81 45 LYS B O 1
ATOM 3104 N N . ALA B 1 46 ? 9.766 -28.734 -20.203 1 79.5 46 ALA B N 1
ATOM 3105 C CA . ALA B 1 46 ? 9.523 -30.016 -19.578 1 79.5 46 ALA B CA 1
ATOM 3106 C C . ALA B 1 46 ? 9.742 -31.172 -20.547 1 79.5 46 ALA B C 1
ATOM 3108 O O . ALA B 1 46 ? 9.297 -31.109 -21.703 1 79.5 46 ALA B O 1
ATOM 3109 N N . GLY B 1 47 ? 10.477 -32.094 -20.047 1 77.12 47 GLY B N 1
ATOM 3110 C CA . GLY B 1 47 ? 10.719 -33.25 -20.875 1 77.12 47 GLY B CA 1
ATOM 3111 C C . GLY B 1 47 ? 11.992 -33.156 -21.688 1 77.12 47 GLY B C 1
ATOM 3112 O O . GLY B 1 47 ? 12.367 -34.094 -22.391 1 77.12 47 GLY B O 1
ATOM 3113 N N . THR B 1 48 ? 12.672 -32.031 -21.609 1 83.5 48 THR B N 1
ATOM 3114 C CA . THR B 1 48 ? 13.914 -31.859 -22.344 1 83.5 48 THR B CA 1
ATOM 3115 C C . THR B 1 48 ? 15.109 -31.828 -21.391 1 83.5 48 THR B C 1
ATOM 3117 O O . THR B 1 48 ? 14.953 -32.062 -20.188 1 83.5 48 THR B O 1
ATOM 3120 N N . ALA B 1 49 ? 16.203 -31.641 -21.969 1 85.19 49 ALA B N 1
ATOM 3121 C CA . ALA B 1 49 ? 17.438 -31.672 -21.203 1 85.19 49 ALA B CA 1
ATOM 3122 C C . ALA B 1 49 ? 17.422 -30.625 -20.094 1 85.19 49 ALA B C 1
ATOM 3124 O O . ALA B 1 49 ? 16.938 -29.5 -20.297 1 85.19 49 ALA B O 1
ATOM 3125 N N . HIS B 1 50 ? 17.984 -30.969 -18.969 1 90.69 50 HIS B N 1
ATOM 3126 C CA . HIS B 1 50 ? 18.047 -30.047 -17.844 1 90.69 50 HIS B CA 1
ATOM 3127 C C . HIS B 1 50 ? 19.188 -29.031 -18.016 1 90.69 50 HIS B C 1
ATOM 3129 O O . HIS B 1 50 ? 19.969 -29.125 -18.953 1 90.69 50 HIS B O 1
ATOM 3135 N N . ALA B 1 51 ? 19.219 -28.062 -17.141 1 91.06 51 ALA B N 1
ATOM 3136 C CA . ALA B 1 51 ? 20.172 -26.953 -17.219 1 91.06 51 ALA B CA 1
ATOM 3137 C C . ALA B 1 51 ? 21.609 -27.469 -17.234 1 91.06 51 ALA B C 1
ATOM 3139 O O . ALA B 1 51 ? 22.438 -26.969 -18 1 91.06 51 ALA B O 1
ATOM 3140 N N . GLU B 1 52 ? 21.891 -28.453 -16.375 1 93.75 52 GLU B N 1
ATOM 3141 C CA . GLU B 1 52 ? 23.234 -29 -16.25 1 93.75 52 GLU B CA 1
ATOM 3142 C C . GLU B 1 52 ? 23.719 -29.594 -17.578 1 93.75 52 GLU B C 1
ATOM 3144 O O . GLU B 1 52 ? 24.875 -29.406 -17.953 1 93.75 52 GLU B O 1
ATOM 3149 N N . VAL B 1 53 ? 22.812 -30.266 -18.203 1 90.88 53 VAL B N 1
ATOM 3150 C CA . VAL B 1 53 ? 23.141 -30.906 -19.484 1 90.88 53 VAL B CA 1
ATOM 3151 C C . VAL B 1 53 ? 23.562 -29.844 -20.5 1 90.88 53 VAL B C 1
ATOM 3153 O O . VAL B 1 53 ? 24.609 -29.984 -21.141 1 90.88 53 VAL B O 1
ATOM 3156 N N . HIS B 1 54 ? 22.797 -28.766 -20.562 1 89 54 HIS B N 1
ATOM 3157 C CA . HIS B 1 54 ? 23.125 -27.703 -21.484 1 89 54 HIS B CA 1
ATOM 3158 C C . HIS B 1 54 ? 24.453 -27.047 -21.156 1 89 54 HIS B C 1
ATOM 3160 O O . HIS B 1 54 ? 25.281 -26.812 -22.047 1 89 54 HIS B O 1
ATOM 3166 N N . ALA B 1 55 ? 24.656 -26.766 -19.938 1 91.88 55 ALA B N 1
ATOM 3167 C CA . ALA B 1 55 ? 25.875 -26.094 -19.484 1 91.88 55 ALA B CA 1
ATOM 3168 C C . ALA B 1 55 ? 27.109 -26.938 -19.766 1 91.88 55 ALA B C 1
ATOM 3170 O O . ALA B 1 55 ? 28.125 -26.453 -20.281 1 91.88 55 ALA B O 1
ATOM 3171 N N . ILE B 1 56 ? 27.047 -28.234 -19.484 1 94.38 56 ILE B N 1
ATOM 3172 C CA . ILE B 1 56 ? 28.172 -29.156 -19.625 1 94.38 56 ILE B CA 1
ATOM 3173 C C . ILE B 1 56 ? 28.453 -29.391 -21.109 1 94.38 56 ILE B C 1
ATOM 3175 O O . ILE B 1 56 ? 29.625 -29.422 -21.531 1 94.38 56 ILE B O 1
ATOM 3179 N N . ARG B 1 57 ? 27.406 -29.531 -21.875 1 90.75 57 ARG B N 1
ATOM 3180 C CA . ARG B 1 57 ? 27.562 -29.703 -23.312 1 90.75 57 ARG B CA 1
ATOM 3181 C C . ARG B 1 57 ? 28.266 -28.5 -23.938 1 90.75 57 ARG B C 1
ATOM 3183 O O . ARG B 1 57 ? 29.125 -28.641 -24.797 1 90.75 57 ARG B O 1
ATOM 3190 N N . MET B 1 58 ? 27.859 -27.359 -23.516 1 89.12 58 MET B N 1
ATOM 3191 C CA . MET B 1 58 ? 28.484 -26.141 -24 1 89.12 58 MET B CA 1
ATOM 3192 C C . MET B 1 58 ? 29.969 -26.094 -23.641 1 89.12 58 MET B C 1
ATOM 3194 O O . MET B 1 58 ? 30.797 -25.688 -24.453 1 89.12 58 MET B O 1
ATOM 3198 N N . ALA B 1 59 ? 30.312 -26.484 -22.453 1 91.94 59 ALA B N 1
ATOM 3199 C CA . ALA B 1 59 ? 31.688 -26.5 -21.969 1 91.94 59 ALA B CA 1
ATOM 3200 C C . ALA B 1 59 ? 32.531 -27.531 -22.719 1 91.94 59 ALA B C 1
ATOM 3202 O O . ALA B 1 59 ? 33.75 -27.359 -22.891 1 91.94 59 ALA B O 1
ATOM 3203 N N . GLY B 1 60 ? 31.859 -28.625 -23.141 1 93.06 60 GLY B N 1
ATOM 3204 C CA . GLY B 1 60 ? 32.562 -29.688 -23.844 1 93.06 60 GLY B CA 1
ATOM 3205 C C . GLY B 1 60 ? 33.656 -30.328 -23 1 93.06 60 GLY B C 1
ATOM 3206 O O . GLY B 1 60 ? 33.438 -30.609 -21.812 1 93.06 60 GLY B O 1
ATOM 3207 N N . ASN B 1 61 ? 34.719 -30.516 -23.672 1 93.69 61 ASN B N 1
ATOM 3208 C CA . ASN B 1 61 ? 35.844 -31.188 -23 1 93.69 61 ASN B CA 1
ATOM 3209 C C . ASN B 1 61 ? 36.469 -30.328 -21.906 1 93.69 61 ASN B C 1
ATOM 3211 O O . ASN B 1 61 ? 37.094 -30.828 -20.984 1 93.69 61 ASN B O 1
ATOM 3215 N N . GLU B 1 62 ? 36.188 -29.109 -22.016 1 94 62 GLU B N 1
ATOM 3216 C CA . GLU B 1 62 ? 36.75 -28.188 -21.031 1 94 62 GLU B CA 1
ATOM 3217 C C . GLU B 1 62 ? 36.062 -28.328 -19.672 1 94 62 GLU B C 1
ATOM 3219 O O . GLU B 1 62 ? 36.562 -27.797 -18.672 1 94 62 GLU B O 1
ATOM 3224 N N . ALA B 1 63 ? 35.031 -29.125 -19.656 1 95.94 63 ALA B N 1
ATOM 3225 C CA . ALA B 1 63 ? 34.312 -29.344 -18.391 1 95.94 63 ALA B CA 1
ATOM 3226 C C . ALA B 1 63 ? 35.188 -30.094 -17.406 1 95.94 63 ALA B C 1
ATOM 3228 O O . ALA B 1 63 ? 35 -30 -16.188 1 95.94 63 ALA B O 1
ATOM 3229 N N . ASN B 1 64 ? 36.125 -30.797 -17.984 1 96.5 64 ASN B N 1
ATOM 3230 C CA . ASN B 1 64 ? 37.031 -31.562 -17.125 1 96.5 64 ASN B CA 1
ATOM 3231 C C . ASN B 1 64 ? 37.812 -30.656 -16.172 1 96.5 64 ASN B C 1
ATOM 3233 O O . ASN B 1 64 ? 38.531 -29.75 -16.625 1 96.5 64 ASN B O 1
ATOM 3237 N N . GLY B 1 65 ? 37.594 -30.922 -14.891 1 96.62 65 GLY B N 1
ATOM 3238 C CA . GLY B 1 65 ? 38.312 -30.156 -13.875 1 96.62 65 GLY B CA 1
ATOM 3239 C C . GLY B 1 65 ? 37.594 -28.844 -13.523 1 96.62 65 GLY B C 1
ATOM 3240 O O . GLY B 1 65 ? 38.125 -28.047 -12.734 1 96.62 65 GLY B O 1
ATOM 3241 N N . ALA B 1 66 ? 36.469 -28.609 -14.047 1 96.69 66 ALA B N 1
ATOM 3242 C CA . ALA B 1 66 ? 35.75 -27.344 -13.859 1 96.69 66 ALA B CA 1
ATOM 3243 C C . ALA B 1 66 ? 34.812 -27.422 -12.664 1 96.69 66 ALA B C 1
ATOM 3245 O O . ALA B 1 66 ? 34.656 -28.484 -12.047 1 96.69 66 ALA B O 1
ATOM 3246 N N . ASP B 1 67 ? 34.281 -26.219 -12.289 1 97.5 67 ASP B N 1
ATOM 3247 C CA . ASP B 1 67 ? 33.219 -26.109 -11.289 1 97.5 67 ASP B CA 1
ATOM 3248 C C . ASP B 1 67 ? 31.844 -25.953 -11.953 1 97.5 67 ASP B C 1
ATOM 3250 O O . ASP B 1 67 ? 31.703 -25.234 -12.953 1 97.5 67 ASP B O 1
ATOM 3254 N N . LEU B 1 68 ? 30.891 -26.625 -11.336 1 97.81 68 LEU B N 1
ATOM 3255 C CA . LEU B 1 68 ? 29.516 -26.5 -11.805 1 97.81 68 LEU B CA 1
ATOM 3256 C C . LEU B 1 68 ? 28.641 -25.828 -10.75 1 97.81 68 LEU B C 1
ATOM 3258 O O . LEU B 1 68 ? 28.609 -26.266 -9.594 1 97.81 68 LEU B O 1
ATOM 3262 N N . TYR B 1 69 ? 28.078 -24.75 -11.117 1 97.38 69 TYR B N 1
ATOM 3263 C CA . TYR B 1 69 ? 27.062 -24.094 -10.289 1 97.38 69 TYR B CA 1
ATOM 3264 C C . TYR B 1 69 ? 25.656 -24.438 -10.773 1 97.38 69 TYR B C 1
ATOM 3266 O O . TYR B 1 69 ? 25.344 -24.234 -11.945 1 97.38 69 TYR B O 1
ATOM 3274 N N . VAL B 1 70 ? 24.844 -24.938 -9.875 1 96.94 70 VAL B N 1
ATOM 3275 C CA . VAL B 1 70 ? 23.484 -25.312 -10.266 1 96.94 70 VAL B CA 1
ATOM 3276 C C . VAL B 1 70 ? 22.5 -24.875 -9.195 1 96.94 70 VAL B C 1
ATOM 3278 O O . VAL B 1 70 ? 22.797 -24.938 -8 1 96.94 70 VAL B O 1
ATOM 3281 N N . THR B 1 71 ? 21.297 -24.453 -9.648 1 96.19 71 THR B N 1
ATOM 3282 C CA . THR B 1 71 ? 20.375 -23.781 -8.75 1 96.19 71 THR B CA 1
ATOM 3283 C C . THR B 1 71 ? 19.531 -24.781 -7.977 1 96.19 71 THR B C 1
ATOM 3285 O O . THR B 1 71 ? 18.891 -24.438 -6.977 1 96.19 71 THR B O 1
ATOM 3288 N N . LEU B 1 72 ? 19.5 -26.016 -8.398 1 95 72 LEU B N 1
ATOM 3289 C CA . LEU B 1 72 ? 18.75 -27.094 -7.773 1 95 72 LEU B CA 1
ATOM 3290 C C . LEU B 1 72 ? 19.531 -28.391 -7.805 1 95 72 LEU B C 1
ATOM 3292 O O . LEU B 1 72 ? 20.25 -28.672 -8.773 1 95 72 LEU B O 1
ATOM 3296 N N . GLU B 1 73 ? 19.406 -29.234 -6.816 1 94.38 73 GLU B N 1
ATOM 3297 C CA . GLU B 1 73 ? 20.094 -30.516 -6.734 1 94.38 73 GLU B CA 1
ATOM 3298 C C . GLU B 1 73 ? 19.891 -31.328 -8 1 94.38 73 GLU B C 1
ATOM 3300 O O . GLU B 1 73 ? 18.766 -31.562 -8.43 1 94.38 73 GLU B O 1
ATOM 3305 N N . PRO B 1 74 ? 20.953 -31.75 -8.594 1 93.19 74 PRO B N 1
ATOM 3306 C CA . PRO B 1 74 ? 20.844 -32.562 -9.797 1 93.19 74 PRO B CA 1
ATOM 3307 C C . PRO B 1 74 ? 20.094 -33.875 -9.547 1 93.19 74 PRO B C 1
ATOM 3309 O O . PRO B 1 74 ? 20.266 -34.5 -8.492 1 93.19 74 PRO B O 1
ATOM 3312 N N . CYS B 1 75 ? 19.312 -34.25 -10.492 1 88.81 75 CYS B N 1
ATOM 3313 C CA . CYS B 1 75 ? 18.531 -35.469 -10.367 1 88.81 75 CYS B CA 1
ATOM 3314 C C . CYS B 1 75 ? 19.438 -36.719 -10.453 1 88.81 75 CYS B C 1
ATOM 3316 O O . CYS B 1 75 ? 20.422 -36.719 -11.195 1 88.81 75 CYS B O 1
ATOM 3318 N N . SER B 1 76 ? 19.062 -37.75 -9.664 1 86.75 76 SER B N 1
ATOM 3319 C CA . SER B 1 76 ? 19.875 -38.969 -9.602 1 86.75 76 SER B CA 1
ATOM 3320 C C . SER B 1 76 ? 19.109 -40.156 -10.148 1 86.75 76 SER B C 1
ATOM 3322 O O . SER B 1 76 ? 19.656 -41.281 -10.195 1 86.75 76 SER B O 1
ATOM 3324 N N . HIS B 1 77 ? 17.922 -39.938 -10.492 1 79.38 77 HIS B N 1
ATOM 3325 C CA . HIS B 1 77 ? 17.094 -41.031 -10.969 1 79.38 77 HIS B CA 1
ATOM 3326 C C . HIS B 1 77 ? 16.797 -40.906 -12.453 1 79.38 77 HIS B C 1
ATOM 3328 O O . HIS B 1 77 ? 16.812 -39.781 -12.992 1 79.38 77 HIS B O 1
ATOM 3334 N N . PHE B 1 78 ? 16.547 -42 -13.008 1 71.56 78 PHE B N 1
ATOM 3335 C CA . PHE B 1 78 ? 16.203 -42.031 -14.43 1 71.56 78 PHE B CA 1
ATOM 3336 C C . PHE B 1 78 ? 14.734 -41.656 -14.633 1 71.56 78 PHE B C 1
ATOM 3338 O O . PHE B 1 78 ? 13.836 -42.281 -14.062 1 71.56 78 PHE B O 1
ATOM 3345 N N . GLY B 1 79 ? 14.523 -40.625 -15.227 1 67.81 79 GLY B N 1
ATOM 3346 C CA . GLY B 1 79 ? 13.188 -40.25 -15.648 1 67.81 79 GLY B CA 1
ATOM 3347 C C . GLY B 1 79 ? 13.023 -40.188 -17.156 1 67.81 79 GLY B C 1
ATOM 3348 O O . GLY B 1 79 ? 13.328 -41.188 -17.844 1 67.81 79 GLY B O 1
ATOM 3349 N N . LYS B 1 80 ? 12.539 -39.156 -17.719 1 71.75 80 LYS B N 1
ATOM 3350 C CA . LYS B 1 80 ? 12.414 -39 -19.156 1 71.75 80 LYS B CA 1
ATOM 3351 C C . LYS B 1 80 ? 13.789 -38.812 -19.812 1 71.75 80 LYS B C 1
ATOM 3353 O O . LYS B 1 80 ? 13.977 -39.188 -20.969 1 71.75 80 LYS B O 1
ATOM 3358 N N . THR B 1 81 ? 14.719 -38.312 -19.031 1 72.62 81 THR B N 1
ATOM 3359 C CA . THR B 1 81 ? 16.109 -38.125 -19.422 1 72.62 81 THR B CA 1
ATOM 3360 C C . THR B 1 81 ? 17.047 -38.812 -18.422 1 72.62 81 THR B C 1
ATOM 3362 O O . THR B 1 81 ? 16.656 -39.062 -17.281 1 72.62 81 THR B O 1
ATOM 3365 N N . PRO B 1 82 ? 18.141 -39.219 -18.922 1 79.56 82 PRO B N 1
ATOM 3366 C CA . PRO B 1 82 ? 19.109 -39.75 -17.969 1 79.56 82 PRO B CA 1
ATOM 3367 C C . PRO B 1 82 ? 19.438 -38.781 -16.844 1 79.56 82 PRO B C 1
ATOM 3369 O O . PRO B 1 82 ? 19.25 -37.562 -16.984 1 79.56 82 PRO B O 1
ATOM 3372 N N . PRO B 1 83 ? 19.828 -39.406 -15.773 1 87.19 83 PRO B N 1
ATOM 3373 C CA . PRO B 1 83 ? 20.109 -38.531 -14.617 1 87.19 83 PRO B CA 1
ATOM 3374 C C . PRO B 1 83 ? 21.25 -37.562 -14.875 1 87.19 83 PRO B C 1
ATOM 3376 O O . PRO B 1 83 ? 22.219 -37.906 -15.562 1 87.19 83 PRO B O 1
ATOM 3379 N N . CYS B 1 84 ? 21.078 -36.406 -14.391 1 90.62 84 CYS B N 1
ATOM 3380 C CA . CYS B 1 84 ? 22.078 -35.344 -14.555 1 90.62 84 CYS B CA 1
ATOM 3381 C C . CYS B 1 84 ? 23.359 -35.719 -13.82 1 90.62 84 CYS B C 1
ATOM 3383 O O . CYS B 1 84 ? 24.453 -35.344 -14.258 1 90.62 84 CYS B O 1
ATOM 3385 N N . THR B 1 85 ? 23.281 -36.406 -12.758 1 92.62 85 THR B N 1
ATOM 3386 C CA . THR B 1 85 ? 24.453 -36.781 -11.977 1 92.62 85 THR B CA 1
ATOM 3387 C C . THR B 1 85 ? 25.391 -37.656 -12.805 1 92.62 85 THR B C 1
ATOM 3389 O O . THR B 1 85 ? 26.625 -37.531 -12.703 1 92.62 85 THR B O 1
ATOM 3392 N N . ALA B 1 86 ? 24.844 -38.5 -13.562 1 91 86 ALA B N 1
ATOM 3393 C CA . ALA B 1 86 ? 25.656 -39.375 -14.414 1 91 86 ALA B CA 1
ATOM 3394 C C . ALA B 1 86 ? 26.484 -38.531 -15.391 1 91 86 ALA B C 1
ATOM 3396 O O . ALA B 1 86 ? 27.672 -38.781 -15.578 1 91 86 ALA B O 1
ATOM 3397 N N . LEU B 1 87 ? 25.812 -37.625 -15.969 1 92.31 87 LEU B N 1
ATOM 3398 C CA . LEU B 1 87 ? 26.5 -36.75 -16.922 1 92.31 87 LEU B CA 1
ATOM 3399 C C . LEU B 1 87 ? 27.578 -35.938 -16.219 1 92.31 87 LEU B C 1
ATOM 3401 O O . LEU B 1 87 ? 28.672 -35.719 -16.766 1 92.31 87 LEU B O 1
ATOM 3405 N N . ILE B 1 88 ? 27.266 -35.438 -15.062 1 95.56 88 ILE B N 1
ATOM 3406 C CA . ILE B 1 88 ? 28.219 -34.656 -14.289 1 95.56 88 ILE B CA 1
ATOM 3407 C C . ILE B 1 88 ? 29.453 -35.5 -13.977 1 95.56 88 ILE B C 1
ATOM 3409 O O . ILE B 1 88 ? 30.594 -35.031 -14.172 1 95.56 88 ILE B O 1
ATOM 3413 N N . CYS B 1 89 ? 29.25 -36.688 -13.586 1 94.25 89 CYS B N 1
ATOM 3414 C CA . CYS B 1 89 ? 30.344 -37.594 -13.266 1 94.25 89 CYS B CA 1
ATOM 3415 C C . CYS B 1 89 ? 31.188 -37.906 -14.492 1 94.25 89 CYS B C 1
ATOM 3417 O O . CYS B 1 89 ? 32.406 -37.875 -14.422 1 94.25 89 CYS B O 1
ATOM 3419 N N . LYS B 1 90 ? 30.547 -38.125 -15.578 1 93.88 90 LYS B N 1
ATOM 3420 C CA . LYS B 1 90 ? 31.234 -38.469 -16.812 1 93.88 90 LYS B CA 1
ATOM 3421 C C . LYS B 1 90 ? 32.031 -37.281 -17.375 1 93.88 90 LYS B C 1
ATOM 3423 O O . LYS B 1 90 ? 33.031 -37.469 -18.047 1 93.88 90 LYS B O 1
ATOM 3428 N N . SER B 1 91 ? 31.656 -36.094 -17.109 1 94.81 91 SER B N 1
ATOM 3429 C CA . SER B 1 91 ? 32.219 -34.875 -17.703 1 94.81 91 SER B CA 1
ATOM 3430 C C . SER B 1 91 ? 33.531 -34.5 -17.062 1 94.81 91 SER B C 1
ATOM 3432 O O . SER B 1 91 ? 34.312 -33.719 -17.609 1 94.81 91 SER B O 1
ATOM 3434 N N . GLY B 1 92 ? 33.812 -35.062 -15.883 1 95.44 92 GLY B N 1
ATOM 3435 C CA . GLY B 1 92 ? 35.062 -34.781 -15.188 1 95.44 92 GLY B CA 1
ATOM 3436 C C . GLY B 1 92 ? 34.969 -33.531 -14.32 1 95.44 92 GLY B C 1
ATOM 3437 O O . GLY B 1 92 ? 36 -33.031 -13.859 1 95.44 92 GLY B O 1
ATOM 3438 N N . ILE B 1 93 ? 33.844 -33 -14.117 1 96.94 93 ILE B N 1
ATOM 3439 C CA . ILE B 1 93 ? 33.656 -31.875 -13.203 1 96.94 93 ILE B CA 1
ATOM 3440 C C . ILE B 1 93 ? 34.219 -32.219 -11.828 1 96.94 93 ILE B C 1
ATOM 3442 O O . ILE B 1 93 ? 34.062 -33.344 -11.336 1 96.94 93 ILE B O 1
ATOM 3446 N N . LYS B 1 94 ? 34.906 -31.25 -11.297 1 97 94 LYS B N 1
ATOM 3447 C CA . LYS B 1 94 ? 35.625 -31.516 -10.055 1 97 94 LYS B CA 1
ATOM 3448 C C . LYS B 1 94 ? 34.781 -31.078 -8.844 1 97 94 LYS B C 1
ATOM 3450 O O . LYS B 1 94 ? 34.906 -31.672 -7.77 1 97 94 LYS B O 1
ATOM 3455 N N . ARG B 1 95 ? 34.031 -30.016 -9.039 1 97.75 95 ARG B N 1
ATOM 3456 C CA . ARG B 1 95 ? 33.281 -29.406 -7.934 1 97.75 95 ARG B CA 1
ATOM 3457 C C . ARG B 1 95 ? 31.906 -28.969 -8.391 1 97.75 95 ARG B C 1
ATOM 3459 O O . ARG B 1 95 ? 31.766 -28.406 -9.477 1 97.75 95 ARG B O 1
ATOM 3466 N N . VAL B 1 96 ? 30.922 -29.281 -7.504 1 97.5 96 VAL B N 1
ATOM 3467 C CA . VAL B 1 96 ? 29.547 -28.859 -7.781 1 97.5 96 VAL B CA 1
ATOM 3468 C C . VAL B 1 96 ? 29.031 -28 -6.629 1 97.5 96 VAL B C 1
ATOM 3470 O O . VAL B 1 96 ? 29.094 -28.406 -5.465 1 97.5 96 VAL B O 1
ATOM 3473 N N . VAL B 1 97 ? 28.562 -26.812 -6.965 1 97.44 97 VAL B N 1
ATOM 3474 C CA . VAL B 1 97 ? 27.938 -25.906 -6 1 97.44 97 VAL B CA 1
ATOM 3475 C C . VAL B 1 97 ? 26.422 -25.875 -6.238 1 97.44 97 VAL B C 1
ATOM 3477 O O . VAL B 1 97 ? 25.969 -25.469 -7.309 1 97.44 97 VAL B O 1
ATOM 3480 N N . ILE B 1 98 ? 25.656 -26.281 -5.27 1 96.75 98 ILE B N 1
ATOM 3481 C CA . ILE B 1 98 ? 24.219 -26.422 -5.383 1 96.75 98 ILE B CA 1
ATOM 3482 C C . ILE B 1 98 ? 23.516 -25.391 -4.504 1 96.75 98 ILE B C 1
ATOM 3484 O O . ILE B 1 98 ? 23.859 -25.234 -3.328 1 96.75 98 ILE B O 1
ATOM 3488 N N . ALA B 1 99 ? 22.531 -24.719 -5.082 1 95.81 99 ALA B N 1
ATOM 3489 C CA . ALA B 1 99 ? 21.844 -23.688 -4.309 1 95.81 99 ALA B CA 1
ATOM 3490 C C . ALA B 1 99 ? 20.875 -24.312 -3.305 1 95.81 99 ALA B C 1
ATOM 3492 O O . ALA B 1 99 ? 20.953 -24.047 -2.104 1 95.81 99 ALA B O 1
ATOM 3493 N N . VAL B 1 100 ? 19.969 -25.172 -3.801 1 94.5 100 VAL B N 1
ATOM 3494 C CA . VAL B 1 100 ? 18.953 -25.734 -2.93 1 94.5 100 VAL B CA 1
ATOM 3495 C C . VAL B 1 100 ? 18.766 -27.219 -3.236 1 94.5 100 VAL B C 1
ATOM 3497 O O . VAL B 1 100 ? 19 -27.672 -4.363 1 94.5 100 VAL B O 1
ATOM 3500 N N . LEU B 1 101 ? 18.328 -27.969 -2.223 1 92 101 LEU B N 1
ATOM 3501 C CA . LEU B 1 101 ? 18.109 -29.406 -2.348 1 92 101 LEU B CA 1
ATOM 3502 C C . LEU B 1 101 ? 16.75 -29.703 -2.973 1 92 101 LEU B C 1
ATOM 3504 O O . LEU B 1 101 ? 15.875 -28.828 -2.996 1 92 101 LEU B O 1
ATOM 3508 N N . ASP B 1 102 ? 16.703 -30.891 -3.471 1 86.19 102 ASP B N 1
ATOM 3509 C CA . ASP B 1 102 ? 15.406 -31.344 -3.982 1 86.19 102 ASP B CA 1
ATOM 3510 C C . ASP B 1 102 ? 14.344 -31.328 -2.887 1 86.19 102 ASP B C 1
ATOM 3512 O O . ASP B 1 102 ? 14.617 -31.703 -1.747 1 86.19 102 ASP B O 1
ATOM 3516 N N . PRO B 1 103 ? 13.18 -30.844 -3.262 1 81.38 103 PRO B N 1
ATOM 3517 C CA . PRO B 1 103 ? 12.141 -30.75 -2.234 1 81.38 103 PRO B CA 1
ATOM 3518 C C . PRO B 1 103 ? 11.562 -32.125 -1.865 1 81.38 103 PRO B C 1
ATOM 3520 O O . PRO B 1 103 ? 10.93 -32.25 -0.814 1 81.38 103 PRO B O 1
ATOM 3523 N N . ASN B 1 104 ? 11.633 -33.094 -2.77 1 79.69 104 ASN B N 1
ATOM 3524 C CA . ASN B 1 104 ? 11.188 -34.438 -2.471 1 79.69 104 ASN B CA 1
ATOM 3525 C C . ASN B 1 104 ? 12.102 -35.125 -1.459 1 79.69 104 ASN B C 1
ATOM 3527 O O . ASN B 1 104 ? 13.266 -35.375 -1.755 1 79.69 104 ASN B O 1
ATOM 3531 N N . PRO B 1 105 ? 11.5 -35.375 -0.317 1 78.38 105 PRO B N 1
ATOM 3532 C CA . PRO B 1 105 ? 12.336 -35.969 0.735 1 78.38 105 PRO B CA 1
ATOM 3533 C C . PRO B 1 105 ? 13.016 -37.25 0.291 1 78.38 105 PRO B C 1
ATOM 3535 O O . PRO B 1 105 ? 14.109 -37.562 0.773 1 78.38 105 PRO B O 1
ATOM 3538 N N . LEU B 1 106 ? 12.414 -37.969 -0.65 1 76 106 LEU B N 1
ATOM 3539 C CA . LEU B 1 106 ? 12.977 -39.219 -1.127 1 76 106 LEU B CA 1
ATOM 3540 C C . LEU B 1 106 ? 14.141 -38.969 -2.084 1 76 106 LEU B C 1
ATOM 3542 O O . LEU B 1 106 ? 15.031 -39.812 -2.223 1 76 106 LEU B O 1
ATOM 3546 N N . ALA B 1 107 ? 14.109 -37.844 -2.639 1 78.75 107 ALA B N 1
ATOM 3547 C CA . ALA B 1 107 ? 15.117 -37.531 -3.648 1 78.75 107 ALA B CA 1
ATOM 3548 C C . ALA B 1 107 ? 16.203 -36.625 -3.076 1 78.75 107 ALA B C 1
ATOM 3550 O O . ALA B 1 107 ? 17.328 -36.594 -3.578 1 78.75 107 ALA B O 1
ATOM 3551 N N . ALA B 1 108 ? 15.828 -36 -1.994 1 86.12 108 ALA B N 1
ATOM 3552 C CA . ALA B 1 108 ? 16.719 -35 -1.419 1 86.12 108 ALA B CA 1
ATOM 3553 C C . ALA B 1 108 ? 18.031 -35.656 -0.953 1 86.12 108 ALA B C 1
ATOM 3555 O O . ALA B 1 108 ? 18.016 -36.625 -0.209 1 86.12 108 ALA B O 1
ATOM 3556 N N . GLY B 1 109 ? 19.109 -35.156 -1.513 1 88.31 109 GLY B N 1
ATOM 3557 C CA . GLY B 1 109 ? 20.422 -35.594 -1.076 1 88.31 109 GLY B CA 1
ATOM 3558 C C . GLY B 1 109 ? 20.969 -36.75 -1.898 1 88.31 109 GLY B C 1
ATOM 3559 O O . GLY B 1 109 ? 22.156 -37.031 -1.859 1 88.31 109 GLY B O 1
ATOM 3560 N N . GLN B 1 110 ? 20.172 -37.375 -2.574 1 88.5 110 GLN B N 1
ATOM 3561 C CA . GLN B 1 110 ? 20.609 -38.531 -3.34 1 88.5 110 GLN B CA 1
ATOM 3562 C C . GLN B 1 110 ? 21.578 -38.125 -4.449 1 88.5 110 GLN B C 1
ATOM 3564 O O . GLN B 1 110 ? 22.578 -38.812 -4.68 1 88.5 110 GLN B O 1
ATOM 3569 N N . GLY B 1 111 ? 21.219 -37.094 -5.078 1 90.44 111 GLY B N 1
ATOM 3570 C CA . GLY B 1 111 ? 22.125 -36.594 -6.094 1 90.44 111 GLY B CA 1
ATOM 3571 C C . GLY B 1 111 ? 23.484 -36.188 -5.531 1 90.44 111 GLY B C 1
ATOM 3572 O O . GLY B 1 111 ? 24.516 -36.5 -6.129 1 90.44 111 GLY B O 1
ATOM 3573 N N . ILE B 1 112 ? 23.453 -35.625 -4.469 1 93.12 112 ILE B N 1
ATOM 3574 C CA . ILE B 1 112 ? 24.672 -35.219 -3.791 1 93.12 112 ILE B CA 1
ATOM 3575 C C . ILE B 1 112 ? 25.516 -36.438 -3.416 1 93.12 112 ILE B C 1
ATOM 3577 O O . ILE B 1 112 ? 26.734 -36.438 -3.639 1 93.12 112 ILE B O 1
ATOM 3581 N N . ALA B 1 113 ? 24.828 -37.375 -2.859 1 93.25 113 ALA B N 1
ATOM 3582 C CA . ALA B 1 113 ? 25.516 -38.594 -2.457 1 93.25 113 ALA B CA 1
ATOM 3583 C C . ALA B 1 113 ? 26.188 -39.281 -3.648 1 93.25 113 ALA B C 1
ATOM 3585 O O . ALA B 1 113 ? 27.328 -39.719 -3.539 1 93.25 113 ALA B O 1
ATOM 3586 N N . GLN B 1 114 ? 25.531 -39.281 -4.695 1 93.12 114 GLN B N 1
ATOM 3587 C CA . GLN B 1 114 ? 26.094 -39.875 -5.906 1 93.12 114 GLN B CA 1
ATOM 3588 C C . GLN B 1 114 ? 27.312 -39.125 -6.391 1 93.12 114 GLN B C 1
ATOM 3590 O O . GLN B 1 114 ? 28.312 -39.719 -6.781 1 93.12 114 GLN B O 1
ATOM 3595 N N . LEU B 1 115 ? 27.25 -37.844 -6.363 1 95.25 115 LEU B N 1
ATOM 3596 C CA . LEU B 1 115 ? 28.359 -37 -6.793 1 95.25 115 LEU B CA 1
ATOM 3597 C C . LEU B 1 115 ? 29.562 -37.188 -5.879 1 95.25 115 LEU B C 1
ATOM 3599 O O . LEU B 1 115 ? 30.688 -37.344 -6.355 1 95.25 115 LEU B O 1
ATOM 3603 N N . LYS B 1 116 ? 29.297 -37.219 -4.609 1 95.62 116 LYS B N 1
ATOM 3604 C CA . LYS B 1 116 ? 30.375 -37.375 -3.643 1 95.62 116 LYS B CA 1
ATOM 3605 C C . LYS B 1 116 ? 31.031 -38.75 -3.801 1 95.62 116 LYS B C 1
ATOM 3607 O O . LYS B 1 116 ? 32.25 -38.875 -3.695 1 95.62 116 LYS B O 1
ATOM 3612 N N . ARG B 1 117 ? 30.25 -39.75 -4.031 1 94.44 117 ARG B N 1
ATOM 3613 C CA . ARG B 1 117 ? 30.781 -41.094 -4.246 1 94.44 117 ARG B CA 1
ATOM 3614 C C . ARG B 1 117 ? 31.703 -41.156 -5.461 1 94.44 117 ARG B C 1
ATOM 3616 O O . ARG B 1 117 ? 32.656 -41.938 -5.504 1 94.44 117 ARG B O 1
ATOM 3623 N N . ALA B 1 118 ? 31.406 -40.344 -6.359 1 94.19 118 ALA B N 1
ATOM 3624 C CA . ALA B 1 118 ? 32.219 -40.281 -7.578 1 94.19 118 ALA B CA 1
ATOM 3625 C C . ALA B 1 118 ? 33.438 -39.406 -7.379 1 94.19 118 ALA B C 1
ATOM 3627 O O . ALA B 1 118 ? 34.219 -39.188 -8.32 1 94.19 118 ALA B O 1
ATOM 3628 N N . GLY B 1 119 ? 33.625 -38.875 -6.203 1 95.56 119 GLY B N 1
ATOM 3629 C CA . GLY B 1 119 ? 34.812 -38.094 -5.887 1 95.56 119 GLY B CA 1
ATOM 3630 C C . GLY B 1 119 ? 34.688 -36.625 -6.195 1 95.56 119 GLY B C 1
ATOM 3631 O O . GLY B 1 119 ? 35.688 -35.875 -6.25 1 95.56 119 GLY B O 1
ATOM 3632 N N . ILE B 1 120 ? 33.531 -36.188 -6.438 1 97.06 120 ILE B N 1
ATOM 3633 C CA . ILE B 1 120 ? 33.281 -34.781 -6.773 1 97.06 120 ILE B CA 1
ATOM 3634 C C . ILE B 1 120 ? 33 -33.969 -5.496 1 97.06 120 ILE B C 1
ATOM 3636 O O . ILE B 1 120 ? 32.25 -34.438 -4.621 1 97.06 120 ILE B O 1
ATOM 3640 N N . GLU B 1 121 ? 33.625 -32.844 -5.355 1 97.44 121 GLU B N 1
ATOM 3641 C CA . GLU B 1 121 ? 33.344 -31.953 -4.23 1 97.44 121 GLU B CA 1
ATOM 3642 C C . GLU B 1 121 ? 31.984 -31.281 -4.375 1 97.44 121 GLU B C 1
ATOM 3644 O O . GLU B 1 121 ? 31.641 -30.797 -5.453 1 97.44 121 GLU B O 1
ATOM 3649 N N . VAL B 1 122 ? 31.234 -31.297 -3.246 1 97.31 122 VAL B N 1
ATOM 3650 C CA . VAL B 1 122 ? 29.891 -30.719 -3.328 1 97.31 122 VAL B CA 1
ATOM 3651 C C . VAL B 1 122 ? 29.719 -29.672 -2.225 1 97.31 122 VAL B C 1
ATOM 3653 O O . VAL B 1 122 ? 30.031 -29.938 -1.061 1 97.31 122 VAL B O 1
ATOM 3656 N N . GLU B 1 123 ? 29.312 -28.531 -2.594 1 96.62 123 GLU B N 1
ATOM 3657 C CA . GLU B 1 123 ? 28.922 -27.484 -1.674 1 96.62 123 GLU B CA 1
ATOM 3658 C C . GLU B 1 123 ? 27.453 -27.094 -1.871 1 96.62 123 GLU B C 1
ATOM 3660 O O . GLU B 1 123 ? 26.984 -26.969 -3.006 1 96.62 123 GLU B O 1
ATOM 3665 N N . VAL B 1 124 ? 26.719 -26.906 -0.716 1 95.75 124 VAL B N 1
ATOM 3666 C CA . VAL B 1 124 ? 25.297 -26.641 -0.8 1 95.75 124 VAL B CA 1
ATOM 3667 C C . VAL B 1 124 ? 24.969 -25.344 -0.053 1 95.75 124 VAL B C 1
ATOM 3669 O O . VAL B 1 124 ? 25.516 -25.094 1.02 1 95.75 124 VAL B O 1
ATOM 3672 N N . GLY B 1 125 ? 24.125 -24.5 -0.736 1 95.38 125 GLY B N 1
ATOM 3673 C CA . GLY B 1 125 ? 23.562 -23.422 0.061 1 95.38 125 GLY B CA 1
ATOM 3674 C C . GLY B 1 125 ? 23.828 -22.047 -0.514 1 95.38 125 GLY B C 1
ATOM 3675 O O . GLY B 1 125 ? 23.25 -21.047 -0.069 1 95.38 125 GLY B O 1
ATOM 3676 N N . VAL B 1 126 ? 24.781 -22.031 -1.47 1 94.69 126 VAL B N 1
ATOM 3677 C CA . VAL B 1 126 ? 25.078 -20.734 -2.094 1 94.69 126 VAL B CA 1
ATOM 3678 C C . VAL B 1 126 ? 23.875 -20.281 -2.916 1 94.69 126 VAL B C 1
ATOM 3680 O O . VAL B 1 126 ? 23.5 -20.922 -3.887 1 94.69 126 VAL B O 1
ATOM 3683 N N . GLY B 1 127 ? 23.234 -19.125 -2.504 1 94.12 127 GLY B N 1
ATOM 3684 C CA . GLY B 1 127 ? 22.062 -18.625 -3.199 1 94.12 127 GLY B CA 1
ATOM 3685 C C . GLY B 1 127 ? 20.781 -19.375 -2.834 1 94.12 127 GLY B C 1
ATOM 3686 O O . GLY B 1 127 ? 19.828 -19.391 -3.613 1 94.12 127 GLY B O 1
ATOM 3687 N N . LYS B 1 128 ? 20.828 -19.969 -1.707 1 94.44 128 LYS B N 1
ATOM 3688 C CA . LYS B 1 128 ? 19.766 -20.859 -1.274 1 94.44 128 LYS B CA 1
ATOM 3689 C C . LYS B 1 128 ? 18.422 -20.141 -1.234 1 94.44 128 LYS B C 1
ATOM 3691 O O . LYS B 1 128 ? 17.422 -20.625 -1.776 1 94.44 128 LYS B O 1
ATOM 3696 N N . GLU B 1 129 ? 18.328 -18.969 -0.684 1 92.5 129 GLU B N 1
ATOM 3697 C CA . GLU B 1 129 ? 17.062 -18.234 -0.504 1 92.5 129 GLU B CA 1
ATOM 3698 C C . GLU B 1 129 ? 16.438 -17.875 -1.849 1 92.5 129 GLU B C 1
ATOM 3700 O O . GLU B 1 129 ? 15.242 -18.078 -2.057 1 92.5 129 GLU B O 1
ATOM 3705 N N . ASP B 1 130 ? 17.234 -17.391 -2.686 1 92 130 ASP B N 1
ATOM 3706 C CA . ASP B 1 130 ? 16.75 -17.016 -4.012 1 92 130 ASP B CA 1
ATOM 3707 C C . ASP B 1 130 ? 16.266 -18.234 -4.789 1 92 130 ASP B C 1
ATOM 3709 O O . ASP B 1 130 ? 15.219 -18.188 -5.434 1 92 130 ASP B O 1
ATOM 3713 N N . ALA B 1 131 ? 17.031 -19.281 -4.699 1 92.94 131 ALA B N 1
ATOM 3714 C CA . ALA B 1 131 ? 16.688 -20.516 -5.41 1 92.94 131 ALA B CA 1
ATOM 3715 C C . ALA B 1 131 ? 15.391 -21.109 -4.883 1 92.94 131 ALA B C 1
ATOM 3717 O O . ALA B 1 131 ? 14.555 -21.578 -5.66 1 92.94 131 ALA B O 1
ATOM 3718 N N . TYR B 1 132 ? 15.273 -21.047 -3.656 1 91.56 132 TYR B N 1
ATOM 3719 C CA . TYR B 1 132 ? 14.047 -21.547 -3.049 1 91.56 132 TYR B CA 1
ATOM 3720 C C . TYR B 1 132 ? 12.852 -20.719 -3.488 1 91.56 132 TYR B C 1
ATOM 3722 O O . TYR B 1 132 ? 11.836 -21.25 -3.93 1 91.56 132 TYR B O 1
ATOM 3730 N N . THR B 1 133 ? 12.961 -19.469 -3.441 1 90.81 133 THR B N 1
ATOM 3731 C CA . THR B 1 133 ? 11.875 -18.547 -3.754 1 90.81 133 THR B CA 1
ATOM 3732 C C . THR B 1 133 ? 11.43 -18.703 -5.203 1 90.81 133 THR B C 1
ATOM 3734 O O . THR B 1 133 ? 10.227 -18.734 -5.492 1 90.81 133 THR B O 1
ATOM 3737 N N . MET B 1 134 ? 12.328 -18.875 -6.062 1 90.31 134 MET B N 1
ATOM 3738 C CA . MET B 1 134 ? 11.984 -18.922 -7.48 1 90.31 134 MET B CA 1
ATOM 3739 C C . MET B 1 134 ? 11.266 -20.234 -7.812 1 90.31 134 MET B C 1
ATOM 3741 O O . MET B 1 134 ? 10.523 -20.297 -8.797 1 90.31 134 MET B O 1
ATOM 3745 N N . ASN B 1 135 ? 11.422 -21.266 -6.965 1 92.88 135 ASN B N 1
ATOM 3746 C CA . ASN B 1 135 ? 10.805 -22.562 -7.242 1 92.88 135 ASN B CA 1
ATOM 3747 C C . ASN B 1 135 ? 9.766 -22.922 -6.191 1 92.88 135 ASN B C 1
ATOM 3749 O O . ASN B 1 135 ? 9.43 -24.109 -6.023 1 92.88 135 ASN B O 1
ATOM 3753 N N . GLU B 1 136 ? 9.25 -21.969 -5.562 1 93.88 136 GLU B N 1
ATOM 3754 C CA . GLU B 1 136 ? 8.227 -22.188 -4.547 1 93.88 136 GLU B CA 1
ATOM 3755 C C . GLU B 1 136 ? 7.023 -22.938 -5.129 1 93.88 136 GLU B C 1
ATOM 3757 O O . GLU B 1 136 ? 6.504 -23.859 -4.508 1 93.88 136 GLU B O 1
ATOM 3762 N N . PRO B 1 137 ? 6.566 -22.531 -6.285 1 94.44 137 PRO B N 1
ATOM 3763 C CA . PRO B 1 137 ? 5.418 -23.25 -6.844 1 94.44 137 PRO B CA 1
ATOM 3764 C C . PRO B 1 137 ? 5.703 -24.75 -7.051 1 94.44 137 PRO B C 1
ATOM 3766 O O . PRO B 1 137 ? 4.855 -25.578 -6.75 1 94.44 137 PRO B O 1
ATOM 3769 N N . PHE B 1 138 ? 6.91 -25.109 -7.469 1 91.94 138 PHE B N 1
ATOM 3770 C CA . PHE B 1 138 ? 7.305 -26.5 -7.672 1 91.94 138 PHE B CA 1
ATOM 3771 C C . PHE B 1 138 ? 7.363 -27.25 -6.344 1 91.94 138 PHE B C 1
ATOM 3773 O O . PHE B 1 138 ? 6.848 -28.359 -6.23 1 91.94 138 PHE B O 1
ATOM 3780 N N . PHE B 1 139 ? 8.016 -26.578 -5.414 1 93.12 139 PHE B N 1
ATOM 3781 C CA . PHE B 1 139 ? 8.148 -27.188 -4.098 1 93.12 139 PHE B CA 1
ATOM 3782 C C . PHE B 1 139 ? 6.773 -27.453 -3.484 1 93.12 139 PHE B C 1
ATOM 3784 O O . PHE B 1 139 ? 6.523 -28.531 -2.955 1 93.12 139 PHE B O 1
ATOM 3791 N N . HIS B 1 140 ? 5.887 -26.531 -3.613 1 94.56 140 HIS B N 1
ATOM 3792 C CA . HIS B 1 140 ? 4.527 -26.688 -3.107 1 94.56 140 HIS B CA 1
ATOM 3793 C C . HIS B 1 140 ? 3.812 -27.828 -3.803 1 94.56 140 HIS B C 1
ATOM 3795 O O . HIS B 1 140 ? 3.219 -28.688 -3.145 1 94.56 140 HIS B O 1
ATOM 3801 N N . PHE B 1 141 ? 3.906 -27.828 -5.074 1 94 141 PHE B N 1
ATOM 3802 C CA . PHE B 1 141 ? 3.211 -28.812 -5.887 1 94 141 PHE B CA 1
ATOM 3803 C C . PHE B 1 141 ? 3.686 -30.234 -5.547 1 94 141 PHE B C 1
ATOM 3805 O O . PHE B 1 141 ? 2.871 -31.141 -5.363 1 94 141 PHE B O 1
ATOM 3812 N N . ILE B 1 142 ? 4.938 -30.406 -5.406 1 90.19 142 ILE B N 1
ATOM 3813 C CA . ILE B 1 142 ? 5.516 -31.719 -5.145 1 90.19 142 ILE B CA 1
ATOM 3814 C C . ILE B 1 142 ? 5.125 -32.188 -3.742 1 90.19 142 ILE B C 1
ATOM 3816 O O . ILE B 1 142 ? 4.895 -33.375 -3.516 1 90.19 142 ILE B O 1
ATOM 3820 N N . GLN B 1 143 ? 5.02 -31.25 -2.877 1 90.69 143 GLN B N 1
ATOM 3821 C CA . GLN B 1 143 ? 4.758 -31.594 -1.48 1 90.69 143 GLN B CA 1
ATOM 3822 C C . GLN B 1 143 ? 3.27 -31.828 -1.242 1 90.69 143 GLN B C 1
ATOM 3824 O O . GLN B 1 143 ? 2.895 -32.656 -0.401 1 90.69 143 GLN B O 1
ATOM 3829 N N . THR B 1 144 ? 2.383 -31.156 -2.033 1 94.12 144 THR B N 1
ATOM 3830 C CA . THR B 1 144 ? 0.968 -31.172 -1.675 1 94.12 144 THR B CA 1
ATOM 3831 C C . THR B 1 144 ? 0.13 -31.781 -2.799 1 94.12 144 THR B C 1
ATOM 3833 O O . THR B 1 144 ? -1.035 -32.125 -2.592 1 94.12 144 THR B O 1
ATOM 3836 N N . ASN B 1 145 ? 0.707 -31.812 -3.967 1 95.12 145 ASN B N 1
ATOM 3837 C CA . ASN B 1 145 ? 0.003 -32.281 -5.16 1 95.12 145 ASN B CA 1
ATOM 3838 C C . ASN B 1 145 ? -1.162 -31.344 -5.512 1 95.12 145 ASN B C 1
ATOM 3840 O O . ASN B 1 145 ? -2.182 -31.797 -6.035 1 95.12 145 ASN B O 1
ATOM 3844 N N . THR B 1 146 ? -1.101 -30.125 -5.062 1 97.69 146 THR B N 1
ATOM 3845 C CA . THR B 1 146 ? -2.045 -29.062 -5.426 1 97.69 146 THR B CA 1
ATOM 3846 C C . THR B 1 146 ? -1.309 -27.844 -5.961 1 97.69 146 THR B C 1
ATOM 3848 O O . THR B 1 146 ? -0.118 -27.656 -5.695 1 97.69 146 THR B O 1
ATOM 3851 N N . PRO B 1 147 ? -2 -27.062 -6.707 1 98.44 147 PRO B N 1
ATOM 3852 C CA . PRO B 1 147 ? -1.328 -25.906 -7.32 1 98.44 147 PRO B CA 1
ATOM 3853 C C . PRO B 1 147 ? -0.917 -24.844 -6.301 1 98.44 147 PRO B C 1
ATOM 3855 O O . PRO B 1 147 ? -1.551 -24.719 -5.25 1 98.44 147 PRO B O 1
ATOM 3858 N N . TYR B 1 148 ? 0.211 -24.172 -6.656 1 97.94 148 TYR B N 1
ATOM 3859 C CA . TYR B 1 148 ? 0.562 -22.922 -6 1 97.94 148 TYR B CA 1
ATOM 3860 C C . TYR B 1 148 ? -0.397 -21.812 -6.406 1 97.94 148 TYR B C 1
ATOM 3862 O O . TYR B 1 148 ? -0.492 -21.469 -7.586 1 97.94 148 TYR B O 1
ATOM 3870 N N . VAL B 1 149 ? -1.115 -21.25 -5.422 1 98.75 149 VAL B N 1
ATOM 3871 C CA . VAL B 1 149 ? -2.195 -20.312 -5.719 1 98.75 149 VAL B CA 1
ATOM 3872 C C . VAL B 1 149 ? -1.726 -18.875 -5.469 1 98.75 149 VAL B C 1
ATOM 3874 O O . VAL B 1 149 ? -1.257 -18.562 -4.375 1 98.75 149 VAL B O 1
ATOM 3877 N N . THR B 1 150 ? -1.808 -18.078 -6.469 1 98.69 150 THR B N 1
ATOM 3878 C CA . THR B 1 150 ? -1.589 -16.641 -6.379 1 98.69 150 THR B CA 1
ATOM 3879 C C . THR B 1 150 ? -2.902 -15.875 -6.535 1 98.69 150 THR B C 1
ATOM 3881 O O . THR B 1 150 ? -3.547 -15.945 -7.582 1 98.69 150 THR B O 1
ATOM 3884 N N . ILE B 1 151 ? -3.309 -15.18 -5.496 1 98.81 151 ILE B N 1
ATOM 3885 C CA . ILE B 1 151 ? -4.441 -14.273 -5.621 1 98.81 151 ILE B CA 1
ATOM 3886 C C . ILE B 1 151 ? -3.967 -12.93 -6.176 1 98.81 151 ILE B C 1
ATOM 3888 O O . ILE B 1 151 ? -3.061 -12.305 -5.613 1 98.81 151 ILE B O 1
ATOM 3892 N N . LYS B 1 152 ? -4.5 -12.57 -7.285 1 98.56 152 LYS B N 1
ATOM 3893 C CA . LYS B 1 152 ? -4.168 -11.281 -7.879 1 98.56 152 LYS B CA 1
ATOM 3894 C C . LYS B 1 152 ? -5.383 -10.359 -7.902 1 98.56 152 LYS B C 1
ATOM 3896 O O . LYS B 1 152 ? -6.484 -10.781 -8.258 1 98.56 152 LYS B O 1
ATOM 3901 N N . SER B 1 153 ? -5.16 -9.117 -7.555 1 97.56 153 SER B N 1
ATOM 3902 C CA . SER B 1 153 ? -6.234 -8.133 -7.652 1 97.56 153 SER B CA 1
ATOM 3903 C C . SER B 1 153 ? -5.68 -6.734 -7.922 1 97.56 153 SER B C 1
ATOM 3905 O O . SER B 1 153 ? -4.5 -6.473 -7.695 1 97.56 153 SER B O 1
ATOM 3907 N N . ALA B 1 154 ? -6.461 -5.938 -8.578 1 97.56 154 ALA B N 1
ATOM 3908 C CA . ALA B 1 154 ? -6.289 -4.488 -8.664 1 97.56 154 ALA B CA 1
ATOM 3909 C C . ALA B 1 154 ? -7.309 -3.764 -7.785 1 97.56 154 ALA B C 1
ATOM 3911 O O . ALA B 1 154 ? -8.5 -4.078 -7.82 1 97.56 154 ALA B O 1
ATOM 3912 N N . ALA B 1 155 ? -6.801 -2.906 -7 1 97.94 155 ALA B N 1
ATOM 3913 C CA . ALA B 1 155 ? -7.715 -2.217 -6.094 1 97.94 155 ALA B CA 1
ATOM 3914 C C . ALA B 1 155 ? -7.34 -0.744 -5.953 1 97.94 155 ALA B C 1
ATOM 3916 O O . ALA B 1 155 ? -6.203 -0.357 -6.227 1 97.94 155 ALA B O 1
ATOM 3917 N N . SER B 1 156 ? -8.352 0.104 -5.617 1 98.19 156 SER B N 1
ATOM 3918 C CA . SER B 1 156 ? -8.094 1.476 -5.191 1 98.19 156 SER B CA 1
ATOM 3919 C C . SER B 1 156 ? -7.344 1.509 -3.865 1 98.19 156 SER B C 1
ATOM 3921 O O . SER B 1 156 ? -7.211 0.483 -3.193 1 98.19 156 SER B O 1
ATOM 3923 N N . LEU B 1 157 ? -6.832 2.639 -3.512 1 98.31 157 LEU B N 1
ATOM 3924 C CA . LEU B 1 157 ? -6.082 2.809 -2.273 1 98.31 157 LEU B CA 1
ATOM 3925 C C . LEU B 1 157 ? -6.898 2.344 -1.072 1 98.31 157 LEU B C 1
ATOM 3927 O O . LEU B 1 157 ? -6.348 1.793 -0.116 1 98.31 157 LEU B O 1
ATOM 3931 N N . ASP B 1 158 ? -8.203 2.533 -1.168 1 97.88 158 ASP B N 1
ATOM 3932 C CA . ASP B 1 158 ? -9.078 2.195 -0.05 1 97.88 158 ASP B CA 1
ATOM 3933 C C . ASP B 1 158 ? -9.641 0.784 -0.201 1 97.88 158 ASP B C 1
ATOM 3935 O O . ASP B 1 158 ? -10.625 0.427 0.455 1 97.88 158 ASP B O 1
ATOM 3939 N N . GLY B 1 159 ? -9.125 -0.081 -1.058 1 97.5 159 GLY B N 1
ATOM 3940 C CA . GLY B 1 159 ? -9.352 -1.517 -1.052 1 97.5 159 GLY B CA 1
ATOM 3941 C C . GLY B 1 159 ? -10.57 -1.93 -1.858 1 97.5 159 GLY B C 1
ATOM 3942 O O . GLY B 1 159 ? -11.18 -2.967 -1.586 1 97.5 159 GLY B O 1
ATOM 3943 N N . LYS B 1 160 ? -10.961 -1.052 -2.82 1 98.06 160 LYS B N 1
ATOM 3944 C CA . LYS B 1 160 ? -12.117 -1.374 -3.65 1 98.06 160 LYS B CA 1
ATOM 3945 C C . LYS B 1 160 ? -11.688 -1.853 -5.031 1 98.06 160 LYS B C 1
ATOM 3947 O O . LYS B 1 160 ? -10.75 -1.31 -5.621 1 98.06 160 LYS B O 1
ATOM 3952 N N . THR B 1 161 ? -12.422 -2.867 -5.559 1 96.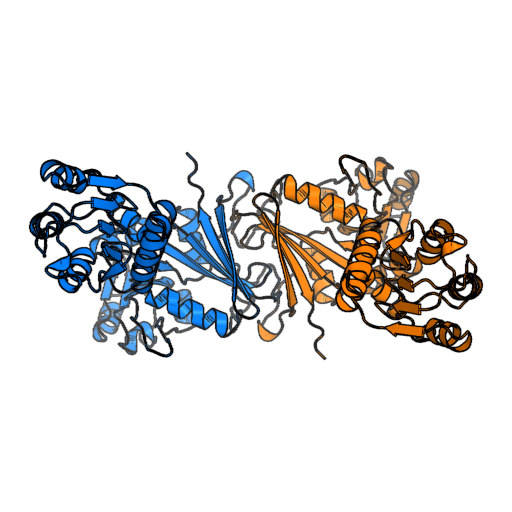88 161 THR B N 1
ATOM 3953 C CA . THR B 1 161 ? -12.086 -3.414 -6.871 1 96.88 161 THR B CA 1
ATOM 3954 C C . THR B 1 161 ? -13.07 -2.918 -7.93 1 96.88 161 THR B C 1
ATOM 3956 O O . THR B 1 161 ? -12.836 -3.094 -9.125 1 96.88 161 THR B O 1
ATOM 3959 N N . ALA B 1 162 ? -14.156 -2.328 -7.535 1 95.81 162 ALA B N 1
ATOM 3960 C CA . ALA B 1 162 ? -15.156 -1.747 -8.422 1 95.81 162 ALA B CA 1
ATOM 3961 C C . ALA B 1 162 ? -16.047 -0.749 -7.68 1 95.81 162 ALA B C 1
ATOM 3963 O O . ALA B 1 162 ? -16.109 -0.766 -6.449 1 95.81 162 ALA B O 1
ATOM 3964 N N . ALA B 1 163 ? -16.656 0.143 -8.422 1 96.56 163 ALA B N 1
ATOM 3965 C CA . ALA B 1 163 ? -17.656 1.059 -7.867 1 96.56 163 ALA B CA 1
ATOM 3966 C C . ALA B 1 163 ? -18.922 0.315 -7.484 1 96.56 163 ALA B C 1
ATOM 3968 O O . ALA B 1 163 ? -19.047 -0.893 -7.703 1 96.56 163 ALA B O 1
ATOM 3969 N N . LYS B 1 164 ? -19.797 0.983 -6.898 1 94.88 164 LYS B N 1
ATOM 3970 C CA . LYS B 1 164 ? -21 0.346 -6.375 1 94.88 164 LYS B CA 1
ATOM 3971 C C . LYS B 1 164 ? -21.844 -0.242 -7.504 1 94.88 164 LYS B C 1
ATOM 3973 O O . LYS B 1 164 ? -22.641 -1.162 -7.281 1 94.88 164 LYS B O 1
ATOM 3978 N N . THR B 1 165 ? -21.672 0.214 -8.758 1 94.12 165 THR B N 1
ATOM 3979 C CA . THR B 1 165 ? -22.422 -0.286 -9.906 1 94.12 165 THR B CA 1
ATOM 3980 C C . THR B 1 165 ? -21.719 -1.49 -10.531 1 94.12 165 THR B C 1
ATOM 3982 O O . THR B 1 165 ? -22.234 -2.105 -11.461 1 94.12 165 THR B O 1
ATOM 3985 N N . GLY B 1 166 ? -20.562 -1.735 -10.055 1 92.56 166 GLY B N 1
ATOM 3986 C CA . GLY B 1 166 ? -19.766 -2.803 -10.648 1 92.56 166 GLY B CA 1
ATOM 3987 C C . GLY B 1 166 ? -18.75 -2.303 -11.656 1 92.56 166 GLY B C 1
ATOM 3988 O O . GLY B 1 166 ? -17.906 -3.066 -12.125 1 92.56 166 GLY B O 1
ATOM 3989 N N . ASP B 1 167 ? -18.812 -0.983 -11.914 1 93.88 167 ASP B N 1
ATOM 3990 C CA . ASP B 1 167 ? -17.828 -0.391 -12.82 1 93.88 167 ASP B CA 1
ATOM 3991 C C . ASP B 1 167 ? -16.406 -0.543 -12.281 1 93.88 167 ASP B C 1
ATOM 3993 O O . ASP B 1 167 ? -16.125 -0.134 -11.148 1 93.88 167 ASP B O 1
ATOM 3997 N N . SER B 1 168 ? -15.531 -1.088 -13.109 1 91.75 168 SER B N 1
ATOM 3998 C CA . SER B 1 168 ? -14.188 -1.374 -12.602 1 91.75 168 SER B CA 1
ATOM 3999 C C . SER B 1 168 ? -13.117 -0.935 -13.594 1 91.75 168 SER B C 1
ATOM 4001 O O . SER B 1 168 ? -11.93 -1.171 -13.375 1 91.75 168 SER B O 1
ATOM 4003 N N . LYS B 1 169 ? -13.484 -0.281 -14.773 1 84.38 169 LYS B N 1
ATOM 4004 C CA . LYS B 1 169 ? -12.531 0.091 -15.812 1 84.38 169 LYS B CA 1
ATOM 4005 C C . LYS B 1 169 ? -12.281 1.597 -15.82 1 84.38 169 LYS B C 1
ATOM 4007 O O . LYS B 1 169 ? -13.219 2.387 -15.945 1 84.38 169 LYS B O 1
ATOM 4012 N N . TRP B 1 170 ? -10.992 1.893 -15.711 1 85.75 170 TRP B N 1
ATOM 4013 C CA . TRP B 1 170 ? -9.82 1.142 -15.289 1 85.75 170 TRP B CA 1
ATOM 4014 C C . TRP B 1 170 ? -9.297 1.654 -13.945 1 85.75 170 TRP B C 1
ATOM 4016 O O . TRP B 1 170 ? -9.094 2.857 -13.773 1 85.75 170 TRP B O 1
ATOM 4026 N N . ILE B 1 171 ? -9.117 0.703 -13.086 1 93.31 171 ILE B N 1
ATOM 4027 C CA . ILE B 1 171 ? -8.609 1.079 -11.773 1 93.31 171 ILE B CA 1
ATOM 4028 C C . ILE B 1 171 ? -7.109 1.351 -11.859 1 93.31 171 ILE B C 1
ATOM 4030 O O . ILE B 1 171 ? -6.637 2.408 -11.438 1 93.31 171 ILE B O 1
ATOM 4034 N N . THR B 1 172 ? -6.375 0.437 -12.484 1 95.88 172 THR B N 1
ATOM 4035 C CA . THR B 1 172 ? -4.918 0.533 -12.469 1 95.88 172 THR B CA 1
ATOM 4036 C C . THR B 1 172 ? -4.391 1.013 -13.82 1 95.88 172 THR B C 1
ATOM 4038 O O . THR B 1 172 ? -5.137 1.074 -14.797 1 95.88 172 THR B O 1
ATOM 4041 N N . SER B 1 173 ? -3.123 1.348 -13.953 1 96.12 173 SER B N 1
ATOM 4042 C CA . SER B 1 173 ? -2.459 1.926 -15.117 1 96.12 173 SER B CA 1
ATOM 4043 C C . SER B 1 173 ? -2.176 0.865 -16.172 1 96.12 173 SER B C 1
ATOM 4045 O O . SER B 1 173 ? -2.256 -0.334 -15.898 1 96.12 173 SER B O 1
ATOM 4047 N N . PRO B 1 174 ? -1.856 1.319 -17.406 1 96 174 PRO B N 1
ATOM 4048 C CA . PRO B 1 174 ? -1.455 0.376 -18.453 1 96 174 PRO B CA 1
ATOM 4049 C C . PRO B 1 174 ? -0.224 -0.441 -18.062 1 96 174 PRO B C 1
ATOM 4051 O O . PRO B 1 174 ? -0.12 -1.615 -18.422 1 96 174 PRO B O 1
ATOM 4054 N N . GLU B 1 175 ? 0.687 0.186 -17.344 1 96.62 175 GLU B N 1
ATOM 4055 C CA . GLU B 1 175 ? 1.889 -0.516 -16.906 1 96.62 175 GLU B CA 1
ATOM 4056 C C . GLU B 1 175 ? 1.539 -1.689 -15.992 1 96.62 175 GLU B C 1
ATOM 4058 O O . GLU B 1 175 ? 2.111 -2.773 -16.125 1 96.62 175 GLU B O 1
ATOM 4063 N N . SER B 1 176 ? 0.616 -1.446 -15.094 1 97.38 176 SER B N 1
ATOM 4064 C CA . SER B 1 176 ? 0.161 -2.512 -14.203 1 97.38 176 SER B CA 1
ATOM 4065 C C . SER B 1 176 ? -0.517 -3.631 -14.984 1 97.38 176 SER B C 1
ATOM 4067 O O . SER B 1 176 ? -0.273 -4.812 -14.727 1 97.38 176 SER B O 1
ATOM 4069 N N . ARG B 1 177 ? -1.338 -3.289 -15.914 1 95.75 177 ARG B N 1
ATOM 4070 C CA . ARG B 1 177 ? -2.047 -4.285 -16.719 1 95.75 177 ARG B CA 1
ATOM 4071 C C . ARG B 1 177 ? -1.072 -5.125 -17.531 1 95.75 177 ARG B C 1
ATOM 4073 O O . ARG B 1 177 ? -1.268 -6.332 -17.688 1 95.75 177 ARG B O 1
ATOM 4080 N N . LEU B 1 178 ? -0.024 -4.523 -18.031 1 95.75 178 LEU B N 1
ATOM 4081 C CA . LEU B 1 178 ? 1.02 -5.266 -18.734 1 95.75 178 LEU B CA 1
ATOM 4082 C C . LEU B 1 178 ? 1.707 -6.25 -17.781 1 95.75 178 LEU B C 1
ATOM 4084 O O . LEU B 1 178 ? 1.971 -7.395 -18.156 1 95.75 178 LEU B O 1
ATOM 4088 N N . ASP B 1 179 ? 1.985 -5.758 -16.641 1 96.62 179 ASP B N 1
ATOM 4089 C CA . ASP B 1 179 ? 2.602 -6.613 -15.633 1 96.62 179 ASP B CA 1
ATOM 4090 C C . ASP B 1 179 ? 1.717 -7.816 -15.32 1 96.62 179 ASP B C 1
ATOM 4092 O O . ASP B 1 179 ? 2.219 -8.914 -15.078 1 96.62 179 ASP B O 1
ATOM 4096 N N . VAL B 1 180 ? 0.412 -7.641 -15.297 1 97 180 VAL B N 1
ATOM 4097 C CA . VAL B 1 180 ? -0.543 -8.711 -15.031 1 97 180 VAL B CA 1
ATOM 4098 C C . VAL B 1 180 ? -0.448 -9.766 -16.125 1 97 180 VAL B C 1
ATOM 4100 O O . VAL B 1 180 ? -0.556 -10.969 -15.859 1 97 180 VAL B O 1
ATOM 4103 N N . HIS B 1 181 ? -0.26 -9.32 -17.344 1 96.62 181 HIS B N 1
ATOM 4104 C CA . HIS B 1 181 ? -0.118 -10.281 -18.438 1 96.62 181 HIS B CA 1
ATOM 4105 C C . HIS B 1 181 ? 1.118 -11.148 -18.25 1 96.62 181 HIS B C 1
ATOM 4107 O O . HIS B 1 181 ? 1.118 -12.32 -18.641 1 96.62 181 HIS B O 1
ATOM 4113 N N . GLN B 1 182 ? 2.146 -10.602 -17.672 1 93.88 182 GLN B N 1
ATOM 4114 C CA . GLN B 1 182 ? 3.318 -11.406 -17.344 1 93.88 182 GLN B CA 1
ATOM 4115 C C . GLN B 1 182 ? 2.977 -12.484 -16.328 1 93.88 182 GLN B C 1
ATOM 4117 O O . GLN B 1 182 ? 3.439 -13.625 -16.438 1 93.88 182 GLN B O 1
ATOM 4122 N N . LEU B 1 183 ? 2.164 -12.156 -15.344 1 96.12 183 LEU B N 1
ATOM 4123 C CA . LEU B 1 183 ? 1.711 -13.133 -14.359 1 96.12 183 LEU B CA 1
ATOM 4124 C C . LEU B 1 183 ? 0.917 -14.25 -15.023 1 96.12 183 LEU B C 1
ATOM 4126 O O . LEU B 1 183 ? 1.103 -15.43 -14.703 1 96.12 183 LEU B O 1
ATOM 4130 N N . ARG B 1 184 ? 0.029 -13.812 -15.922 1 96.75 184 ARG B N 1
ATOM 4131 C CA . ARG B 1 184 ? -0.766 -14.805 -16.641 1 96.75 184 ARG B CA 1
ATOM 4132 C C . ARG B 1 184 ? 0.129 -15.773 -17.406 1 96.75 184 ARG B C 1
ATOM 4134 O O . ARG B 1 184 ? -0.09 -16.984 -17.375 1 96.75 184 ARG B O 1
ATOM 4141 N N . HIS B 1 185 ? 1.164 -15.25 -18.016 1 93.88 185 HIS B N 1
ATOM 4142 C CA . HIS B 1 185 ? 2.123 -16.047 -18.781 1 93.88 185 HIS B CA 1
ATOM 4143 C C . HIS B 1 185 ? 2.84 -17.047 -17.891 1 93.88 185 HIS B C 1
ATOM 4145 O O . HIS B 1 185 ? 3.143 -18.156 -18.312 1 93.88 185 HIS B O 1
ATOM 4151 N N . GLU B 1 186 ? 3.02 -16.703 -16.719 1 93 186 GLU B N 1
ATOM 4152 C CA . GLU B 1 186 ? 3.865 -17.469 -15.805 1 93 186 GLU B CA 1
ATOM 4153 C C . GLU B 1 186 ? 3.059 -18.531 -15.062 1 93 186 GLU B C 1
ATOM 4155 O O . GLU B 1 186 ? 3.629 -19.391 -14.383 1 93 186 GLU B O 1
ATOM 4160 N N . HIS B 1 187 ? 1.769 -18.516 -15.133 1 96.75 187 HIS B N 1
ATOM 4161 C CA . HIS B 1 187 ? 0.932 -19.484 -14.43 1 96.75 187 HIS B CA 1
ATOM 4162 C C . HIS B 1 187 ? 0.319 -20.5 -15.398 1 96.75 187 HIS B C 1
ATOM 4164 O O . HIS B 1 187 ? 0.024 -20.156 -16.547 1 96.75 187 HIS B O 1
ATOM 4170 N N . ASP B 1 188 ? 0.102 -21.703 -14.922 1 96.5 188 ASP B N 1
ATOM 4171 C CA . ASP B 1 188 ? -0.479 -22.766 -15.734 1 96.5 188 ASP B CA 1
ATOM 4172 C C . ASP B 1 188 ? -1.95 -22.484 -16.031 1 96.5 188 ASP B C 1
ATOM 4174 O O . ASP B 1 188 ? -2.449 -22.828 -17.109 1 96.5 188 ASP B O 1
ATOM 4178 N N . ALA B 1 189 ? -2.574 -21.891 -15.055 1 98.25 189 ALA B N 1
ATOM 4179 C CA . ALA B 1 189 ? -4.012 -21.672 -15.188 1 98.25 189 ALA B CA 1
ATOM 4180 C C . ALA B 1 189 ? -4.414 -20.328 -14.586 1 98.25 189 ALA B C 1
ATOM 4182 O O . ALA B 1 189 ? -3.705 -19.781 -13.734 1 98.25 189 ALA B O 1
ATOM 4183 N N . ILE B 1 190 ? -5.465 -19.781 -15.109 1 98.69 190 ILE B N 1
ATOM 4184 C CA . ILE B 1 190 ? -6.109 -18.578 -14.578 1 98.69 190 ILE B CA 1
ATOM 4185 C C . ILE B 1 190 ? -7.547 -18.906 -14.18 1 98.69 190 ILE B C 1
ATOM 4187 O O . ILE B 1 190 ? -8.266 -19.578 -14.914 1 98.69 190 ILE B O 1
ATOM 4191 N N . LEU B 1 191 ? -7.898 -18.516 -12.977 1 98.81 191 LEU B N 1
ATOM 4192 C CA . LEU B 1 191 ? -9.188 -18.906 -12.414 1 98.81 191 LEU B CA 1
ATOM 4193 C C . LEU B 1 191 ? -10.039 -17.672 -12.102 1 98.81 191 LEU B C 1
ATOM 4195 O O . LEU B 1 191 ? -9.547 -16.703 -11.523 1 98.81 191 LEU B O 1
ATOM 4199 N N . THR B 1 192 ? -11.289 -17.703 -12.492 1 98.25 192 THR B N 1
ATOM 4200 C CA . THR B 1 192 ? -12.242 -16.641 -12.188 1 98.25 192 THR B CA 1
ATOM 4201 C C . THR B 1 192 ? -13.609 -17.234 -11.852 1 98.25 192 THR B C 1
ATOM 4203 O O . THR B 1 192 ? -13.812 -18.453 -11.945 1 98.25 192 THR B O 1
ATOM 4206 N N . GLY B 1 193 ? -14.477 -16.406 -11.336 1 97.5 193 GLY B N 1
ATOM 4207 C CA . GLY B 1 193 ? -15.844 -16.797 -11.062 1 97.5 193 GLY B CA 1
ATOM 4208 C C . GLY B 1 193 ? -16.812 -16.406 -12.172 1 97.5 193 GLY B C 1
ATOM 4209 O O . GLY B 1 193 ? -16.516 -15.5 -12.961 1 97.5 193 GLY B O 1
ATOM 4210 N N . VAL B 1 194 ? -17.953 -17 -12.141 1 97.5 194 VAL B N 1
ATOM 4211 C CA . VAL B 1 194 ? -18.953 -16.828 -13.195 1 97.5 194 VAL B CA 1
ATOM 4212 C C . VAL B 1 194 ? -19.406 -15.375 -13.242 1 97.5 194 VAL B C 1
ATOM 4214 O O . VAL B 1 194 ? -19.688 -14.844 -14.32 1 97.5 194 VAL B O 1
ATOM 4217 N N . ASN B 1 195 ? -19.484 -14.719 -12.109 1 94 195 ASN B N 1
ATOM 4218 C CA . ASN B 1 195 ? -19.938 -13.336 -12.094 1 94 195 ASN B CA 1
ATOM 4219 C C . ASN B 1 195 ? -19.016 -12.43 -12.906 1 94 195 ASN B C 1
ATOM 4221 O O . ASN B 1 195 ? -19.469 -11.5 -13.57 1 94 195 ASN B O 1
ATOM 4225 N N . THR B 1 196 ? -17.75 -12.688 -12.797 1 94 196 THR B N 1
ATOM 4226 C CA . THR B 1 196 ? -16.797 -11.922 -13.586 1 94 196 THR B CA 1
ATOM 4227 C C . THR B 1 196 ? -17.016 -12.156 -15.078 1 94 196 THR B C 1
ATOM 4229 O O . THR B 1 196 ? -16.938 -11.219 -15.875 1 94 196 THR B O 1
ATOM 4232 N N . ILE B 1 197 ? -17.281 -13.367 -15.469 1 96.62 197 ILE B N 1
ATOM 4233 C CA . ILE B 1 197 ? -17.547 -13.703 -16.859 1 96.62 197 ILE B CA 1
ATOM 4234 C C . ILE B 1 197 ? -18.781 -12.953 -17.359 1 96.62 197 ILE B C 1
ATOM 4236 O O . ILE B 1 197 ? -18.75 -12.336 -18.422 1 96.62 197 ILE B O 1
ATOM 4240 N N . ILE B 1 198 ? -19.844 -13 -16.578 1 95.31 198 ILE B N 1
ATOM 4241 C CA . ILE B 1 198 ? -21.125 -12.414 -16.969 1 95.31 198 ILE B CA 1
ATOM 4242 C C . ILE B 1 198 ? -20.969 -10.898 -17.078 1 95.31 198 ILE B C 1
ATOM 4244 O O . ILE B 1 198 ? -21.469 -10.297 -18.031 1 95.31 198 ILE B O 1
ATOM 4248 N N . HIS B 1 199 ? -20.25 -10.305 -16.188 1 90.5 199 HIS B N 1
ATOM 4249 C CA . HIS B 1 199 ? -20.203 -8.844 -16.125 1 90.5 199 HIS B CA 1
ATOM 4250 C C . HIS B 1 199 ? -19.125 -8.281 -17.047 1 90.5 199 HIS B C 1
ATOM 4252 O O . HIS B 1 199 ? -19.344 -7.254 -17.703 1 90.5 199 HIS B O 1
ATOM 4258 N N . ASP B 1 200 ? -18 -8.93 -17.188 1 91.81 200 ASP B N 1
ATOM 4259 C CA . ASP B 1 200 ? -16.859 -8.328 -17.875 1 91.81 200 ASP B CA 1
ATOM 4260 C C . ASP B 1 200 ? -16.594 -9.023 -19.203 1 91.81 200 ASP B C 1
ATOM 4262 O O . ASP B 1 200 ? -15.875 -8.5 -20.062 1 91.81 200 ASP B O 1
ATOM 4266 N N . ASN B 1 201 ? -17.062 -10.242 -19.406 1 96.19 201 ASN B N 1
ATOM 4267 C CA . ASN B 1 201 ? -16.844 -11.078 -20.578 1 96.19 201 ASN B CA 1
ATOM 4268 C C . ASN B 1 201 ? -15.375 -11.055 -21.016 1 96.19 201 ASN B C 1
ATOM 4270 O O . ASN B 1 201 ? -15.07 -10.773 -22.172 1 96.19 201 ASN B O 1
ATOM 4274 N N . PRO B 1 202 ? -14.484 -11.406 -20.109 1 96.12 202 PRO B N 1
ATOM 4275 C CA . PRO B 1 202 ? -13.047 -11.312 -20.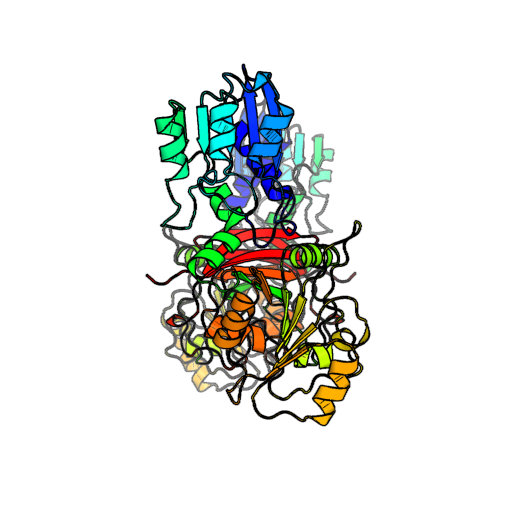391 1 96.12 202 PRO B CA 1
ATOM 4276 C C . PRO B 1 202 ? -12.555 -12.422 -21.312 1 96.12 202 PRO B C 1
ATOM 4278 O O . PRO B 1 202 ? -13.234 -13.43 -21.5 1 96.12 202 PRO B O 1
ATOM 4281 N N . HIS B 1 203 ? -11.398 -12.234 -21.922 1 96.5 203 HIS B N 1
ATOM 4282 C CA . HIS B 1 203 ? -10.75 -13.258 -22.734 1 96.5 203 HIS B CA 1
ATOM 4283 C C . HIS B 1 203 ? -9.828 -14.133 -21.891 1 96.5 203 HIS B C 1
ATOM 4285 O O . HIS B 1 203 ? -9.555 -15.281 -22.25 1 96.5 203 HIS B O 1
ATOM 4291 N N . LEU B 1 204 ? -9.281 -13.602 -20.734 1 97.12 204 LEU B N 1
ATOM 4292 C CA . LEU B 1 204 ? -8.383 -14.289 -19.812 1 97.12 204 LEU B CA 1
ATOM 4293 C C . LEU B 1 204 ? -7.199 -14.891 -20.562 1 97.12 204 LEU B C 1
ATOM 4295 O O . LEU B 1 204 ? -6.867 -16.062 -20.375 1 97.12 204 LEU B O 1
ATOM 4299 N N . THR B 1 205 ? -6.637 -14.07 -21.438 1 96.38 205 THR B N 1
ATOM 4300 C CA . THR B 1 205 ? -5.469 -14.453 -22.219 1 96.38 205 THR B CA 1
ATOM 4301 C C . THR B 1 205 ? -4.266 -13.594 -21.844 1 96.38 205 THR B C 1
ATOM 4303 O O . THR B 1 205 ? -4.387 -12.648 -21.062 1 96.38 205 THR B O 1
ATOM 4306 N N . THR B 1 206 ? -3.148 -14.023 -22.359 1 94.19 206 THR B N 1
ATOM 4307 C CA . THR B 1 206 ? -1.905 -13.273 -22.234 1 94.19 206 THR B CA 1
ATOM 4308 C C . THR B 1 206 ? -1.674 -12.398 -23.469 1 94.19 206 THR B C 1
ATOM 4310 O O . THR B 1 206 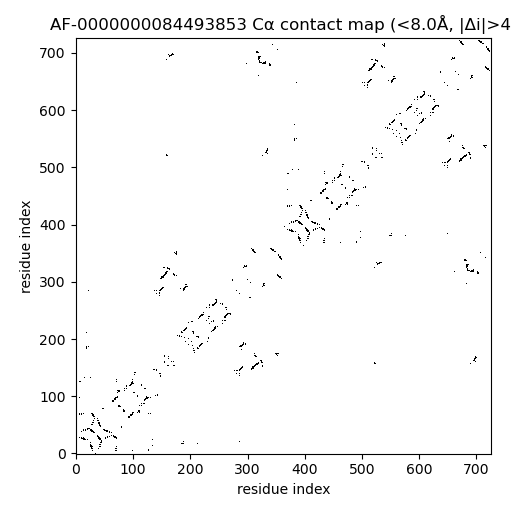? -1.771 -12.875 -24.594 1 94.19 206 THR B O 1
ATOM 4313 N N . ARG B 1 207 ? -1.453 -11.117 -23.266 1 92.75 207 ARG B N 1
ATOM 4314 C CA . ARG B 1 207 ? -1.179 -10.172 -24.344 1 92.75 207 ARG B CA 1
ATOM 4315 C C . ARG B 1 207 ? 0.113 -9.398 -24.078 1 92.75 207 ARG B C 1
ATOM 4317 O O . ARG B 1 207 ? 0.078 -8.227 -23.688 1 92.75 207 ARG B O 1
ATOM 4324 N N . LEU B 1 208 ? 1.135 -10.07 -24.297 1 88 208 LEU B N 1
ATOM 4325 C CA . LEU B 1 208 ? 2.459 -9.469 -24.188 1 88 208 LEU B CA 1
ATOM 4326 C C . LEU B 1 208 ? 2.988 -9.047 -25.547 1 88 208 LEU B C 1
ATOM 4328 O O . LEU B 1 208 ? 2.648 -9.656 -26.562 1 88 208 LEU B O 1
ATOM 4332 N N . PRO B 1 209 ? 3.832 -8.023 -25.562 1 83.25 209 PRO B N 1
ATOM 4333 C CA . PRO B 1 209 ? 4.348 -7.539 -26.844 1 83.25 209 PRO B CA 1
ATOM 4334 C C . PRO B 1 209 ? 5.035 -8.633 -27.656 1 83.25 209 PRO B C 1
ATOM 4336 O O . PRO B 1 209 ? 4.918 -8.664 -28.891 1 83.25 209 PRO B O 1
ATOM 4339 N N . ARG B 1 210 ? 5.707 -9.711 -27.109 1 82.94 210 ARG B N 1
ATOM 4340 C CA . ARG B 1 210 ? 6.441 -10.758 -27.812 1 82.94 210 ARG B CA 1
ATOM 4341 C C . ARG B 1 210 ? 5.691 -12.086 -27.766 1 82.94 210 ARG B C 1
ATOM 4343 O O . ARG B 1 210 ? 6.262 -13.133 -28.078 1 82.94 210 ARG B O 1
ATOM 4350 N N . GLY B 1 211 ? 4.52 -11.875 -27.312 1 83.94 211 GLY B N 1
ATOM 4351 C CA . GLY B 1 211 ? 3.74 -13.094 -27.172 1 83.94 211 GLY B CA 1
ATOM 4352 C C . GLY B 1 211 ? 3.824 -13.711 -25.781 1 83.94 211 GLY B C 1
ATOM 4353 O O . GLY B 1 211 ? 4.566 -13.227 -24.938 1 83.94 211 GLY B O 1
ATOM 4354 N N . GLY B 1 212 ? 2.99 -14.703 -25.641 1 86.62 212 GLY B N 1
ATOM 4355 C CA . GLY B 1 212 ? 2.982 -15.391 -24.359 1 86.62 212 GLY B CA 1
ATOM 4356 C C . GLY B 1 212 ? 2.082 -16.609 -24.344 1 86.62 212 GLY B C 1
ATOM 4357 O O . GLY B 1 212 ? 1.312 -16.828 -25.281 1 86.62 212 GLY B O 1
ATOM 4358 N N . LYS B 1 213 ? 2.379 -17.406 -23.359 1 91.19 213 LYS B N 1
ATOM 4359 C CA . LYS B 1 213 ? 1.563 -18.594 -23.156 1 91.19 213 LYS B CA 1
ATOM 4360 C C . LYS B 1 213 ? 0.251 -18.25 -22.453 1 91.19 213 LYS B C 1
ATOM 4362 O O . LYS B 1 213 ? 0.244 -17.516 -21.469 1 91.19 213 LYS B O 1
ATOM 4367 N N . ASN B 1 214 ? -0.873 -18.656 -23.141 1 95.56 214 ASN B N 1
ATOM 4368 C CA . ASN B 1 214 ? -2.158 -18.5 -22.469 1 95.56 214 ASN B CA 1
ATOM 4369 C C . ASN B 1 214 ? -2.365 -19.562 -21.391 1 95.56 214 ASN B C 1
ATOM 4371 O O . ASN B 1 214 ? -2.148 -20.75 -21.625 1 95.56 214 ASN B O 1
ATOM 4375 N N . PRO B 1 215 ? -2.725 -19.141 -20.266 1 97.25 215 PRO B N 1
ATOM 4376 C CA . PRO B 1 215 ? -3.07 -20.125 -19.234 1 97.25 215 PRO B CA 1
ATOM 4377 C C . PRO B 1 215 ? -4.387 -20.844 -19.531 1 97.25 215 PRO B C 1
ATOM 4379 O O . PRO B 1 215 ? -5.223 -20.328 -20.281 1 97.25 215 PRO B O 1
ATOM 4382 N N . ILE B 1 216 ? -4.473 -22.047 -18.969 1 97.94 216 ILE B N 1
ATOM 4383 C CA . ILE B 1 216 ? -5.773 -22.703 -18.984 1 97.94 216 ILE B CA 1
ATOM 4384 C C . ILE B 1 216 ? -6.797 -21.875 -18.219 1 97.94 216 ILE B C 1
ATOM 4386 O O . ILE B 1 216 ? -6.512 -21.375 -17.125 1 97.94 216 ILE B O 1
ATOM 4390 N N . ARG B 1 217 ? -7.957 -21.641 -18.859 1 98.75 217 ARG B N 1
ATOM 4391 C CA . ARG B 1 217 ? -9 -20.844 -18.203 1 98.75 217 ARG B CA 1
ATOM 4392 C C . ARG B 1 217 ? -9.898 -21.719 -17.344 1 98.75 217 ARG B C 1
ATOM 4394 O O . ARG B 1 217 ? -10.461 -22.703 -17.828 1 98.75 217 ARG B O 1
ATOM 4401 N N . ILE B 1 218 ? -9.938 -21.359 -16.047 1 98.81 218 ILE B N 1
ATOM 4402 C CA . ILE B 1 218 ? -10.805 -22.078 -15.109 1 98.81 218 ILE B CA 1
ATOM 4403 C C . ILE B 1 218 ? -11.945 -21.156 -14.672 1 98.81 218 ILE B C 1
ATOM 4405 O O . ILE B 1 218 ? -11.703 -20.047 -14.172 1 98.81 218 ILE B O 1
ATOM 4409 N N . VAL B 1 219 ? -13.18 -21.609 -14.844 1 98.75 219 VAL B N 1
ATOM 4410 C CA . VAL B 1 219 ? -14.352 -20.844 -14.406 1 98.75 219 VAL B CA 1
ATOM 4411 C C . VAL B 1 219 ? -15.102 -21.625 -13.328 1 98.75 219 VAL B C 1
ATOM 4413 O O . VAL B 1 219 ? -15.508 -22.766 -13.547 1 98.75 219 VAL B O 1
ATOM 4416 N N . LEU B 1 220 ? -15.219 -21.062 -12.18 1 98.62 220 LEU B N 1
ATOM 4417 C CA . LEU B 1 220 ? -16.078 -21.641 -11.141 1 98.62 220 LEU B CA 1
ATOM 4418 C C . LEU B 1 220 ? -17.516 -21.188 -11.328 1 98.62 220 LEU B C 1
ATOM 4420 O O . LEU B 1 220 ? -17.828 -20 -11.211 1 98.62 220 LEU B O 1
ATOM 4424 N N . ASP B 1 221 ? -18.375 -22.109 -11.555 1 98.25 221 ASP B N 1
ATOM 4425 C CA . ASP B 1 221 ? -19.766 -21.828 -11.883 1 98.25 221 ASP B CA 1
ATOM 4426 C C . ASP B 1 221 ? -20.688 -22.953 -11.391 1 98.25 221 ASP B C 1
ATOM 4428 O O . ASP B 1 221 ? -21.078 -23.828 -12.172 1 98.25 221 ASP B O 1
ATOM 4432 N N . THR B 1 222 ? -21.078 -22.812 -10.125 1 97.81 222 THR B N 1
ATOM 4433 C CA . THR B 1 222 ? -21.812 -23.875 -9.438 1 97.81 222 THR B CA 1
ATOM 4434 C C . THR B 1 222 ? -23.016 -24.312 -10.25 1 97.81 222 THR B C 1
ATOM 4436 O O . THR B 1 222 ? -23.328 -25.5 -10.328 1 97.81 222 THR B O 1
ATOM 4439 N N . HIS B 1 223 ? -23.688 -23.438 -10.969 1 97.19 223 HIS B N 1
ATOM 4440 C CA . HIS B 1 223 ? -24.969 -23.734 -11.617 1 97.19 223 HIS B CA 1
ATOM 4441 C C . HIS B 1 223 ? -24.859 -23.594 -13.125 1 97.19 223 HIS B C 1
ATOM 4443 O O . HIS B 1 223 ? -25.875 -23.5 -13.82 1 97.19 223 HIS B O 1
ATOM 4449 N N . LEU B 1 224 ? -23.688 -23.453 -13.656 1 98 224 LEU B N 1
ATOM 4450 C CA . LEU B 1 224 ? -23.406 -23.312 -15.086 1 98 224 LEU B CA 1
ATOM 4451 C C . LEU B 1 224 ? -24.172 -22.141 -15.68 1 98 224 LEU B C 1
ATOM 4453 O O . LEU B 1 224 ? -24.859 -22.281 -16.688 1 98 224 LEU B O 1
ATOM 4457 N N . ARG B 1 225 ? -24.016 -21.016 -15.086 1 97.44 225 ARG B N 1
ATOM 4458 C CA . ARG B 1 225 ? -24.672 -19.797 -15.516 1 97.44 225 ARG B CA 1
ATOM 4459 C C . ARG B 1 225 ? -23.891 -19.109 -16.625 1 97.44 225 ARG B C 1
ATOM 4461 O O . ARG B 1 225 ? -24.375 -18.156 -17.25 1 97.44 225 ARG B O 1
ATOM 4468 N N . THR B 1 226 ? -22.688 -19.547 -16.953 1 98.12 226 THR B N 1
ATOM 4469 C CA . THR B 1 226 ? -21.844 -18.938 -17.969 1 98.12 226 THR B CA 1
ATOM 4470 C C . THR B 1 226 ? -22.562 -18.906 -19.312 1 98.12 226 THR B C 1
ATOM 4472 O O . THR B 1 226 ? -22.953 -19.953 -19.844 1 98.12 226 THR B O 1
ATOM 4475 N N . PRO B 1 227 ? -22.688 -17.719 -19.859 1 97.81 227 PRO B N 1
ATOM 4476 C CA . PRO B 1 227 ? -23.344 -17.656 -21.172 1 97.81 227 PRO B CA 1
ATOM 4477 C C . PRO B 1 227 ? -22.531 -18.344 -22.266 1 97.81 227 PRO B C 1
ATOM 4479 O O . PRO B 1 227 ? -21.312 -18.219 -22.312 1 97.81 227 PRO B O 1
ATOM 4482 N N . VAL B 1 228 ? -23.266 -18.938 -23.172 1 97.38 228 VAL B N 1
ATOM 4483 C CA . VAL B 1 228 ? -22.625 -19.672 -24.266 1 97.38 228 VAL B CA 1
ATOM 4484 C C . VAL B 1 228 ? -21.875 -18.703 -25.172 1 97.38 228 VAL B C 1
ATOM 4486 O O . VAL B 1 228 ? -20.844 -19.047 -25.766 1 97.38 228 VAL B O 1
ATOM 4489 N N . GLU B 1 229 ? -22.312 -17.438 -25.203 1 97.44 229 GLU B N 1
ATOM 4490 C CA . GLU B 1 229 ? -21.75 -16.438 -26.094 1 97.44 229 GLU B CA 1
ATOM 4491 C C . GLU B 1 229 ? -20.484 -15.82 -25.516 1 97.44 229 GLU B C 1
ATOM 4493 O O . GLU B 1 229 ? -19.844 -14.977 -26.141 1 97.44 229 GLU B O 1
ATOM 4498 N N . SER B 1 230 ? -20.109 -16.234 -24.344 1 98.12 230 SER B N 1
ATOM 4499 C CA . SER B 1 230 ? -18.953 -15.648 -23.672 1 98.12 230 SER B CA 1
ATOM 4500 C C . SER B 1 230 ? -17.672 -15.867 -24.484 1 98.12 230 SER B C 1
ATOM 4502 O O . SER B 1 230 ? -17.531 -16.891 -25.141 1 98.12 230 SER B O 1
ATOM 4504 N N . ASN B 1 231 ? -16.719 -14.938 -24.375 1 98.12 231 ASN B N 1
ATOM 4505 C CA . ASN B 1 231 ? -15.43 -15.023 -25.047 1 98.12 231 ASN B CA 1
ATOM 4506 C C . ASN B 1 231 ? -14.68 -16.297 -24.672 1 98.12 231 ASN B C 1
ATOM 4508 O O . ASN B 1 231 ? -14.141 -17 -25.531 1 98.12 231 ASN B O 1
ATOM 4512 N N . VAL B 1 232 ? -14.727 -16.688 -23.406 1 98 232 VAL B N 1
ATOM 4513 C CA . VAL B 1 232 ? -13.953 -17.812 -22.906 1 98 232 VAL B CA 1
ATOM 4514 C C . VAL B 1 232 ? -14.484 -19.109 -23.5 1 98 232 VAL B C 1
ATOM 4516 O O . VAL B 1 232 ? -13.82 -20.156 -23.438 1 98 232 VAL B O 1
ATOM 4519 N N . ILE B 1 233 ? -15.68 -19.031 -24.016 1 97.88 233 ILE B N 1
ATOM 4520 C CA . ILE B 1 233 ? -16.297 -20.219 -24.609 1 97.88 233 ILE B CA 1
ATOM 4521 C C . ILE B 1 233 ? -16.016 -20.234 -26.109 1 97.88 233 ILE B C 1
ATOM 4523 O O . ILE B 1 233 ? -15.586 -21.25 -26.656 1 97.88 233 ILE B O 1
ATOM 4527 N N . GLN B 1 234 ? -16.125 -19.156 -26.734 1 97.44 234 GLN B N 1
ATOM 4528 C CA . GLN B 1 234 ? -16.25 -19.172 -28.188 1 97.44 234 GLN B CA 1
ATOM 4529 C C . GLN B 1 234 ? -14.938 -18.797 -28.875 1 97.44 234 GLN B C 1
ATOM 4531 O O . GLN B 1 234 ? -14.719 -19.125 -30.031 1 97.44 234 GLN B O 1
ATOM 4536 N N . ASP B 1 235 ? -14.031 -18.156 -28.219 1 95.88 235 ASP B N 1
ATOM 4537 C CA . ASP B 1 235 ? -12.906 -17.562 -28.938 1 95.88 235 ASP B CA 1
ATOM 4538 C C . ASP B 1 235 ? -11.852 -18.609 -29.281 1 95.88 235 ASP B C 1
ATOM 4540 O O . ASP B 1 235 ? -11 -18.391 -30.141 1 95.88 235 ASP B O 1
ATOM 4544 N N . GLY B 1 236 ? -11.844 -19.703 -28.5 1 94.44 236 GLY B N 1
ATOM 4545 C CA . GLY B 1 236 ? -10.922 -20.797 -28.766 1 94.44 236 GLY B CA 1
ATOM 4546 C C . GLY B 1 236 ? -9.469 -20.438 -28.516 1 94.44 236 GLY B C 1
ATOM 4547 O O . GLY B 1 236 ? -8.562 -21.125 -29 1 94.44 236 GLY B O 1
ATOM 4548 N N . ALA B 1 237 ? -9.211 -19.375 -27.844 1 94.31 237 ALA B N 1
ATOM 4549 C CA . ALA B 1 237 ? -7.855 -18.859 -27.656 1 94.31 237 ALA B CA 1
ATOM 4550 C C . ALA B 1 237 ? -7.066 -19.734 -26.688 1 94.31 237 ALA B C 1
ATOM 4552 O O . ALA B 1 237 ? -5.84 -19.828 -26.766 1 94.31 237 ALA B O 1
ATOM 4553 N N . ALA B 1 238 ? -7.734 -20.375 -25.781 1 96.06 238 ALA B N 1
ATOM 4554 C CA . ALA B 1 238 ? -7.137 -21.234 -24.75 1 96.06 238 ALA B CA 1
ATOM 4555 C C . ALA B 1 238 ? -8.125 -22.281 -24.266 1 96.06 238 ALA B C 1
ATOM 4557 O O . ALA B 1 238 ? -9.344 -22.125 -24.422 1 96.06 238 ALA B O 1
ATOM 4558 N N . LYS B 1 239 ? -7.617 -23.375 -23.781 1 97.56 239 LYS B N 1
ATOM 4559 C CA . LYS B 1 239 ? -8.477 -24.375 -23.172 1 97.56 239 LYS B CA 1
ATOM 4560 C C . LYS B 1 239 ? -9.273 -23.781 -22.016 1 97.56 239 LYS B C 1
ATOM 4562 O O . LYS B 1 239 ? -8.742 -23 -21.219 1 97.56 239 LYS B O 1
ATOM 4567 N N . THR B 1 240 ? -10.547 -24.062 -21.969 1 98.62 240 THR B N 1
ATOM 4568 C CA . THR B 1 240 ? -11.422 -23.594 -20.891 1 98.62 240 THR B CA 1
ATOM 4569 C C . THR B 1 240 ? -12.078 -24.766 -20.188 1 98.62 240 THR B C 1
ATOM 4571 O O . THR B 1 240 ? -12.562 -25.703 -20.828 1 98.62 240 THR B O 1
ATOM 4574 N N . ILE B 1 241 ? -12 -24.766 -18.891 1 98.75 241 ILE B N 1
ATOM 4575 C CA . ILE B 1 241 ? -12.672 -25.734 -18.047 1 98.75 241 ILE B CA 1
ATOM 4576 C C . ILE B 1 241 ? -13.648 -25.031 -17.125 1 98.75 241 ILE B C 1
ATOM 4578 O O . ILE B 1 241 ? -13.273 -24.078 -16.406 1 98.75 241 ILE B O 1
ATOM 4582 N N . ILE B 1 242 ? -14.891 -25.438 -17.109 1 98.75 242 ILE B N 1
ATOM 4583 C CA . ILE B 1 242 ? -15.891 -24.906 -16.188 1 98.75 242 ILE B CA 1
ATOM 4584 C C . ILE B 1 242 ? -16.188 -25.953 -15.109 1 98.75 242 ILE B C 1
ATOM 4586 O O . ILE B 1 242 ? -16.656 -27.047 -15.414 1 98.75 242 ILE B O 1
ATOM 4590 N N . PHE B 1 243 ? -15.891 -25.609 -13.867 1 98.75 243 PHE B N 1
ATOM 4591 C CA . PHE B 1 243 ? -16.219 -26.453 -12.742 1 98.75 243 PHE B CA 1
ATOM 4592 C C . PHE B 1 243 ? -17.625 -26.141 -12.211 1 98.75 243 PHE B C 1
ATOM 4594 O O . PHE B 1 243 ? -17.922 -24.969 -11.938 1 98.75 243 PHE B O 1
ATOM 4601 N N . THR B 1 244 ? -18.438 -27.156 -12.016 1 98.44 244 THR B N 1
ATOM 4602 C CA . THR B 1 244 ? -19.828 -26.953 -11.602 1 98.44 244 THR B CA 1
ATOM 4603 C C . THR B 1 244 ? -20.172 -27.859 -10.422 1 98.44 244 THR B C 1
ATOM 4605 O O . THR B 1 244 ? -19.406 -28.766 -10.07 1 98.44 244 THR B O 1
ATOM 4608 N N . GLY B 1 245 ? -21.266 -27.484 -9.766 1 97.44 245 GLY B N 1
ATOM 4609 C CA . GLY B 1 245 ? -21.875 -28.438 -8.844 1 97.44 245 GLY B CA 1
ATOM 4610 C C . GLY B 1 245 ? -22.578 -29.594 -9.547 1 97.44 245 GLY B C 1
ATOM 4611 O O . GLY B 1 245 ? -22.562 -29.672 -10.773 1 97.44 245 GLY B O 1
ATOM 4612 N N . ARG B 1 246 ? -23.203 -30.406 -8.719 1 95.38 246 ARG B N 1
ATOM 4613 C CA . ARG B 1 246 ? -23.75 -31.656 -9.242 1 95.38 246 ARG B CA 1
ATOM 4614 C C . ARG B 1 246 ? -25 -31.406 -10.078 1 95.38 246 ARG B C 1
ATOM 4616 O O . ARG B 1 246 ? -25.281 -32.156 -11.016 1 95.38 246 ARG B O 1
ATOM 4623 N N . GLU B 1 247 ? -25.797 -30.453 -9.867 1 94.38 247 GLU B N 1
ATOM 4624 C CA . GLU B 1 247 ? -27.078 -30.203 -10.531 1 94.38 247 GLU B CA 1
ATOM 4625 C C . GLU B 1 247 ? -26.938 -29.156 -11.625 1 94.38 247 GLU B C 1
ATOM 4627 O O . GLU B 1 247 ? -27.078 -27.969 -11.367 1 94.38 247 GLU B O 1
ATOM 4632 N N . ILE B 1 248 ? -26.719 -29.641 -12.852 1 93.88 248 ILE B N 1
ATOM 4633 C CA . ILE B 1 248 ? -26.578 -28.703 -13.969 1 93.88 248 ILE B CA 1
ATOM 4634 C C . ILE B 1 248 ? -27.422 -29.203 -15.141 1 93.88 248 ILE B C 1
ATOM 4636 O O . ILE B 1 248 ? -27.781 -30.375 -15.211 1 93.88 248 ILE B O 1
ATOM 4640 N N . ASN B 1 249 ? -27.812 -28.312 -16.031 1 95.12 249 ASN B N 1
ATOM 4641 C CA . ASN B 1 249 ? -28.594 -28.578 -17.219 1 95.12 249 ASN B CA 1
ATOM 4642 C C . ASN B 1 249 ? -27.766 -29.266 -18.312 1 95.12 249 ASN B C 1
ATOM 4644 O O . ASN B 1 249 ? -26.859 -28.656 -18.875 1 95.12 249 ASN B O 1
ATOM 4648 N N . GLU B 1 250 ? -28.219 -30.406 -18.719 1 95.25 250 GLU B N 1
ATOM 4649 C CA . GLU B 1 250 ? -27.453 -31.203 -19.656 1 95.25 250 GLU B CA 1
ATOM 4650 C C . GLU B 1 250 ? -27.469 -30.578 -21.047 1 95.25 250 GLU B C 1
ATOM 4652 O O . GLU B 1 250 ? -26.484 -30.688 -21.797 1 95.25 250 GLU B O 1
ATOM 4657 N N . ASN B 1 251 ? -28.562 -30 -21.406 1 96.31 251 ASN B N 1
ATOM 4658 C CA . ASN B 1 251 ? -28.625 -29.344 -22.703 1 96.31 251 ASN B CA 1
ATOM 4659 C C . ASN B 1 251 ? -27.609 -28.219 -22.812 1 96.31 251 ASN B C 1
ATOM 4661 O O . ASN B 1 251 ? -26.984 -28.047 -23.859 1 96.31 251 ASN B O 1
ATOM 4665 N N . LYS B 1 252 ? -27.484 -27.5 -21.766 1 96.5 252 LYS B N 1
ATOM 4666 C CA . LYS B 1 252 ? -26.516 -26.422 -21.75 1 96.5 252 LYS B CA 1
ATOM 4667 C C . LYS B 1 252 ? -25.078 -26.969 -21.797 1 96.5 252 LYS B C 1
ATOM 4669 O O . LYS B 1 252 ? -24.203 -26.375 -22.438 1 96.5 252 LYS B O 1
ATOM 4674 N N . VAL B 1 253 ? -24.875 -28.016 -21.125 1 97.38 253 VAL B N 1
ATOM 4675 C CA . VAL B 1 253 ? -23.578 -28.672 -21.141 1 97.38 253 VAL B CA 1
ATOM 4676 C C . VAL B 1 253 ? -23.188 -29 -22.594 1 97.38 253 VAL B C 1
ATOM 4678 O O . VAL B 1 253 ? -22.078 -28.688 -23.031 1 97.38 253 VAL B O 1
ATOM 4681 N N . GLU B 1 254 ? -24.062 -29.562 -23.297 1 97 254 GLU B N 1
ATOM 4682 C CA . GLU B 1 254 ? -23.812 -29.953 -24.688 1 97 254 GLU B CA 1
ATOM 4683 C C . GLU B 1 254 ? -23.531 -28.719 -25.562 1 97 254 GLU B C 1
ATOM 4685 O O . GLU B 1 254 ? -22.641 -28.75 -26.406 1 97 254 GLU B O 1
ATOM 4690 N N . ALA B 1 255 ? -24.297 -27.75 -25.312 1 96.81 255 ALA B N 1
ATOM 4691 C CA . ALA B 1 255 ? -24.141 -26.531 -26.078 1 96.81 255 ALA B CA 1
ATOM 4692 C C . ALA B 1 255 ? -22.75 -25.922 -25.875 1 96.81 255 ALA B C 1
ATOM 4694 O O . ALA B 1 255 ? -22.156 -25.406 -26.828 1 96.81 255 ALA B O 1
ATOM 4695 N N . ILE B 1 256 ? -22.234 -25.969 -24.656 1 97.5 256 ILE B N 1
ATOM 4696 C CA . ILE B 1 256 ? -20.938 -25.406 -24.312 1 97.5 256 ILE B CA 1
ATOM 4697 C C . ILE B 1 256 ? -19.828 -26.297 -24.844 1 97.5 256 ILE B C 1
ATOM 4699 O O . ILE B 1 256 ? -18.828 -25.812 -25.391 1 97.5 256 ILE B O 1
ATOM 4703 N N . GLN B 1 257 ? -19.984 -27.547 -24.734 1 96.94 257 GLN B N 1
ATOM 4704 C CA . GLN B 1 257 ? -18.953 -28.516 -25.094 1 96.94 257 GLN B CA 1
ATOM 4705 C C . GLN B 1 257 ? -18.703 -28.516 -26.609 1 96.94 257 GLN B C 1
ATOM 4707 O O . GLN B 1 257 ? -17.625 -28.906 -27.062 1 96.94 257 GLN B O 1
ATOM 4712 N N . GLN B 1 258 ? -19.688 -28.047 -27.375 1 96.12 258 GLN B N 1
ATOM 4713 C CA . GLN B 1 258 ? -19.531 -27.953 -28.828 1 96.12 258 GLN B CA 1
ATOM 4714 C C . GLN B 1 258 ? -18.375 -27.031 -29.203 1 96.12 258 GLN B C 1
ATOM 4716 O O . GLN B 1 258 ? -17.812 -27.141 -30.281 1 96.12 258 GLN B O 1
ATOM 4721 N N . TYR B 1 259 ? -18.078 -26.188 -28.344 1 97.06 259 TYR B N 1
ATOM 4722 C CA . TYR B 1 259 ? -17.016 -25.219 -28.609 1 97.06 259 TYR B CA 1
ATOM 4723 C C . TYR B 1 259 ? -15.688 -25.703 -28.062 1 97.06 259 TYR B C 1
ATOM 4725 O O . TYR B 1 259 ? -14.711 -24.938 -28.016 1 97.06 259 TYR B O 1
ATOM 4733 N N . GLY B 1 260 ? -15.625 -26.922 -27.594 1 96.5 260 GLY B N 1
ATOM 4734 C CA . GLY B 1 260 ? -14.383 -27.484 -27.094 1 96.5 260 GLY B CA 1
ATOM 4735 C C . GLY B 1 260 ? -14.117 -27.188 -25.641 1 96.5 260 GLY B C 1
ATOM 4736 O O . GLY B 1 260 ? -13.039 -27.469 -25.125 1 96.5 260 GLY B O 1
ATOM 4737 N N . VAL B 1 261 ? -15.062 -26.609 -24.969 1 98.06 261 VAL B N 1
ATOM 4738 C CA . VAL B 1 261 ? -14.945 -26.266 -23.547 1 98.06 261 VAL B CA 1
ATOM 4739 C C . VAL B 1 261 ? -15.305 -27.484 -22.703 1 98.06 261 VAL B C 1
ATOM 4741 O O . VAL B 1 261 ? -16.266 -28.188 -22.984 1 98.06 261 VAL B O 1
ATOM 4744 N N . GLU B 1 262 ? -14.484 -27.734 -21.75 1 98.38 262 GLU B N 1
ATOM 4745 C CA . GLU B 1 262 ? -14.766 -28.828 -20.828 1 98.38 262 GLU B CA 1
ATOM 4746 C C . GLU B 1 262 ? -15.664 -28.359 -19.672 1 98.38 262 GLU B C 1
ATOM 4748 O O . GLU B 1 262 ? -15.422 -27.328 -19.078 1 98.38 262 GLU B O 1
ATOM 4753 N N . VAL B 1 263 ? -16.734 -29.094 -19.422 1 98.44 263 VAL B N 1
ATOM 4754 C CA . VAL B 1 263 ? -17.594 -28.891 -18.25 1 98.44 263 VAL B CA 1
ATOM 4755 C C . VAL B 1 263 ? -17.406 -30.047 -17.281 1 98.44 263 VAL B C 1
ATOM 4757 O O . VAL B 1 263 ? -17.656 -31.203 -17.625 1 98.44 263 VAL B O 1
ATOM 4760 N N . PHE B 1 264 ? -16.906 -29.734 -16.094 1 98.25 264 PHE B N 1
ATOM 4761 C CA . PHE B 1 264 ? -16.609 -30.75 -15.094 1 98.25 264 PHE B CA 1
ATOM 4762 C C . PHE B 1 264 ? -17.484 -30.594 -13.859 1 98.25 264 PHE B C 1
ATOM 4764 O O . PHE B 1 264 ? -17.25 -29.688 -13.047 1 98.25 264 PHE B O 1
ATOM 4771 N N . PRO B 1 265 ? -18.484 -31.469 -13.602 1 97.88 265 PRO B N 1
ATOM 4772 C CA . PRO B 1 265 ? -19.328 -31.422 -12.406 1 97.88 265 PRO B CA 1
ATOM 4773 C C . PRO B 1 265 ? -18.719 -32.156 -11.219 1 97.88 265 PRO B C 1
ATOM 4775 O O . PRO B 1 265 ? -18.234 -33.281 -11.367 1 97.88 265 PRO B O 1
ATOM 4778 N N . PHE B 1 266 ? -18.672 -31.5 -10.062 1 97.88 266 PHE B N 1
ATOM 4779 C CA . PHE B 1 266 ? -18.328 -32.188 -8.82 1 97.88 266 PHE B CA 1
ATOM 4780 C C . PHE B 1 266 ? -19.531 -32.938 -8.266 1 97.88 266 PHE B C 1
ATOM 4782 O O . PHE B 1 266 ? -20.672 -32.719 -8.711 1 97.88 266 PHE B O 1
ATOM 4789 N N . SER B 1 267 ? -19.281 -33.844 -7.293 1 96.44 267 SER B N 1
ATOM 4790 C CA . SER B 1 267 ? -20.359 -34.594 -6.664 1 96.44 267 SER B CA 1
ATOM 4791 C C . SER B 1 267 ? -21.109 -33.75 -5.633 1 96.44 267 SER B C 1
ATOM 4793 O O . SER B 1 267 ? -22.219 -34.062 -5.238 1 96.44 267 SER B O 1
ATOM 4795 N N . THR B 1 268 ? -20.484 -32.656 -5.227 1 96.38 268 THR B N 1
ATOM 4796 C CA . THR B 1 268 ? -21.062 -31.781 -4.227 1 96.38 268 THR B CA 1
ATOM 4797 C C . THR B 1 268 ? -22.031 -30.797 -4.871 1 96.38 268 THR B C 1
ATOM 4799 O O . THR B 1 268 ? -21.953 -30.547 -6.078 1 96.38 268 THR B O 1
ATOM 4802 N N . GLN B 1 269 ? -22.984 -30.281 -4.066 1 95.94 269 GLN B N 1
ATOM 4803 C CA . GLN B 1 269 ? -23.969 -29.328 -4.551 1 95.94 269 GLN B CA 1
ATOM 4804 C C . GLN B 1 269 ? -23.297 -28.016 -4.965 1 95.94 269 GLN B C 1
ATOM 4806 O O . GLN B 1 269 ? -23.688 -27.391 -5.957 1 95.94 269 GLN B O 1
ATOM 4811 N N . THR B 1 270 ? -22.312 -27.656 -4.176 1 96.31 270 THR B N 1
ATOM 4812 C CA . THR B 1 270 ? -21.578 -26.438 -4.457 1 96.31 270 THR B CA 1
ATOM 4813 C C . THR B 1 270 ? -20.109 -26.734 -4.746 1 96.31 270 THR B C 1
ATOM 4815 O O . THR B 1 270 ? -19.578 -27.766 -4.32 1 96.31 270 THR B O 1
ATOM 4818 N N . VAL B 1 271 ? -19.516 -25.891 -5.551 1 97.25 271 VAL B N 1
ATOM 4819 C CA . VAL B 1 271 ? -18.094 -26.031 -5.852 1 97.25 271 VAL B CA 1
ATOM 4820 C C . VAL B 1 271 ? -17.266 -25.625 -4.629 1 97.25 271 VAL B C 1
ATOM 4822 O O . VAL B 1 271 ? -17.391 -24.5 -4.133 1 97.25 271 VAL B O 1
ATOM 4825 N N . LEU B 1 272 ? -16.5 -26.531 -4.156 1 97.62 272 LEU B N 1
ATOM 4826 C CA . LEU B 1 272 ? -15.641 -26.281 -3.01 1 97.62 272 LEU B CA 1
ATOM 4827 C C . LEU B 1 272 ? -14.195 -26.078 -3.451 1 97.62 272 LEU B C 1
ATOM 4829 O O . LEU B 1 272 ? -13.68 -26.828 -4.277 1 97.62 272 LEU B O 1
ATOM 4833 N N . ILE B 1 273 ? -13.531 -25.062 -2.871 1 98.12 273 ILE B N 1
ATOM 4834 C CA . ILE B 1 273 ? -12.188 -24.656 -3.291 1 98.12 273 ILE B CA 1
ATOM 4835 C C . ILE B 1 273 ? -11.227 -25.828 -3.131 1 98.12 273 ILE B C 1
ATOM 4837 O O . ILE B 1 273 ? -10.445 -26.125 -4.039 1 98.12 273 ILE B O 1
ATOM 4841 N N . PRO B 1 274 ? -11.258 -26.594 -2.018 1 97.88 274 PRO B N 1
ATOM 4842 C CA . PRO B 1 274 ? -10.336 -27.734 -1.891 1 97.88 274 PRO B CA 1
ATOM 4843 C C . PRO B 1 274 ? -10.523 -28.766 -2.998 1 97.88 274 PRO B C 1
ATOM 4845 O O . PRO B 1 274 ? -9.539 -29.328 -3.492 1 97.88 274 PRO B O 1
ATOM 4848 N N . ASP B 1 275 ? -11.781 -29 -3.404 1 98.06 275 ASP B N 1
ATOM 4849 C CA . ASP B 1 275 ? -12.047 -29.953 -4.48 1 98.06 275 ASP B CA 1
ATOM 4850 C C . ASP B 1 275 ? -11.469 -29.453 -5.805 1 98.06 275 ASP B C 1
ATOM 4852 O O . ASP B 1 275 ? -10.93 -30.234 -6.582 1 98.06 275 ASP B O 1
ATOM 4856 N N . VAL B 1 276 ? -11.648 -28.188 -6.027 1 98.69 276 VAL B N 1
ATOM 4857 C CA . VAL B 1 276 ? -11.117 -27.578 -7.238 1 98.69 276 VAL B CA 1
ATOM 4858 C C . VAL B 1 276 ? -9.602 -27.766 -7.289 1 98.69 276 VAL B C 1
ATOM 4860 O O . VAL B 1 276 ? -9.055 -28.203 -8.305 1 98.69 276 VAL B O 1
ATOM 4863 N N . LEU B 1 277 ? -8.883 -27.469 -6.203 1 98.62 277 LEU B N 1
ATOM 4864 C CA . LEU B 1 277 ? -7.426 -27.531 -6.152 1 98.62 277 LEU B CA 1
ATOM 4865 C C . LEU B 1 277 ? -6.945 -28.969 -6.32 1 98.62 277 LEU B C 1
ATOM 4867 O O . LEU B 1 277 ? -5.949 -29.234 -7.004 1 98.62 277 LEU B O 1
ATOM 4871 N N . ASN B 1 278 ? -7.668 -29.891 -5.703 1 98.31 278 ASN B N 1
ATOM 4872 C CA . ASN B 1 278 ? -7.332 -31.297 -5.875 1 98.31 278 ASN B CA 1
ATOM 4873 C C . ASN B 1 278 ? -7.469 -31.734 -7.332 1 98.31 278 ASN B C 1
ATOM 4875 O O . ASN B 1 278 ? -6.609 -32.438 -7.855 1 98.31 278 ASN B O 1
ATOM 4879 N N . GLU B 1 279 ? -8.547 -31.344 -7.922 1 98.31 279 GLU B N 1
ATOM 4880 C CA . GLU B 1 279 ? -8.773 -31.703 -9.32 1 98.31 279 GLU B CA 1
ATOM 4881 C C . GLU B 1 279 ? -7.695 -31.094 -10.219 1 98.31 279 GLU B C 1
ATOM 4883 O O . GLU B 1 279 ? -7.191 -31.766 -11.125 1 98.31 279 GLU B O 1
ATOM 4888 N N . LEU B 1 280 ? -7.371 -29.859 -10.016 1 98.56 280 LEU B N 1
ATOM 4889 C CA . LEU B 1 280 ? -6.316 -29.219 -10.789 1 98.56 280 LEU B CA 1
ATOM 4890 C C . LEU B 1 280 ? -4.984 -29.938 -10.602 1 98.56 280 LEU B C 1
ATOM 4892 O O . LEU B 1 280 ? -4.23 -30.125 -11.562 1 98.56 280 LEU B O 1
ATOM 4896 N N . GLY B 1 281 ? -4.664 -30.266 -9.352 1 97.5 281 GLY B N 1
ATOM 4897 C CA . GLY B 1 281 ? -3.471 -31.047 -9.086 1 97.5 281 GLY B CA 1
ATOM 4898 C C . GLY B 1 281 ? -3.422 -32.344 -9.883 1 97.5 281 GLY B C 1
ATOM 4899 O O . GLY B 1 281 ? -2.387 -32.688 -10.453 1 97.5 281 GLY B O 1
ATOM 4900 N N . SER B 1 282 ? -4.523 -33.031 -9.938 1 97.25 282 SER B N 1
ATOM 4901 C CA . SER B 1 282 ? -4.605 -34.312 -10.656 1 97.25 282 SER B CA 1
ATOM 4902 C C . SER B 1 282 ? -4.371 -34.125 -12.148 1 97.25 282 SER B C 1
ATOM 4904 O O . SER B 1 282 ? -4 -35.062 -12.852 1 97.25 282 SER B O 1
ATOM 4906 N N . ARG B 1 283 ? -4.566 -32.906 -12.57 1 96.75 283 ARG B N 1
ATOM 4907 C CA . ARG B 1 283 ? -4.363 -32.594 -13.977 1 96.75 283 ARG B CA 1
ATOM 4908 C C . ARG B 1 283 ? -2.967 -32.031 -14.211 1 96.75 283 ARG B C 1
ATOM 4910 O O . ARG B 1 283 ? -2.68 -31.484 -15.281 1 96.75 283 ARG B O 1
ATOM 4917 N N . ASN B 1 284 ? -2.145 -32.031 -13.234 1 94.56 284 ASN B N 1
ATOM 4918 C CA . ASN B 1 284 ? -0.752 -31.594 -13.273 1 94.56 284 ASN B CA 1
ATOM 4919 C C . ASN B 1 284 ? -0.639 -30.078 -13.5 1 94.56 284 ASN B C 1
ATOM 4921 O O . ASN B 1 284 ? 0.256 -29.625 -14.203 1 94.56 284 ASN B O 1
ATOM 4925 N N . ILE B 1 285 ? -1.636 -29.391 -13.062 1 96.38 285 ILE B N 1
ATOM 4926 C CA . ILE B 1 285 ? -1.546 -27.922 -13.031 1 96.38 285 ILE B CA 1
ATOM 4927 C C . ILE B 1 285 ? -0.792 -27.484 -11.781 1 96.38 285 ILE B C 1
ATOM 4929 O O . ILE B 1 285 ? -1.273 -27.672 -10.664 1 96.38 285 ILE B O 1
ATOM 4933 N N . MET B 1 286 ? 0.363 -26.828 -11.945 1 95.81 286 MET B N 1
ATOM 4934 C CA . MET B 1 286 ? 1.274 -26.531 -10.844 1 95.81 286 MET B CA 1
ATOM 4935 C C . MET B 1 286 ? 0.948 -25.188 -10.211 1 95.81 286 MET B C 1
ATOM 4937 O O . MET B 1 286 ? 1.184 -24.984 -9.016 1 95.81 286 MET B O 1
ATOM 4941 N N . SER B 1 287 ? 0.456 -24.328 -11 1 97.38 287 SER B N 1
ATOM 4942 C CA . SER B 1 287 ? 0.222 -22.984 -10.492 1 97.38 287 SER B CA 1
ATOM 4943 C C . SER B 1 287 ? -1.068 -22.391 -11.062 1 97.38 287 SER B C 1
ATOM 4945 O O . SER B 1 287 ? -1.42 -22.656 -12.211 1 97.38 287 SER B O 1
ATOM 4947 N N . VAL B 1 288 ? -1.792 -21.656 -10.203 1 98.44 288 VAL B N 1
ATOM 4948 C CA . VAL B 1 288 ? -3.045 -21.031 -10.625 1 98.44 288 VAL B CA 1
ATOM 4949 C C . VAL B 1 288 ? -3.064 -19.578 -10.195 1 98.44 288 VAL B C 1
ATOM 4951 O O . VAL B 1 288 ? -2.723 -19.25 -9.055 1 98.44 288 VAL B O 1
ATOM 4954 N N . LEU B 1 289 ? -3.342 -18.703 -11.141 1 98.62 289 LEU B N 1
ATOM 4955 C CA . LEU B 1 289 ? -3.576 -17.297 -10.891 1 98.62 289 LEU B CA 1
ATOM 4956 C C . LEU B 1 289 ? -5.062 -17.016 -10.68 1 98.62 289 LEU B C 1
ATOM 4958 O O . LEU B 1 289 ? -5.859 -17.156 -11.609 1 98.62 289 LEU B O 1
ATOM 4962 N N . VAL B 1 290 ? -5.422 -16.625 -9.484 1 98.75 290 VAL B N 1
ATOM 4963 C CA . VAL B 1 290 ? -6.824 -16.344 -9.188 1 98.75 290 VAL B CA 1
ATOM 4964 C C . VAL B 1 290 ? -7.129 -14.875 -9.453 1 98.75 290 VAL B C 1
ATOM 4966 O O . VAL B 1 290 ? -6.754 -14 -8.664 1 98.75 290 VAL B O 1
ATOM 4969 N N . GLU B 1 291 ? -7.699 -14.664 -10.578 1 96.81 291 GLU B N 1
ATOM 4970 C CA . GLU B 1 291 ? -8.219 -13.352 -10.945 1 96.81 291 GLU B CA 1
ATOM 4971 C C . GLU B 1 291 ? -9.742 -13.32 -10.867 1 96.81 291 GLU B C 1
ATOM 4973 O O . GLU B 1 291 ? -10.422 -13.203 -11.891 1 96.81 291 GLU B O 1
ATOM 4978 N N . GLY B 1 292 ? -10.242 -13.406 -9.727 1 91.12 292 GLY B N 1
ATOM 4979 C CA . GLY B 1 292 ? -11.688 -13.477 -9.547 1 91.12 292 GLY B CA 1
ATOM 4980 C C . GLY B 1 292 ? -12.273 -12.242 -8.898 1 91.12 292 GLY B C 1
ATOM 4981 O O . GLY B 1 292 ? -11.594 -11.219 -8.766 1 91.12 292 GLY B O 1
ATOM 4982 N N . GLY B 1 293 ? -13.531 -12.352 -8.688 1 93 293 GLY B N 1
ATOM 4983 C CA . GLY B 1 293 ? -14.211 -11.281 -7.969 1 93 293 GLY B CA 1
ATOM 4984 C C . GLY B 1 293 ? -14.047 -11.375 -6.465 1 93 293 GLY B C 1
ATOM 4985 O O . GLY B 1 293 ? -13.359 -12.258 -5.961 1 93 293 GLY B O 1
ATOM 4986 N N . SER B 1 294 ? -14.664 -10.477 -5.844 1 95.94 294 SER B N 1
ATOM 4987 C CA . SER B 1 294 ? -14.594 -10.297 -4.395 1 95.94 294 SER B CA 1
ATOM 4988 C C . SER B 1 294 ? -14.969 -11.586 -3.664 1 95.94 294 SER B C 1
ATOM 4990 O O . SER B 1 294 ? -14.281 -11.984 -2.719 1 95.94 294 SER B O 1
ATOM 4992 N N . GLU B 1 295 ? -15.93 -12.312 -4.164 1 95.25 295 GLU B N 1
ATOM 4993 C CA . GLU B 1 295 ? -16.422 -13.516 -3.502 1 95.25 295 GLU B CA 1
ATOM 4994 C C . GLU B 1 295 ? -15.453 -14.68 -3.686 1 95.25 295 GLU B C 1
ATOM 4996 O O . GLU B 1 295 ? -15.281 -15.5 -2.783 1 95.25 295 GLU B O 1
ATOM 5001 N N . ILE B 1 296 ? -14.898 -14.789 -4.852 1 97.19 296 ILE B N 1
ATOM 5002 C CA . ILE B 1 296 ? -13.914 -15.828 -5.117 1 97.19 296 ILE B CA 1
ATOM 5003 C C . ILE B 1 296 ? -12.695 -15.633 -4.219 1 97.19 296 ILE B C 1
ATOM 5005 O O . ILE B 1 296 ? -12.219 -16.578 -3.592 1 97.19 296 ILE B O 1
ATOM 5009 N N . HIS B 1 297 ? -12.203 -14.367 -4.152 1 98.06 297 HIS B N 1
ATOM 5010 C CA . HIS B 1 297 ? -11.07 -14.07 -3.281 1 98.06 297 HIS B CA 1
ATOM 5011 C C . HIS B 1 297 ? -11.375 -14.445 -1.836 1 98.06 297 HIS B C 1
ATOM 5013 O O . HIS B 1 297 ? -10.547 -15.078 -1.17 1 98.06 297 HIS B O 1
ATOM 5019 N N . ALA B 1 298 ? -12.578 -14.117 -1.398 1 97.56 298 ALA B N 1
ATOM 5020 C CA . ALA B 1 298 ? -12.984 -14.43 -0.031 1 97.56 298 ALA B CA 1
ATOM 5021 C C . ALA B 1 298 ? -12.969 -15.938 0.215 1 97.56 298 ALA B C 1
ATOM 5023 O O . ALA B 1 298 ? -12.539 -16.391 1.276 1 97.56 298 ALA B O 1
ATOM 5024 N N . SER B 1 299 ? -13.414 -16.719 -0.712 1 97 299 SER B N 1
ATOM 5025 C CA . SER B 1 299 ? -13.461 -18.172 -0.584 1 97 299 SER B CA 1
ATOM 5026 C C . SER B 1 299 ? -12.062 -18.75 -0.434 1 97 299 SER B C 1
ATOM 5028 O O . SER B 1 299 ? -11.836 -19.641 0.401 1 97 299 SER B O 1
ATOM 5030 N N . PHE B 1 300 ? -11.133 -18.281 -1.236 1 98.12 300 PHE B N 1
ATOM 5031 C CA . PHE B 1 300 ? -9.766 -18.781 -1.148 1 98.12 300 PHE B CA 1
ATOM 5032 C C . PHE B 1 300 ? -9.141 -18.406 0.189 1 98.12 300 PHE B C 1
ATOM 5034 O O . PHE B 1 300 ? -8.453 -19.219 0.805 1 98.12 300 PHE B O 1
ATOM 5041 N N . VAL B 1 301 ? -9.359 -17.156 0.66 1 97.44 301 VAL B N 1
ATOM 5042 C CA . VAL B 1 301 ? -8.805 -16.688 1.923 1 97.44 301 VAL B CA 1
ATOM 5043 C C . VAL B 1 301 ? -9.398 -17.484 3.08 1 97.44 301 VAL B C 1
ATOM 5045 O O . VAL B 1 301 ? -8.68 -17.953 3.957 1 97.44 301 VAL B O 1
ATOM 5048 N N . LYS B 1 302 ? -10.664 -17.672 3.033 1 95.25 302 LYS B N 1
ATOM 5049 C CA . LYS B 1 302 ? -11.383 -18.375 4.086 1 95.25 302 LYS B CA 1
ATOM 5050 C C . LYS B 1 302 ? -10.891 -19.812 4.219 1 95.25 302 LYS B C 1
ATOM 5052 O O . LYS B 1 302 ? -10.836 -20.359 5.324 1 95.25 302 LYS B O 1
ATOM 5057 N N . ASN B 1 303 ? -10.516 -20.422 3.129 1 95.88 303 ASN B N 1
ATOM 5058 C CA . ASN B 1 303 ? -10.102 -21.812 3.117 1 95.88 303 ASN B CA 1
ATOM 5059 C C . ASN B 1 303 ? -8.586 -21.953 3.25 1 95.88 303 ASN B C 1
ATOM 5061 O O . ASN B 1 303 ? -8.039 -23.047 3.084 1 95.88 303 ASN B O 1
ATOM 5065 N N . ASP B 1 304 ? -7.902 -20.875 3.471 1 96.44 304 ASP B N 1
ATOM 5066 C CA . ASP B 1 304 ? -6.445 -20.875 3.541 1 96.44 304 ASP B CA 1
ATOM 5067 C C . ASP B 1 304 ? -5.836 -21.547 2.311 1 96.44 304 ASP B C 1
ATOM 5069 O O . ASP B 1 304 ? -4.918 -22.359 2.432 1 96.44 304 ASP B O 1
ATOM 5073 N N . ALA B 1 305 ? -6.438 -21.219 1.155 1 97.81 305 ALA B N 1
ATOM 5074 C CA . ALA B 1 305 ? -6.082 -21.906 -0.085 1 97.81 305 ALA B CA 1
ATOM 5075 C C . ALA B 1 305 ? -5.301 -20.984 -1.017 1 97.81 305 ALA B C 1
ATOM 5077 O O . ALA B 1 305 ? -5.617 -20.875 -2.203 1 97.81 305 ALA B O 1
ATOM 5078 N N . PHE B 1 306 ? -4.312 -20.297 -0.48 1 98.31 306 PHE B N 1
ATOM 5079 C CA . PHE B 1 306 ? -3.441 -19.453 -1.289 1 98.31 306 PHE B CA 1
ATOM 5080 C C . PHE B 1 306 ? -2.049 -19.359 -0.677 1 98.31 306 PHE B C 1
ATOM 5082 O O . PHE B 1 306 ? -1.887 -19.516 0.536 1 98.31 306 PHE B O 1
ATOM 5089 N N . GLN B 1 307 ? -1.045 -19.141 -1.531 1 98.06 307 GLN B N 1
ATOM 5090 C CA . GLN B 1 307 ? 0.336 -19.062 -1.069 1 98.06 307 GLN B CA 1
ATOM 5091 C C . GLN B 1 307 ? 0.862 -17.641 -1.168 1 98.06 307 GLN B C 1
ATOM 5093 O O . GLN B 1 307 ? 1.831 -17.281 -0.494 1 98.06 307 GLN B O 1
ATOM 5098 N N . GLN B 1 308 ? 0.254 -16.812 -2.062 1 97.88 308 GLN B N 1
ATOM 5099 C CA . GLN B 1 308 ? 0.658 -15.422 -2.111 1 97.88 308 GLN B CA 1
ATOM 5100 C C . GLN B 1 308 ? -0.448 -14.547 -2.699 1 97.88 308 GLN B C 1
ATOM 5102 O O . GLN B 1 308 ? -1.346 -15.047 -3.379 1 97.88 308 GLN B O 1
ATOM 5107 N N . ILE B 1 309 ? -0.418 -13.281 -2.365 1 98.62 309 ILE B N 1
ATOM 5108 C CA . ILE B 1 309 ? -1.264 -12.227 -2.92 1 98.62 309 ILE B CA 1
ATOM 5109 C C . ILE B 1 309 ? -0.402 -11.219 -3.672 1 98.62 309 ILE B C 1
ATOM 5111 O O . ILE B 1 309 ? 0.631 -10.773 -3.164 1 98.62 309 ILE B O 1
ATOM 5115 N N . VAL B 1 310 ? -0.729 -10.992 -4.914 1 98.62 310 VAL B N 1
ATOM 5116 C CA . VAL B 1 310 ? -0.173 -9.883 -5.676 1 98.62 310 VAL B CA 1
ATOM 5117 C C . VAL B 1 310 ? -1.234 -8.797 -5.855 1 98.62 310 VAL B C 1
ATOM 5119 O O . VAL B 1 310 ? -2.211 -8.992 -6.586 1 98.62 310 VAL B O 1
ATOM 5122 N N . LEU B 1 311 ? -1.067 -7.707 -5.199 1 98.62 311 LEU B N 1
ATOM 5123 C CA . LEU B 1 311 ? -2.057 -6.637 -5.203 1 98.62 311 LEU B CA 1
ATOM 5124 C C . LEU B 1 311 ? -1.506 -5.391 -5.887 1 98.62 311 LEU B C 1
ATOM 5126 O O . LEU B 1 311 ? -0.424 -4.914 -5.535 1 98.62 311 LEU B O 1
ATOM 5130 N N . TYR B 1 312 ? -2.193 -4.93 -6.902 1 98.56 312 TYR B N 1
ATOM 5131 C CA . TYR B 1 312 ? -1.906 -3.639 -7.516 1 98.56 312 TYR B CA 1
ATOM 5132 C C . TYR B 1 312 ? -2.785 -2.545 -6.922 1 98.56 312 TYR B C 1
ATOM 5134 O O . TYR B 1 312 ? -4.012 -2.594 -7.039 1 98.56 312 TYR B O 1
ATOM 5142 N N . ILE B 1 313 ? -2.186 -1.585 -6.293 1 98.56 313 ILE B N 1
ATOM 5143 C CA . ILE B 1 313 ? -2.918 -0.502 -5.645 1 98.56 313 ILE B CA 1
ATOM 5144 C C . ILE B 1 313 ? -2.826 0.763 -6.496 1 98.56 313 ILE B C 1
ATOM 5146 O O . ILE B 1 313 ? -1.732 1.277 -6.738 1 98.56 313 ILE B O 1
ATOM 5150 N N . ALA B 1 314 ? -3.943 1.254 -6.953 1 98.62 314 ALA B N 1
ATOM 5151 C CA . ALA B 1 314 ? -4.012 2.482 -7.738 1 98.62 314 ALA B CA 1
ATOM 5152 C C . ALA B 1 314 ? -4.141 3.705 -6.836 1 98.62 314 ALA B C 1
ATOM 5154 O O . ALA B 1 314 ? -4.758 3.635 -5.77 1 98.62 314 ALA B O 1
ATOM 5155 N N . PRO B 1 315 ? -3.584 4.812 -7.23 1 98.31 315 PRO B N 1
ATOM 5156 C CA . PRO B 1 315 ? -3.693 6.047 -6.449 1 98.31 315 PRO B CA 1
ATOM 5157 C C . PRO B 1 315 ? -5.027 6.766 -6.66 1 98.31 315 PRO B C 1
ATOM 5159 O O . PRO B 1 315 ? -5.047 7.934 -7.059 1 98.31 315 PRO B O 1
ATOM 5162 N N . ILE B 1 316 ? -6.094 6.09 -6.332 1 98.19 316 ILE B N 1
ATOM 5163 C CA . ILE B 1 316 ? -7.438 6.652 -6.406 1 98.19 316 ILE B CA 1
ATOM 5164 C C . ILE B 1 316 ? -8.242 6.219 -5.184 1 98.19 316 ILE B C 1
ATOM 5166 O O . ILE B 1 316 ? -7.891 5.25 -4.508 1 98.19 316 ILE B O 1
ATOM 5170 N N . ILE B 1 317 ? -9.281 6.941 -4.898 1 98.12 317 ILE B N 1
ATOM 5171 C CA . ILE B 1 317 ? -10.25 6.586 -3.867 1 98.12 317 ILE B CA 1
ATOM 5172 C C . ILE B 1 317 ? -11.625 6.383 -4.496 1 98.12 317 ILE B C 1
ATOM 5174 O O . ILE B 1 317 ? -12.195 7.309 -5.074 1 98.12 317 ILE B O 1
ATOM 5178 N N . ILE B 1 318 ? -12.086 5.215 -4.414 1 97.25 318 ILE B N 1
ATOM 5179 C CA . ILE B 1 318 ? -13.445 4.922 -4.867 1 97.25 318 ILE B CA 1
ATOM 5180 C C . ILE B 1 318 ? -14.438 5.199 -3.742 1 97.25 318 ILE B C 1
ATOM 5182 O O . ILE B 1 318 ? -15.43 5.902 -3.943 1 97.25 318 ILE B O 1
ATOM 5186 N N . GLY B 1 319 ? -14.047 4.688 -2.541 1 94.5 319 GLY B N 1
ATOM 5187 C CA . GLY B 1 319 ? -14.852 4.926 -1.353 1 94.5 319 GLY B CA 1
ATOM 5188 C C . GLY B 1 319 ? -16.156 4.16 -1.355 1 94.5 319 GLY B C 1
ATOM 5189 O O . GLY B 1 319 ? -16.516 3.531 -2.355 1 94.5 319 GLY B O 1
ATOM 5190 N N . GLY B 1 320 ? -16.812 4.16 -0.115 1 94.06 320 GLY B N 1
ATOM 5191 C CA . GLY B 1 320 ? -18.203 3.734 -0.032 1 94.06 320 GLY B CA 1
ATOM 5192 C C . GLY B 1 320 ? -18.359 2.332 0.525 1 94.06 320 GLY B C 1
ATOM 5193 O O . GLY B 1 320 ? -17.625 1.42 0.148 1 94.06 320 GLY B O 1
ATOM 5194 N N . LYS B 1 321 ? -19.344 2.186 1.302 1 94.94 321 LYS B N 1
ATOM 5195 C CA . LYS B 1 321 ? -19.688 0.895 1.884 1 94.94 321 LYS B CA 1
ATOM 5196 C C . LYS B 1 321 ? -20.344 -0.018 0.846 1 94.94 321 LYS B C 1
ATOM 5198 O O . LYS B 1 321 ? -20.359 -1.24 1.009 1 94.94 321 LYS B O 1
ATOM 5203 N N . GLU B 1 322 ? -20.859 0.613 -0.213 1 95.56 322 GLU B N 1
ATOM 5204 C CA . GLU B 1 322 ? -21.578 -0.177 -1.206 1 95.56 322 GLU B CA 1
ATOM 5205 C C . GLU B 1 322 ? -20.672 -0.573 -2.365 1 95.56 322 GLU B C 1
ATOM 5207 O O . GLU B 1 322 ? -21.047 -1.38 -3.215 1 95.56 322 GLU B O 1
ATOM 5212 N N . ALA B 1 323 ? -19.531 0.047 -2.48 1 96.31 323 ALA B N 1
ATOM 5213 C CA . ALA B 1 323 ? -18.562 -0.361 -3.494 1 96.31 323 ALA B CA 1
ATOM 5214 C C . ALA B 1 323 ? -18.094 -1.789 -3.25 1 96.31 323 ALA B C 1
ATOM 5216 O O . ALA B 1 323 ? -18.25 -2.326 -2.152 1 96.31 323 ALA B O 1
ATOM 5217 N N . ILE B 1 324 ? -17.547 -2.438 -4.266 1 95.88 324 ILE B N 1
ATOM 5218 C CA . ILE B 1 324 ? -17.156 -3.842 -4.184 1 95.88 324 ILE B CA 1
ATOM 5219 C C . ILE B 1 324 ? -15.758 -3.957 -3.58 1 95.88 324 ILE B C 1
ATOM 5221 O O . ILE B 1 324 ? -14.781 -3.455 -4.148 1 95.88 324 ILE B O 1
ATOM 5225 N N . PRO B 1 325 ? -15.641 -4.629 -2.451 1 97.31 325 PRO B N 1
ATOM 5226 C CA . PRO B 1 325 ? -14.336 -4.742 -1.796 1 97.31 325 PRO B CA 1
ATOM 5227 C C . PRO B 1 325 ? -13.445 -5.812 -2.428 1 97.31 325 PRO B C 1
ATOM 5229 O O . PRO B 1 325 ? -13.938 -6.664 -3.174 1 97.31 325 PRO B O 1
ATOM 5232 N N . PHE B 1 326 ? -12.164 -5.828 -2.078 1 96.69 326 PHE B N 1
ATOM 5233 C CA . PHE B 1 326 ? -11.18 -6.809 -2.512 1 96.69 326 PHE B CA 1
ATOM 5234 C C . PHE B 1 326 ? -11.547 -8.203 -2.029 1 96.69 326 PHE B C 1
ATOM 5236 O O . PHE B 1 326 ? -11.492 -9.164 -2.797 1 96.69 326 PHE B O 1
ATOM 5243 N N . ILE B 1 327 ? -11.922 -8.227 -0.827 1 97.62 327 ILE B N 1
ATOM 5244 C CA . ILE B 1 327 ? -12.352 -9.484 -0.214 1 97.62 327 ILE B CA 1
ATOM 5245 C C . ILE B 1 327 ? -13.828 -9.391 0.172 1 97.62 327 ILE B C 1
ATOM 5247 O O . ILE B 1 327 ? -14.211 -8.531 0.973 1 97.62 327 ILE B O 1
ATOM 5251 N N . GLY B 1 328 ? -14.617 -10.273 -0.333 1 96.5 328 GLY B N 1
ATOM 5252 C CA . GLY B 1 328 ? -16.062 -10.234 -0.13 1 96.5 328 GLY B CA 1
ATOM 5253 C C . GLY B 1 328 ? -16.5 -10.977 1.117 1 96.5 328 GLY B C 1
ATOM 5254 O O . GLY B 1 328 ? -15.859 -10.883 2.162 1 96.5 328 GLY B O 1
ATOM 5255 N N . GLU B 1 329 ? -17.703 -11.547 1.049 1 94.19 329 GLU B N 1
ATOM 5256 C CA . GLU B 1 329 ? -18.359 -12.219 2.17 1 94.19 329 GLU B CA 1
ATOM 5257 C C . GLU B 1 329 ? -18.641 -11.242 3.305 1 94.19 329 GLU B C 1
ATOM 5259 O O . GLU B 1 329 ? -18.656 -10.023 3.094 1 94.19 329 GLU B O 1
ATOM 5264 N N . THR B 1 330 ? -19.047 -11.695 4.473 1 92.69 330 THR B N 1
ATOM 5265 C CA . THR B 1 330 ? -19.562 -10.844 5.535 1 92.69 330 THR B CA 1
ATOM 5266 C C . THR B 1 330 ? -18.422 -10.227 6.336 1 92.69 330 THR B C 1
ATOM 5268 O O . THR B 1 330 ? -18.5 -9.07 6.766 1 92.69 330 THR B O 1
ATOM 5271 N N . GLY B 1 331 ? -17.281 -10.867 6.477 1 90.94 331 GLY B N 1
ATOM 5272 C CA . GLY B 1 331 ? -16.172 -10.383 7.27 1 90.94 331 GLY B CA 1
ATOM 5273 C C . GLY B 1 331 ? -16.094 -11.016 8.648 1 90.94 331 GLY B C 1
ATOM 5274 O O . GLY B 1 331 ? -17.016 -11.719 9.062 1 90.94 331 GLY B O 1
ATOM 5275 N N . ILE B 1 332 ? -15.055 -10.789 9.336 1 94.06 332 ILE B N 1
ATOM 5276 C CA . ILE B 1 332 ? -14.797 -11.383 10.648 1 94.06 332 ILE B CA 1
ATOM 5277 C C . ILE B 1 332 ? -15.367 -10.484 11.742 1 94.06 332 ILE B C 1
ATOM 5279 O O . ILE B 1 332 ? -15.609 -9.297 11.516 1 94.06 332 ILE B O 1
ATOM 5283 N N . GLU B 1 333 ? -15.516 -11.031 12.906 1 94.75 333 GLU B N 1
ATOM 5284 C CA . GLU B 1 333 ? -16.109 -10.297 14.023 1 94.75 333 GLU B CA 1
ATOM 5285 C C . GLU B 1 333 ? -15.062 -9.516 14.797 1 94.75 333 GLU B C 1
ATOM 5287 O O . GLU B 1 333 ? -15.344 -8.445 15.328 1 94.75 333 GLU B O 1
ATOM 5292 N N . PHE B 1 334 ? -13.875 -10.156 14.852 1 96 334 PHE B N 1
ATOM 5293 C CA . PHE B 1 334 ? -12.797 -9.539 15.625 1 96 334 PHE B CA 1
ATOM 5294 C C . PHE B 1 334 ? -11.5 -9.531 14.836 1 96 334 PHE B C 1
ATOM 5296 O O . PHE B 1 334 ? -11.18 -10.5 14.141 1 96 334 PHE B O 1
ATOM 5303 N N . VAL B 1 335 ? -10.727 -8.484 15.023 1 95.69 335 VAL B N 1
ATOM 5304 C CA . VAL B 1 335 ? -9.477 -8.281 14.297 1 95.69 335 VAL B CA 1
ATOM 5305 C C . VAL B 1 335 ? -8.508 -9.422 14.609 1 95.69 335 VAL B C 1
ATOM 5307 O O . VAL B 1 335 ? -7.75 -9.852 13.734 1 95.69 335 VAL B O 1
ATOM 5310 N N . LYS B 1 336 ? -8.57 -9.938 15.82 1 94.94 336 LYS B N 1
ATOM 5311 C CA . LYS B 1 336 ? -7.68 -11.023 16.219 1 94.94 336 LYS B CA 1
ATOM 5312 C C . LYS B 1 336 ? -7.879 -12.25 15.328 1 94.94 336 LYS B C 1
ATOM 5314 O O . LYS B 1 336 ? -7.016 -13.125 15.266 1 94.94 336 LYS B O 1
ATOM 5319 N N . HIS B 1 337 ? -9.047 -12.383 14.641 1 95.31 337 HIS B N 1
ATOM 5320 C CA . HIS B 1 337 ? -9.344 -13.516 13.773 1 95.31 337 HIS B CA 1
ATOM 5321 C C . HIS B 1 337 ? -8.953 -13.227 12.328 1 95.31 337 HIS B C 1
ATOM 5323 O O . HIS B 1 337 ? -9.188 -14.047 11.438 1 95.31 337 HIS B O 1
ATOM 5329 N N . ALA B 1 338 ? -8.352 -12.117 12.062 1 97.06 338 ALA B N 1
ATOM 5330 C CA . ALA B 1 338 ? -7.953 -11.734 10.711 1 97.06 338 ALA B CA 1
ATOM 5331 C C . ALA B 1 338 ? -6.863 -12.656 10.18 1 97.06 338 ALA B C 1
ATOM 5333 O O . ALA B 1 338 ? -6.055 -13.18 10.953 1 97.06 338 ALA B O 1
ATOM 5334 N N . LYS B 1 339 ? -6.902 -12.906 8.891 1 97.12 339 LYS B N 1
ATOM 5335 C CA . LYS B 1 339 ? -5.824 -13.664 8.258 1 97.12 339 LYS B CA 1
ATOM 5336 C C . LYS B 1 339 ? -4.508 -12.891 8.305 1 97.12 339 LYS B C 1
ATOM 5338 O O . LYS B 1 339 ? -4.434 -11.758 7.828 1 97.12 339 LYS B O 1
ATOM 5343 N N . LYS B 1 340 ? -3.49 -13.477 8.898 1 97.69 340 LYS B N 1
ATOM 5344 C CA . LYS B 1 340 ? -2.195 -12.812 9.047 1 97.69 340 LYS B CA 1
ATOM 5345 C C . LYS B 1 340 ? -1.323 -13.031 7.812 1 97.69 340 LYS B C 1
ATOM 5347 O O . LYS B 1 340 ? -1.295 -14.133 7.254 1 97.69 340 LYS B O 1
ATOM 5352 N N . LEU B 1 341 ? -0.685 -11.977 7.367 1 98.31 341 LEU B N 1
ATOM 5353 C CA . LEU B 1 341 ? 0.2 -12 6.207 1 98.31 341 LEU B CA 1
ATOM 5354 C C . LEU B 1 341 ? 1.569 -11.422 6.559 1 98.31 341 LEU B C 1
ATOM 5356 O O . LEU B 1 341 ? 1.772 -10.922 7.664 1 98.31 341 LEU B O 1
ATOM 5360 N N . SER B 1 342 ? 2.512 -11.594 5.688 1 97.88 342 SER B N 1
ATOM 5361 C CA . SER B 1 342 ? 3.793 -10.891 5.664 1 97.88 342 SER B CA 1
ATOM 5362 C C . SER B 1 342 ? 4.023 -10.203 4.324 1 97.88 342 SER B C 1
ATOM 5364 O O . SER B 1 342 ? 3.783 -10.789 3.268 1 97.88 342 SER B O 1
ATOM 5366 N N . PHE B 1 343 ? 4.426 -8.93 4.371 1 97.69 343 PHE B N 1
ATOM 5367 C CA . PHE B 1 343 ? 4.781 -8.234 3.139 1 97.69 343 PHE B CA 1
ATOM 5368 C C . PHE B 1 343 ? 6.145 -8.695 2.633 1 97.69 343 PHE B C 1
ATOM 5370 O O . PHE B 1 343 ? 7.133 -8.648 3.369 1 97.69 343 PHE B O 1
ATOM 5377 N N . GLU B 1 344 ? 6.184 -9.141 1.401 1 96.06 344 GLU B N 1
ATOM 5378 C CA . GLU B 1 344 ? 7.422 -9.664 0.828 1 96.06 344 GLU B CA 1
ATOM 5379 C C . GLU B 1 344 ? 8.117 -8.602 -0.025 1 96.06 344 GLU B C 1
ATOM 5381 O O . GLU B 1 344 ? 9.352 -8.531 -0.049 1 96.06 344 GLU B O 1
ATOM 5386 N N . SER B 1 345 ? 7.363 -7.871 -0.74 1 95.62 345 SER B N 1
ATOM 5387 C CA . SER B 1 345 ? 7.934 -6.805 -1.556 1 95.62 345 SER B CA 1
ATOM 5388 C C . SER B 1 345 ? 6.895 -5.738 -1.879 1 95.62 345 SER B C 1
ATOM 5390 O O . SER B 1 345 ? 5.691 -6.008 -1.86 1 95.62 345 SER B O 1
ATOM 5392 N N . ILE B 1 346 ? 7.34 -4.539 -2.094 1 97.12 346 ILE B N 1
ATOM 5393 C CA . ILE B 1 346 ? 6.555 -3.395 -2.547 1 97.12 346 ILE B CA 1
ATOM 5394 C C . ILE B 1 346 ? 7.328 -2.637 -3.625 1 97.12 346 ILE B C 1
ATOM 5396 O O . ILE B 1 346 ? 8.508 -2.332 -3.455 1 97.12 346 ILE B O 1
ATOM 5400 N N . GLU B 1 347 ? 6.73 -2.363 -4.734 1 95.69 347 GLU B N 1
ATOM 5401 C CA . GLU B 1 347 ? 7.398 -1.631 -5.805 1 95.69 347 GLU B CA 1
ATOM 5402 C C . GLU B 1 347 ? 6.406 -0.786 -6.598 1 95.69 347 GLU B C 1
ATOM 5404 O O . GLU B 1 347 ? 5.207 -1.083 -6.621 1 95.69 347 GLU B O 1
ATOM 5409 N N . TYR B 1 348 ? 6.91 0.23 -7.223 1 96.75 348 TYR B N 1
ATOM 5410 C CA . TYR B 1 348 ? 6.098 1.035 -8.133 1 96.75 348 TYR B CA 1
ATOM 5411 C C . TYR B 1 348 ? 5.969 0.363 -9.492 1 96.75 348 TYR B C 1
ATOM 5413 O O . TYR B 1 348 ? 6.934 -0.202 -10.008 1 96.75 348 TYR B O 1
ATOM 5421 N N . VAL B 1 349 ? 4.867 0.365 -10.047 1 97.62 349 VAL B N 1
ATOM 5422 C CA . VAL B 1 349 ? 4.566 -0.004 -11.422 1 97.62 349 VAL B CA 1
ATOM 5423 C C . VAL B 1 349 ? 3.732 1.092 -12.086 1 97.62 349 VAL B C 1
ATOM 5425 O O . VAL B 1 349 ? 2.52 1.164 -11.875 1 97.62 349 VAL B O 1
ATOM 5428 N N . GLY B 1 350 ? 4.414 1.882 -12.953 1 97 350 GLY B N 1
ATOM 5429 C CA . GLY B 1 350 ? 3.746 3.111 -13.352 1 97 350 GLY B CA 1
ATOM 5430 C C . GLY B 1 350 ? 3.365 3.99 -12.172 1 97 350 GLY B C 1
ATOM 5431 O O . GLY B 1 350 ? 4.207 4.312 -11.336 1 97 350 GLY B O 1
ATOM 5432 N N . LYS B 1 351 ? 2.158 4.41 -12.195 1 97.25 351 LYS B N 1
ATOM 5433 C CA . LYS B 1 351 ? 1.68 5.246 -11.094 1 97.25 351 LYS B CA 1
ATOM 5434 C C . LYS B 1 351 ? 1.129 4.395 -9.953 1 97.25 351 LYS B C 1
ATOM 5436 O O . LYS B 1 351 ? 0.74 4.922 -8.914 1 97.25 351 LYS B O 1
ATOM 5441 N N . ASP B 1 352 ? 1.076 3.113 -10.117 1 98.5 352 ASP B N 1
ATOM 5442 C CA . ASP B 1 352 ? 0.503 2.193 -9.141 1 98.5 352 ASP B CA 1
ATOM 5443 C C . ASP B 1 352 ? 1.587 1.608 -8.234 1 98.5 352 ASP B C 1
ATOM 5445 O O . ASP B 1 352 ? 2.773 1.882 -8.422 1 98.5 352 ASP B O 1
ATOM 5449 N N . ILE B 1 353 ? 1.126 0.916 -7.23 1 98.5 353 ILE B N 1
ATOM 5450 C CA . ILE B 1 353 ? 1.997 0.132 -6.359 1 98.5 353 ILE B CA 1
ATOM 5451 C C . ILE B 1 353 ? 1.673 -1.353 -6.508 1 98.5 353 ILE B C 1
ATOM 5453 O O . ILE B 1 353 ? 0.502 -1.737 -6.547 1 98.5 353 ILE B O 1
ATOM 5457 N N . LYS B 1 354 ? 2.697 -2.148 -6.738 1 98.5 354 LYS B N 1
ATOM 5458 C CA . LYS B 1 354 ? 2.58 -3.604 -6.707 1 98.5 354 LYS B CA 1
ATOM 5459 C C . LYS B 1 354 ? 3.078 -4.168 -5.379 1 98.5 354 LYS B C 1
ATOM 5461 O O . LYS B 1 354 ? 4.23 -3.953 -5.004 1 98.5 354 LYS B O 1
ATOM 5466 N N . LEU B 1 355 ? 2.199 -4.852 -4.695 1 98.44 355 LEU B N 1
ATOM 5467 C CA . LEU B 1 355 ? 2.512 -5.398 -3.381 1 98.44 355 LEU B CA 1
ATOM 5468 C C . LEU B 1 355 ? 2.389 -6.918 -3.383 1 98.44 355 LEU B C 1
ATOM 5470 O O . LEU B 1 355 ? 1.403 -7.469 -3.883 1 98.44 355 LEU B O 1
ATOM 5474 N N . LEU B 1 356 ? 3.455 -7.621 -2.904 1 98.06 356 LEU B N 1
ATOM 5475 C CA . LEU B 1 356 ? 3.447 -9.07 -2.727 1 98.06 356 LEU B CA 1
ATOM 5476 C C . LEU B 1 356 ? 3.359 -9.438 -1.25 1 98.06 356 LEU B C 1
ATOM 5478 O O . LEU B 1 356 ? 4.18 -8.984 -0.445 1 98.06 356 LEU B O 1
ATOM 5482 N N . ALA B 1 357 ? 2.324 -10.195 -0.903 1 98.44 357 ALA B N 1
ATOM 5483 C CA . ALA B 1 357 ? 2.139 -10.641 0.475 1 98.44 357 ALA B CA 1
ATOM 5484 C C . ALA B 1 357 ? 1.939 -12.156 0.539 1 98.44 357 ALA B C 1
ATOM 5486 O O . ALA B 1 357 ? 1.393 -12.758 -0.39 1 98.44 357 ALA B O 1
ATOM 5487 N N . LYS B 1 358 ? 2.418 -12.773 1.628 1 98 358 LYS B N 1
ATOM 5488 C CA . LYS B 1 358 ? 2.262 -14.211 1.846 1 98 358 LYS B CA 1
ATOM 5489 C C . LYS B 1 358 ? 1.6 -14.492 3.191 1 98 358 LYS B C 1
ATOM 5491 O O . LYS B 1 358 ? 1.821 -13.773 4.164 1 98 358 LYS B O 1
ATOM 5496 N N . PRO B 1 359 ? 0.767 -15.5 3.219 1 97.62 359 PRO B N 1
ATOM 5497 C CA . PRO B 1 359 ? 0.176 -15.852 4.512 1 97.62 359 PRO B CA 1
ATOM 5498 C C . PRO B 1 359 ? 1.21 -16.359 5.512 1 97.62 359 PRO B C 1
ATOM 5500 O O . PRO B 1 359 ? 2.18 -17.016 5.121 1 97.62 359 PRO B O 1
ATOM 5503 N N . ILE B 1 360 ? 1.008 -15.891 6.703 1 94.31 360 ILE B N 1
ATOM 5504 C CA . ILE B 1 360 ? 1.84 -16.438 7.773 1 94.31 360 ILE B CA 1
ATOM 5505 C C . ILE B 1 360 ? 1.225 -17.719 8.305 1 94.31 360 ILE B C 1
ATOM 5507 O O . ILE B 1 360 ? 0.029 -17.781 8.602 1 94.31 360 ILE B O 1
ATOM 5511 N N . LYS B 1 361 ? 2.027 -18.797 8.18 1 75.12 361 LYS B N 1
ATOM 5512 C CA . LYS B 1 361 ? 1.546 -20.094 8.672 1 75.12 361 LYS B CA 1
ATOM 5513 C C . LYS B 1 361 ? 1.515 -20.125 10.195 1 75.12 361 LYS B C 1
ATOM 5515 O O . LYS B 1 361 ? 2.432 -19.625 10.852 1 75.12 361 LYS B O 1
ATOM 5520 N N . GLU B 1 362 ? 0.341 -19.953 10.867 1 61.75 362 GLU B N 1
ATOM 5521 C CA . GLU B 1 362 ? 0.269 -20.125 12.32 1 61.75 362 GLU B CA 1
ATOM 5522 C C . GLU B 1 362 ? 0.858 -21.469 12.75 1 61.75 362 GLU B C 1
ATOM 5524 O O . GLU B 1 362 ? 0.559 -22.5 12.156 1 61.75 362 GLU B O 1
ATOM 5529 N N . GLY B 1 363 ? 2.201 -21.594 13.117 1 45.59 363 GLY B N 1
ATOM 5530 C CA . GLY B 1 363 ? 2.678 -22.797 13.773 1 45.59 363 GLY B CA 1
ATOM 5531 C C . GLY B 1 363 ? 1.781 -23.234 14.914 1 45.59 363 GLY B C 1
ATOM 5532 O O . GLY B 1 363 ? 1.001 -22.453 15.445 1 45.59 363 GLY B O 1
#

InterPro domains:
  IPR002125 Cytidine and deoxycytidylate deaminase domain [PF00383] (2-99)
  IPR002125 Cytidine and deoxycytidylate deaminase domain [PS51747] (1-123)
  IPR002734 Bacterial bifunctional deaminase-reductase, C-terminal [PF01872] (147-354)
  IPR004794 Riboflavin biosynthesis protein RibD [PIRSF006769] (2-355)
  IPR004794 Riboflavin biosynthesis protein RibD [TIGR00326] (7-355)
  IPR011549 Riboflavin-specific deaminase, C-terminal [TIGR00227] (146-358)
  IPR016192 APOBEC/CMP deaminase, zinc-binding [PS00903] (50-93)
  IPR016193 Cytidine deaminase-like [SSF53927] (3-144)
  IPR024072 Dihydrofolate reductase-like domain superfamily [G3DSA:3.40.430.10] (142-362)
  IPR024072 Dihydrofolate reductase-like domain superfamily [SSF53597] (147-357)
  IPR050765 Riboflavin Biosynthesis HTP Reductase [PTHR38011] (144-336)

Sequence (726 aa):
MKDEEYMKLALRMALSMKGQTNPNPIVGAVVVKNGQIIGMGAHLKAGTAHAEVHAIRMAGNEANGADLYVTLEPCSHFGKTPPCTALICKSGIKRVVIAVLDPNPLAAGQGIAQLKRAGIEVEVGVGKEDAYTMNEPFFHFIQTNTPYVTIKSAASLDGKTAAKTGDSKWITSPESRLDVHQLRHEHDAILTGVNTIIHDNPHLTTRLPRGGKNPIRIVLDTHLRTPVESNVIQDGAAKTIIFTGREINENKVEAIQQYGVEVFPFSTQTVLIPDVLNELGSRNIMSVLVEGGSEIHASFVKNDAFQQIVLYIAPIIIGGKEAIPFIGETGIEFVKHAKKLSFESIEYVGKDIKLLAKPIKEGMKDEEYMKLALRMALSMKGQTNPNPIVGAVVVKNGQIIGMGAHLKAGTAHAEVHAIRMAGNEANGADLYVTLEPCSHFGKTPPCTALICKSGIKRVVIAVLDPNPLAAGQGIAQLKRAGIEVEVGVGKEDAYTMNEPFFHFIQTNTPYVTIKSAASLDGKTAAKTGDSKWITSPESRLDVHQLRHEHDAILTGVNTIIHDNPHLTTRLPRGGKNPIRIVLDTHLRTPVESNVIQDGAAKTIIFTGREINENKVEAIQQYGVEVFPFSTQTVLIPDVLNELGSRNIMSVLVEGGSEIHASFVKNDAFQQIVLYIAPIIIGGKEAIPFIGETGIEFVKHAKKLSFESIEYVGKDIKLLAKPIKEG

Foldseek 3Di:
DDLLVQLVVQLVQQLVQFLAAPPDHWKKKFKDDPRDTQFIAIDRYHLDDHGLVRRLVSNDLVQAAIEMEMAEQWFCDDDSHHTSLVVNLVSNHAEYEYAEFDLPPVGGCPSVVSCVVSNHHYHYHRNNVSSCVRGVLNSCCVVPLFAAEEEEAEDAPVFFQFALVRHRPDQADPLVVLVVLVVQQNFQEEEEEQVCCVPPLDLQARDHPVDGDGHEYEYEDAAPPRDLPRNVQAVPPHAYEYEYEDDYDVVVCVSSCVSVHHYHYDPHSHDAPVVVRNVCSVVSGRHYYYPYFQDVQQRCLVVVNHFKYKYKYGHDDSDDPSGGGNHDDDDDDDPVPDFDKDWDDWDDRPRIIITMIGTDDPD/DDLLVQLVVQLVQQLVQFLAAPPDHWKKKFKDDPRDTQFIAIDRYHLDDHGLVRRLVSNPLVQAQIEMEMAEQWFCDDDSHHTSLVVNLVSNHAEYEYAEFDLPPVGGC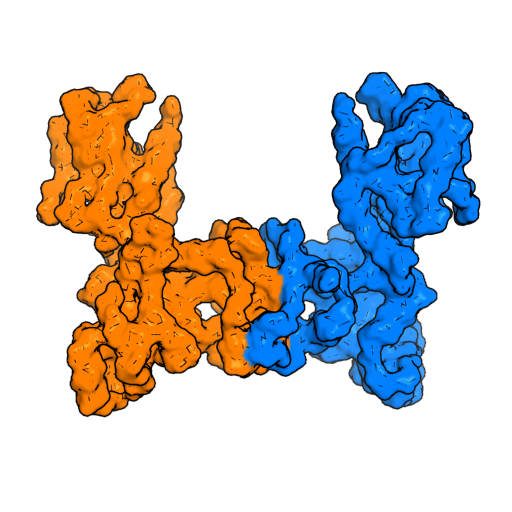VSVVSNVVSNHHYHYHRNNVSSCVRGVLNSCCVVPLFAAEEEEAEDAPVFFQFALVRHRPDQADPLVVLVVLVVQQNFQEEEEEQVCCVPPLDLQARDHPVDGDGHEYEYEDAAPPRDCPRNVQAVPPHAYEYEYEDDYDVVVCVSSCVSVHHYHYDPHSHDAPVVVRNVCSVVSGRHYYYPYFQDVQQRCLVVVNHFKYKYKYGHDDSDDPSGGGNHDDDDDDDPVPDFDKDWDDWDDRPRIIITMIGTDDPD

Nearest PDB structures (foldseek):
  2b3z-assembly1_D  TM=9.317E-01  e=3.405E-50  Bacillus subtilis
  2g6v-assembly1_B  TM=8.445E-01  e=1.410E-35  Escherichia coli
  2azn-assembly1_A  TM=9.553E-01  e=8.706E-24  Methanocaldococcus jannaschii
  6p8c-assembly1_B  TM=9.471E-01  e=3.556E-23  Methanothermobacter thermautotrophicus str. Delta H
  7lrh-assembly1_A  TM=8.968E-01  e=5.484E-17  Brucella abortus

Secondary structure (DSSP, 8-state):
--HHHHHHHHHHHHHTTTTTSTTSPP-EEEEEETTEEEEEEE--STTS--HHHHHHHHHGGGGTT-EEEEEEPPP-S-SSS--HHHHHHHHT--EEEEEE--SSTTTTTHHHHHHHHTT-EEEE-TTHHHHHHHTHHHHHHHHHSSPEEEEEEEEETTSEEE-TTS--TTSS-HHHHHHHHHHHHHSSEEEEEHHHHHHH--------TT--PPPEEEEE-TT----TTSHHHHS-SS-EEEEE-S---HHHHHHHHTTT-EEEE-SSSS--HHHHHHHHHHTT--EEEE---HHHHHHHHHTT--SEEEEEEESEE---SSSEESS-SS--S-GGGSEEEEEEEEEEETTEEEEEEEE----/--HHHHHHHHHHHHHTTTTTSTTSPP-EEEEEETTEEEEEEE--STTS--HHHHHHHHHGGGGTT-EEEEEEPPP-S-SSS--HHHHHHHHT--EEEEEE--SSTTTTTHHHHHHHHTT-EEEE-TTHHHHHHHTHHHHHHHHHSSPEEEEEEEEETTSEEE-TTS--TTSS-HHHHHHHHHHHHHSSEEEEEHHHHHHH--------TT--PPPEEEEE-TT----TTSHHHHS-SS-EEEEE-S---HHHHHHHHTTT-EEEE-SSSS--HHHHHHHHHHTT--EEEE---HHHHHHHHHTT--SEEEEEEESEE---SSSEESS-SS--S-GGGSEEEEEEEEEEETTEEEEEEEE----

Organism: NCBI:txid1637975

Radius of gyration: 31.94 Å; Cα contacts (8 Å, |Δi|>4): 1826; chains: 2; bounding box: 70×89×62 Å

Solvent-accessible surface area (backbone atoms only — not comparable to full-atom values): 35817 Å² total; per-residue (Å²): 128,54,73,62,52,54,35,50,51,14,46,52,47,13,59,72,32,65,49,49,12,68,66,46,62,60,26,8,10,31,26,35,45,95,86,34,77,52,18,55,21,42,27,61,38,62,86,53,66,47,10,58,55,42,7,46,60,60,26,43,79,63,26,45,68,12,36,36,31,30,35,46,48,50,45,65,54,76,66,92,49,77,28,49,42,59,54,46,64,72,45,39,43,39,33,40,37,25,9,28,69,45,75,48,78,90,52,35,57,48,23,55,50,54,40,43,74,72,69,26,45,75,46,77,46,61,59,24,68,60,37,46,62,76,30,41,43,41,46,43,18,75,75,67,50,25,40,30,26,34,41,42,50,60,24,24,63,45,14,32,44,23,18,47,71,61,35,44,75,73,68,59,45,73,54,41,54,51,52,48,26,53,52,40,24,44,23,52,24,34,33,31,32,39,66,49,43,74,74,64,48,50,68,73,64,34,76,42,99,89,54,58,50,55,16,35,33,37,34,48,25,39,61,64,74,65,57,70,84,31,40,56,40,65,64,65,81,43,60,26,39,36,40,19,7,49,72,59,62,65,71,57,49,53,62,42,39,73,52,68,30,44,77,46,66,40,90,41,73,58,69,48,70,70,58,50,37,46,53,38,18,76,67,63,35,32,26,34,35,34,58,42,43,25,56,51,44,28,52,33,61,74,64,69,57,55,60,33,36,43,38,35,34,14,41,32,38,51,43,17,61,54,20,37,39,48,28,22,61,61,42,39,61,40,49,86,72,33,50,49,38,42,72,75,47,74,44,75,34,76,74,23,34,40,36,34,33,27,64,55,78,81,126,129,53,75,62,53,54,36,51,50,14,44,54,46,12,58,73,31,64,48,50,12,67,66,48,62,61,26,8,10,29,27,36,45,96,87,35,80,53,19,56,22,41,29,61,38,62,86,54,66,47,10,59,56,42,8,45,60,60,25,42,78,62,26,44,68,11,36,36,31,29,35,46,49,50,45,66,56,78,67,92,49,77,27,48,40,60,53,45,62,72,44,38,42,39,32,38,38,25,10,29,69,43,74,48,76,89,53,37,57,49,23,54,51,54,40,44,74,71,68,25,44,76,45,79,47,61,59,26,68,61,39,47,61,77,28,41,43,41,45,42,18,74,74,67,48,26,40,30,26,33,40,40,49,58,24,25,63,45,14,32,45,22,20,47,71,59,35,45,76,74,67,60,47,70,54,41,54,51,52,49,25,51,53,41,25,45,22,53,23,35,32,32,32,39,66,47,43,73,74,64,48,51,68,75,62,34,76,42,97,88,53,58,50,54,17,36,33,37,34,47,24,41,60,64,74,66,57,70,83,30,40,57,38,64,64,66,83,43,59,27,38,35,40,21,7,52,70,58,61,64,69,57,50,53,62,42,38,72,52,67,29,44,76,47,65,40,92,42,72,57,68,47,70,70,59,52,39,46,53,39,19,77,67,65,34,33,26,34,35,33,57,43,44,26,55,52,44,27,52,34,61,75,64,68,58,55,60,31,36,42,39,35,34,12,41,30,38,52,45,16,58,53,21,37,42,48,28,22,61,61,44,40,61,40,50,86,73,34,50,48,38,41,71,74,46,76,45,75,35,76,75,23,35,41,35,35,34,29,63,54,78,80,126

pLDDT: mean 93.86, std 6.09, range [45.59, 98.81]

=== Feature glossary ===
Reading guide. The protein is described through the following features:

Foldseek 3Di. A 3Di character summarizes, for each residue, the relative orientation of the Cα frame of its nearest spatial neighbor. Because it encodes fold topology rather than chemistry, 3Di alignments detect remote structural similarity that sequence alignment misses.

Contact-map, Ramachandran, and PAE plots. Plot images: a contact map (which residues are close in 3D, as an N×N binary image), a Ramachandran scatter (backbone torsion angles, revealing secondary-structure composition at a glance), and — for AlphaFold structures — a PAE heatmap (pairwise prediction confidence).

Radius of gyration, Cα contacts, bounding box. Radius of gyration (Rg) is the root-mean-square distance of Cα atoms from their centroid — a single number for overall size and compactness. A globular domain of N residues has Rg ≈ 2.2·N^0.38 Å; an extended or disordered chain has a much larger Rg. The Cα contact count is the number of residue pairs whose Cα atoms are within 8 Å and are more than four positions apart in sequence — a standard proxy for tertiary packing density. The bounding box is the smallest axis-aligned box enclosing all Cα atoms.

Secondary structure (8-state, DSSP). Eight-state secondary structure (DSSP): H is the canonical α-helix, G the tighter 3₁₀-helix, I the wider π-helix; E/B are β-structure, T and S are turns and bends, and '-' is everything else. DSSP derives these from the pattern of main-chain N–H···O=C hydrogen bonds, not from the sequence.

B-factor. B-factor (Debye–Waller factor) reflects atomic displacement in the crystal lattice. It is an experimental observable (units Å²), not a prediction; low values mean the atom is pinned down, high values mean it moves or is heterogeneous across the crystal.

pLDDT. pLDDT is the predicted lDDT-Cα score: AlphaFold's confidence that the local environment of each residue (all inter-atomic distances within 15 Å) is correctly placed. It is a per-residue number between 0 and 100, with higher meaning more reliable.

Nearest PDB structures. Nearest PDB neighbors are the top structural matches found by Foldseek when searching this structure against the entire Protein Data Bank. Each hit reports a TM-score (0 to 1; >0.5 almost always implies the same fold) and an E-value. These are *structural* homologs — they may share no detectable sequence similarity.

Solvent-accessible surface area. Accessible surface area quantifies burial. A residue with SASA near zero is packed into the hydrophobic core; one with SASA >100 Å² sits on the surface. Computed here via the Shrake–Rupley numerical algorithm with a 1.4 Å probe.

Rendered structure images. Structure images are PyMOL renders from six orthogonal camera directions. Cartoon representation draws helices as coils and strands as arrows; sticks shows the backbone as bonds; surface shows the solvent-excluded envelope. Rainbow coloring maps sequence position to hue (blue→red, N→C); chain coloring assigns a distinct color per polypeptide.

Backbone torsions (φ/ψ). φ (phi) and ψ (psi) are the two rotatable backbone dihedrals per residue: φ is the C(i-1)–N–Cα–C torsion, ψ is the N–Cα–C–N(i+1) torsion, both in degrees on (−180°, 180°]. α-helical residues cluster near (−60°, −45°); β-strand residues near (−120°, +130°). A Ramachandran plot is simply a scatter of (φ, ψ) for every residue.

Predicted aligned error. Predicted Aligned Error (PAE) is an AlphaFold confidence matrix: entry (i, j) is the expected error in the position of residue j, in ångströms, when the prediction is superimposed on the true structure at residue i. Low PAE within a block of residues means that block is internally rigid and well-predicted; high PAE between two blocks means their relative placement is uncertain even if each block individually is confident.

mmCIF coordinates. Structure coordinates are given as an mmCIF _atom_site loop: one row per atom with element, residue name, chain id, sequence number, and x/y/z position in Å. Only the four main-chain atoms per residue are included here; side chains are omitted to keep the record compact.

InterPro / GO / CATH / organism. Database cross-references. InterPro integrates a dozen domain/family signature databases into unified entries with residue-range hits. GO terms attach function/process/location labels with evidence codes. CATH codes position the fold in a four-level structural taxonomy. Organism is the NCBI-taxonomy species name.

Secondary structure (3-state, P-SEA). SS3 is a coarse helix/strand/coil call (letters a/b/c) made by the P-SEA algorithm from inter-Cα distances and dihedrals. It is less detailed than DSSP but needs only Cα positions.

Sequence. Sequence gives the chain of amino acids in standard one-letter code (A=alanine, C=cysteine, …, Y=tyrosine), read N→C. It is the only feature that is directly encoded by the gene; all structural features are derived from the folded form of this sequence.